Protein AF-A0A847F674-F1 (afdb_monomer_lite)

Structure (mmCIF, N/CA/C/O backbone):
data_AF-A0A847F674-F1
#
_entry.id   AF-A0A847F674-F1
#
loop_
_atom_site.group_PDB
_atom_site.id
_atom_site.type_symbol
_atom_site.label_atom_id
_atom_site.label_alt_id
_atom_site.label_comp_id
_atom_site.label_asym_id
_atom_site.label_entity_id
_atom_site.label_seq_id
_atom_site.pdbx_PDB_ins_code
_atom_site.Cartn_x
_atom_site.Cartn_y
_atom_site.Cartn_z
_atom_site.occupancy
_atom_site.B_iso_or_equiv
_atom_site.auth_seq_id
_atom_site.auth_comp_id
_atom_site.auth_asym_id
_atom_site.auth_atom_id
_atom_site.pdbx_PDB_model_num
ATOM 1 N N . MET A 1 1 ? 3.584 -18.490 -16.396 1.00 54.22 1 MET A N 1
ATOM 2 C CA . MET A 1 1 ? 3.152 -19.070 -15.096 1.00 54.22 1 MET A CA 1
ATOM 3 C C . MET A 1 1 ? 3.816 -18.259 -13.992 1.00 54.22 1 MET A C 1
ATOM 5 O O . MET A 1 1 ? 5.018 -18.053 -14.083 1.00 54.22 1 MET A O 1
ATOM 9 N N . ILE A 1 2 ? 3.068 -17.761 -13.001 1.00 63.66 2 ILE A N 1
ATOM 10 C CA . ILE A 1 2 ? 3.634 -16.955 -11.900 1.00 63.66 2 ILE A CA 1
ATOM 11 C C . ILE A 1 2 ? 4.676 -17.799 -11.149 1.00 63.66 2 ILE A C 1
ATOM 13 O O . ILE A 1 2 ? 4.324 -18.906 -10.734 1.00 63.66 2 ILE A O 1
ATOM 17 N N . PRO A 1 3 ? 5.916 -17.320 -10.935 1.00 71.12 3 PRO A N 1
ATOM 18 C CA . PRO A 1 3 ? 6.888 -18.073 -10.151 1.00 71.12 3 PRO A CA 1
ATOM 19 C C . PRO A 1 3 ? 6.364 -18.339 -8.731 1.00 71.12 3 PRO A C 1
ATOM 21 O O . PRO A 1 3 ? 5.708 -17.481 -8.134 1.00 71.12 3 PRO A O 1
ATOM 24 N N . THR A 1 4 ? 6.665 -19.515 -8.173 1.00 69.38 4 THR A N 1
ATOM 25 C CA . THR A 1 4 ? 6.110 -20.001 -6.893 1.00 69.38 4 THR A CA 1
ATOM 26 C C . THR A 1 4 ? 6.307 -19.023 -5.727 1.00 69.38 4 THR A C 1
ATOM 28 O O . THR A 1 4 ? 5.452 -18.886 -4.852 1.00 69.38 4 THR A O 1
ATOM 31 N N . SER A 1 5 ? 7.425 -18.296 -5.725 1.00 70.31 5 SER A N 1
ATOM 32 C CA . SER A 1 5 ? 7.737 -17.244 -4.750 1.00 70.31 5 SER A CA 1
ATOM 33 C C . SER A 1 5 ? 6.691 -16.118 -4.743 1.00 70.31 5 SER A C 1
ATOM 35 O O . SER A 1 5 ? 6.211 -15.717 -3.680 1.00 70.31 5 SER A O 1
ATOM 37 N N . TYR A 1 6 ? 6.281 -15.646 -5.923 1.00 78.75 6 TYR A N 1
ATOM 38 C CA . TYR A 1 6 ? 5.233 -14.638 -6.078 1.00 78.75 6 TYR A CA 1
ATOM 39 C C . TYR A 1 6 ? 3.848 -15.231 -5.829 1.00 78.75 6 TYR A C 1
ATOM 41 O O . TYR A 1 6 ? 3.033 -14.596 -5.164 1.00 78.75 6 TYR A O 1
ATOM 49 N N . SER A 1 7 ? 3.569 -16.458 -6.291 1.00 76.56 7 SER A N 1
ATOM 50 C CA . SER A 1 7 ? 2.250 -17.072 -6.084 1.00 76.56 7 SER A CA 1
ATOM 51 C C . SER A 1 7 ? 1.919 -17.205 -4.600 1.00 76.56 7 SER A C 1
ATOM 53 O O . SER A 1 7 ? 0.800 -16.891 -4.197 1.00 76.56 7 SER A O 1
ATOM 55 N N . ARG A 1 8 ? 2.906 -17.597 -3.784 1.00 76.56 8 ARG A N 1
ATOM 56 C CA . ARG A 1 8 ? 2.768 -17.678 -2.330 1.00 76.56 8 ARG A CA 1
ATOM 57 C C . ARG A 1 8 ? 2.414 -16.323 -1.727 1.00 76.56 8 ARG A C 1
ATOM 59 O O . ARG A 1 8 ? 1.425 -16.189 -1.015 1.00 76.56 8 ARG A O 1
ATOM 66 N N . LEU A 1 9 ? 3.192 -15.301 -2.080 1.00 80.38 9 LEU A N 1
ATOM 67 C CA . LEU A 1 9 ? 3.031 -13.946 -1.562 1.00 80.38 9 LEU A CA 1
ATOM 68 C C . LEU A 1 9 ? 1.687 -13.306 -1.944 1.00 80.38 9 LEU A C 1
ATOM 70 O O . LEU A 1 9 ? 1.209 -12.434 -1.213 1.00 80.38 9 LEU A O 1
ATOM 74 N N . LEU A 1 10 ? 1.103 -13.704 -3.075 1.00 81.31 10 LEU A N 1
ATOM 75 C CA . LEU A 1 10 ? -0.145 -13.156 -3.615 1.00 81.31 10 LEU A CA 1
ATOM 76 C C . LEU A 1 10 ? -1.396 -13.942 -3.191 1.00 81.31 10 LEU A C 1
ATOM 78 O O . LEU A 1 10 ? -2.490 -13.396 -3.242 1.00 81.31 10 LEU A O 1
ATOM 82 N N . ARG A 1 11 ? -1.268 -15.217 -2.798 1.00 76.88 11 ARG A N 1
ATOM 83 C CA . ARG A 1 11 ? -2.430 -16.090 -2.529 1.00 76.88 11 ARG A CA 1
ATOM 84 C C . ARG A 1 11 ? -2.564 -16.529 -1.080 1.00 76.88 11 ARG A C 1
ATOM 86 O O . ARG A 1 11 ? -3.680 -16.770 -0.629 1.00 76.88 11 ARG A O 1
ATOM 93 N N . GLU A 1 12 ? -1.461 -16.621 -0.347 1.00 85.50 12 GLU A N 1
ATOM 94 C CA . GLU A 1 12 ? -1.487 -17.061 1.044 1.00 85.50 12 GLU A CA 1
ATOM 95 C C . GLU A 1 12 ? -1.679 -15.869 1.994 1.00 85.50 12 GLU A C 1
ATOM 97 O O . GLU A 1 12 ? -1.229 -14.740 1.744 1.00 85.50 12 GLU A O 1
ATOM 102 N N . LEU A 1 13 ? -2.379 -16.129 3.101 1.00 89.94 13 LEU A N 1
ATOM 103 C CA . LEU A 1 13 ? -2.360 -15.249 4.261 1.00 89.94 13 LEU A CA 1
ATOM 104 C C . LEU A 1 13 ? -0.996 -15.410 4.937 1.00 89.94 13 LEU A C 1
ATOM 106 O O . LEU A 1 13 ? -0.656 -16.507 5.373 1.00 89.94 13 LEU A O 1
ATOM 110 N N . ASP A 1 14 ? -0.210 -14.335 5.003 1.00 88.44 14 ASP A N 1
ATOM 111 C CA . ASP A 1 14 ? 1.085 -14.364 5.688 1.00 88.44 14 ASP A CA 1
ATOM 112 C C . ASP A 1 14 ? 0.830 -14.555 7.198 1.00 88.44 14 ASP A C 1
ATOM 114 O O . ASP A 1 14 ? 0.158 -13.712 7.802 1.00 88.44 14 ASP A O 1
ATOM 118 N N . PRO A 1 15 ? 1.334 -15.633 7.831 1.00 90.56 15 PRO A N 1
ATOM 119 C CA . PRO A 1 15 ? 1.073 -15.899 9.245 1.00 90.56 15 PRO A CA 1
ATOM 120 C C . PRO A 1 15 ? 1.523 -14.766 10.171 1.00 90.56 15 PRO A C 1
ATOM 122 O O . PRO A 1 15 ? 0.948 -14.592 11.242 1.00 90.56 15 PRO A O 1
ATOM 125 N N . SER A 1 16 ? 2.508 -13.958 9.754 1.00 90.50 16 SER A N 1
ATOM 126 C CA . SER A 1 16 ? 2.955 -12.791 10.525 1.00 90.50 16 SER A CA 1
ATOM 127 C C . SER A 1 16 ? 1.898 -11.692 10.656 1.00 90.50 16 SER A C 1
ATOM 129 O O . SER A 1 16 ? 2.066 -10.789 11.471 1.00 90.50 16 SER A O 1
ATOM 131 N N . TRP A 1 17 ? 0.811 -11.751 9.880 1.00 94.44 17 TRP A N 1
ATOM 132 C CA . TRP A 1 17 ? -0.304 -10.811 9.993 1.00 94.44 17 TRP A CA 1
ATOM 133 C C . TRP A 1 17 ? -1.320 -11.238 11.048 1.00 94.44 17 TRP A C 1
ATOM 135 O O . TRP A 1 17 ? -2.162 -10.429 11.416 1.00 94.44 17 TRP A O 1
ATOM 145 N N . ILE A 1 18 ? -1.307 -12.487 11.518 1.00 97.19 18 ILE A N 1
ATOM 146 C CA . ILE A 1 18 ? -2.307 -12.975 12.470 1.00 97.19 18 ILE A CA 1
ATOM 147 C C . ILE A 1 18 ? -1.963 -12.435 13.861 1.00 97.19 18 ILE A C 1
ATOM 149 O O . ILE A 1 18 ? -0.990 -12.847 14.484 1.00 97.19 18 ILE A O 1
ATOM 153 N N . VAL A 1 19 ? -2.780 -11.500 14.348 1.00 98.12 19 VAL A N 1
ATOM 154 C CA . VAL A 1 19 ? -2.660 -10.910 15.692 1.00 98.12 19 VAL A CA 1
ATOM 155 C C . VAL A 1 19 ? -3.342 -11.807 16.719 1.00 98.12 19 VAL A C 1
ATOM 157 O O . VAL A 1 19 ? -2.873 -11.940 17.846 1.00 98.12 19 VAL A O 1
ATOM 160 N N . HIS A 1 20 ? -4.469 -12.405 16.332 1.00 98.12 20 HIS A N 1
ATOM 161 C CA . HIS A 1 20 ? -5.238 -13.314 17.173 1.00 98.12 20 HIS A CA 1
ATOM 162 C C . HIS A 1 20 ? -6.063 -14.263 16.319 1.00 98.12 20 HIS A C 1
ATOM 164 O O . HIS A 1 20 ? -6.696 -13.836 15.351 1.00 98.12 20 HIS A O 1
ATOM 170 N N . GLU A 1 21 ? -6.122 -15.523 16.725 1.00 98.00 21 GLU A N 1
ATOM 171 C CA . GLU A 1 21 ? -7.034 -16.501 16.154 1.00 98.00 21 GLU A CA 1
ATOM 172 C C . GLU A 1 21 ? -7.562 -17.437 17.243 1.00 98.00 21 GLU A C 1
ATOM 174 O O . GLU A 1 21 ? -6.800 -18.005 18.023 1.00 98.00 21 GLU A O 1
ATOM 179 N N . ASP A 1 22 ? -8.881 -17.610 17.271 1.00 97.12 22 ASP A N 1
ATOM 180 C CA . ASP A 1 22 ? -9.563 -18.621 18.075 1.00 97.12 22 ASP A CA 1
ATOM 181 C C . ASP A 1 22 ? -10.691 -19.282 17.258 1.00 97.12 22 ASP A C 1
ATOM 183 O O . ASP A 1 22 ? -10.745 -19.168 16.030 1.00 97.12 22 ASP A O 1
ATOM 187 N N . GLU A 1 23 ? -11.582 -20.027 17.913 1.00 96.38 23 GLU A N 1
ATOM 188 C CA . GLU A 1 23 ? -12.724 -20.674 17.254 1.00 96.38 23 GLU A CA 1
ATOM 189 C C . GLU A 1 23 ? -13.668 -19.660 16.577 1.00 96.38 23 GLU A C 1
ATOM 191 O O . GLU A 1 23 ? -14.173 -19.900 15.479 1.00 96.38 23 GLU A O 1
ATOM 196 N N . ALA A 1 24 ? -13.892 -18.509 17.211 1.00 96.69 24 ALA A N 1
ATOM 197 C CA . ALA A 1 24 ? -14.892 -17.519 16.837 1.00 96.69 24 ALA A CA 1
ATOM 198 C C . ALA A 1 24 ? -14.337 -16.380 15.969 1.00 96.69 24 ALA A C 1
ATOM 200 O O . ALA A 1 24 ? -15.073 -15.829 15.140 1.00 96.69 24 ALA A O 1
ATOM 201 N N . LEU A 1 25 ? -13.069 -16.015 16.155 1.00 97.31 25 LEU A N 1
ATOM 202 C CA . LEU A 1 25 ? -12.463 -14.795 15.637 1.00 97.31 25 LEU A CA 1
ATOM 203 C C . LEU A 1 25 ? -11.139 -15.047 14.918 1.00 97.31 25 LEU A C 1
ATOM 205 O O . LEU A 1 25 ? -10.345 -15.906 15.292 1.00 97.31 25 LEU A O 1
ATOM 209 N N . LEU A 1 26 ? -10.883 -14.188 13.936 1.00 98.19 26 LEU A N 1
ATOM 210 C CA . LEU A 1 26 ? -9.570 -13.935 13.365 1.00 98.19 26 LEU A CA 1
ATOM 211 C C . LEU A 1 26 ? -9.352 -12.415 13.343 1.00 98.19 26 LEU A C 1
ATOM 213 O O . LEU A 1 26 ? -10.174 -11.662 12.812 1.00 98.19 26 LEU A O 1
ATOM 217 N N . VAL A 1 27 ? -8.253 -11.953 13.931 1.00 98.12 27 VAL A N 1
ATOM 218 C CA . VAL A 1 27 ? -7.815 -10.554 13.880 1.00 98.12 27 VAL A CA 1
ATOM 219 C C . VAL A 1 27 ? -6.482 -10.508 13.162 1.00 98.12 27 VAL A C 1
ATOM 221 O O . VAL A 1 27 ? -5.528 -11.168 13.571 1.00 98.12 27 VAL A O 1
ATOM 224 N N . VAL A 1 28 ? -6.421 -9.718 12.095 1.00 97.81 28 VAL A N 1
ATOM 225 C CA . VAL A 1 28 ? -5.217 -9.582 11.273 1.00 97.81 28 VAL A CA 1
ATOM 226 C C . VAL A 1 28 ? -4.713 -8.149 11.266 1.00 97.81 28 VAL A C 1
ATOM 228 O O . VAL A 1 28 ? -5.502 -7.211 11.184 1.00 97.81 28 VAL A O 1
ATOM 231 N N . ASP A 1 29 ? -3.400 -7.980 11.305 1.00 97.56 29 ASP A N 1
ATOM 232 C CA . ASP A 1 29 ? -2.709 -6.738 10.997 1.00 97.56 29 ASP A CA 1
ATOM 233 C C . ASP A 1 29 ? -2.445 -6.671 9.489 1.00 97.56 29 ASP A C 1
ATOM 235 O O . ASP A 1 29 ? -1.470 -7.211 8.963 1.00 97.56 29 ASP A O 1
ATOM 239 N N . LYS A 1 30 ? -3.379 -6.055 8.761 1.00 95.31 30 LYS A N 1
ATOM 240 C CA . LYS A 1 30 ? -3.299 -5.947 7.306 1.00 95.31 30 LYS A CA 1
ATOM 241 C C . LYS A 1 30 ? -2.154 -4.996 6.937 1.00 95.31 30 LYS A C 1
ATOM 243 O O . LYS A 1 30 ? -2.202 -3.828 7.335 1.00 95.31 30 LYS A O 1
ATOM 248 N N . PRO A 1 31 ? -1.195 -5.391 6.087 1.00 92.81 31 PRO A N 1
ATOM 249 C CA . PRO A 1 31 ? -0.177 -4.462 5.616 1.00 92.81 31 PRO A CA 1
ATOM 250 C C . PRO A 1 31 ? -0.752 -3.469 4.595 1.00 92.81 31 PRO A C 1
ATOM 252 O O . PRO A 1 31 ? -1.879 -3.594 4.105 1.00 92.81 31 PRO A O 1
ATOM 255 N N . GLU A 1 32 ? 0.032 -2.459 4.243 1.00 91.56 32 GLU A N 1
ATOM 256 C CA . GLU A 1 32 ? -0.206 -1.629 3.063 1.00 91.56 32 GLU A CA 1
ATOM 257 C C . GLU A 1 32 ? -0.105 -2.428 1.763 1.00 91.56 32 GLU A C 1
ATOM 259 O O . GLU A 1 32 ? 0.574 -3.444 1.685 1.00 91.56 32 GLU A O 1
ATOM 264 N N . GLY A 1 33 ? -0.753 -1.939 0.710 1.00 88.25 33 GLY A N 1
ATOM 265 C CA . GLY A 1 33 ? -0.694 -2.542 -0.620 1.00 88.25 33 GLY A CA 1
ATOM 266 C C . GLY A 1 33 ? -1.707 -3.668 -0.833 1.00 88.25 33 GLY A C 1
ATOM 267 O O . GLY A 1 33 ? -2.087 -3.903 -1.976 1.00 88.25 33 GLY A O 1
ATOM 268 N N . VAL A 1 34 ? -2.235 -4.267 0.240 1.00 89.94 34 VAL A N 1
ATOM 269 C CA . VAL A 1 34 ? -3.290 -5.293 0.193 1.00 89.94 34 VAL A CA 1
ATOM 270 C C . VAL A 1 34 ? -4.668 -4.650 0.357 1.00 89.94 34 VAL A C 1
ATOM 272 O O . VAL A 1 34 ? -4.928 -3.942 1.337 1.00 89.94 34 VAL A O 1
ATOM 275 N N . ALA A 1 35 ? -5.578 -4.880 -0.591 1.00 89.00 35 ALA A N 1
ATOM 276 C CA . ALA A 1 35 ? -6.973 -4.458 -0.460 1.00 89.00 35 ALA A CA 1
ATOM 277 C C . ALA A 1 35 ? -7.722 -5.360 0.537 1.00 89.00 35 ALA A C 1
ATOM 279 O O . ALA A 1 35 ? -7.468 -6.555 0.598 1.00 89.00 35 ALA A O 1
ATOM 280 N N . ALA A 1 36 ? -8.664 -4.812 1.313 1.00 88.25 36 ALA A N 1
ATOM 281 C CA . ALA A 1 36 ? -9.524 -5.642 2.166 1.00 88.25 36 ALA A CA 1
ATOM 282 C C . ALA A 1 36 ? -10.504 -6.493 1.331 1.00 88.25 36 ALA A C 1
ATOM 284 O O . ALA A 1 36 ? -10.670 -7.678 1.592 1.00 88.25 36 ALA A O 1
ATOM 285 N N . HIS A 1 37 ? -11.099 -5.869 0.310 1.00 83.69 37 HIS A N 1
ATOM 286 C CA . HIS A 1 37 ? -11.918 -6.493 -0.728 1.00 83.69 37 HIS A CA 1
ATOM 287 C C . HIS A 1 37 ? -11.584 -5.828 -2.069 1.00 83.69 37 HIS A C 1
ATOM 289 O O . HIS A 1 37 ? -11.482 -4.593 -2.118 1.00 83.69 37 HIS A O 1
ATOM 295 N N . ALA A 1 38 ? -11.423 -6.613 -3.131 1.00 69.31 38 ALA A N 1
ATOM 296 C CA . ALA A 1 38 ? -11.211 -6.127 -4.486 1.00 69.31 38 ALA A CA 1
ATOM 297 C C . ALA A 1 38 ? -12.434 -5.342 -4.993 1.00 69.31 38 ALA A C 1
ATOM 299 O O . ALA A 1 38 ? -13.574 -5.596 -4.607 1.00 69.31 38 ALA A O 1
ATOM 300 N N . GLU A 1 39 ? -12.186 -4.330 -5.827 1.00 56.84 39 GLU A N 1
ATOM 301 C CA . GLU A 1 39 ? -13.224 -3.418 -6.333 1.00 56.84 39 GLU A CA 1
ATOM 302 C C . GLU A 1 39 ? -13.858 -3.880 -7.658 1.00 56.84 39 GLU A C 1
ATOM 304 O O . GLU A 1 39 ? -14.836 -3.272 -8.089 1.00 56.84 39 GLU A O 1
ATOM 309 N N . ALA A 1 40 ? -13.331 -4.928 -8.300 1.00 52.06 40 ALA A N 1
ATOM 310 C CA . ALA A 1 40 ? -13.773 -5.411 -9.610 1.00 52.06 40 ALA A CA 1
ATOM 311 C C . ALA A 1 40 ? -13.945 -6.939 -9.630 1.00 52.06 40 ALA A C 1
ATOM 313 O O . ALA A 1 40 ? -13.250 -7.652 -8.909 1.00 52.06 40 ALA A O 1
ATOM 314 N N . GLU A 1 41 ? -14.853 -7.423 -10.481 1.00 42.34 41 GLU A N 1
ATOM 315 C CA . GLU A 1 41 ? -14.974 -8.841 -10.834 1.00 42.34 41 GLU A CA 1
ATOM 316 C C . GLU A 1 41 ? -13.754 -9.244 -11.684 1.00 42.34 41 GLU A C 1
ATOM 318 O O . GLU A 1 41 ? -13.588 -8.762 -12.803 1.00 42.34 41 GLU A O 1
ATOM 323 N N . GLY A 1 42 ? -12.859 -10.069 -11.134 1.00 59.91 42 GLY A N 1
ATOM 324 C CA . GLY A 1 42 ? -11.630 -10.524 -11.797 1.00 59.91 42 GLY A CA 1
ATOM 325 C C . GLY A 1 42 ? -10.460 -10.718 -10.827 1.00 59.91 42 GLY A C 1
ATOM 326 O O . GLY A 1 42 ? -10.629 -10.524 -9.633 1.00 59.91 42 GLY A O 1
ATOM 327 N N . LEU A 1 43 ? -9.299 -11.113 -11.368 1.00 54.12 43 LEU A N 1
ATOM 328 C CA . LEU A 1 43 ? -7.989 -11.377 -10.732 1.00 54.12 43 LEU A CA 1
ATOM 329 C C . LEU A 1 43 ? -7.843 -10.848 -9.288 1.00 54.12 43 LEU A C 1
ATOM 331 O O . LEU A 1 43 ? -7.388 -9.723 -9.058 1.00 54.12 43 LEU A O 1
ATOM 335 N N . VAL A 1 44 ? -8.273 -11.657 -8.313 1.00 60.81 44 VAL A N 1
ATOM 336 C CA . VAL A 1 44 ? -8.415 -11.227 -6.919 1.00 60.81 44 VAL A CA 1
ATOM 337 C C . VAL A 1 44 ? -7.120 -11.503 -6.153 1.00 60.81 44 VAL A C 1
ATOM 339 O O . VAL A 1 44 ? -6.773 -12.651 -5.882 1.00 60.81 44 VAL A O 1
ATOM 342 N N . ASP A 1 45 ? -6.409 -10.441 -5.780 1.00 76.06 45 ASP A N 1
ATOM 343 C CA . ASP A 1 45 ? -5.451 -10.454 -4.671 1.00 76.06 45 ASP A CA 1
ATOM 344 C C . ASP A 1 45 ? -5.925 -9.461 -3.598 1.00 76.06 45 ASP A C 1
ATOM 346 O O . ASP A 1 45 ? -5.582 -8.274 -3.601 1.00 76.06 45 ASP A O 1
ATOM 350 N N . ASP A 1 46 ? -6.785 -9.948 -2.703 1.00 88.50 46 ASP A N 1
ATOM 351 C CA . ASP A 1 46 ? -7.282 -9.212 -1.547 1.00 88.50 46 ASP A CA 1
ATOM 352 C C . ASP A 1 46 ? -7.217 -10.053 -0.264 1.00 88.50 46 ASP A C 1
ATOM 354 O O . ASP A 1 46 ? -7.015 -11.272 -0.271 1.00 88.50 46 ASP A O 1
ATOM 358 N N . LEU A 1 47 ? -7.370 -9.378 0.875 1.00 92.12 47 LEU A N 1
ATOM 359 C CA . LEU A 1 47 ? -7.356 -10.015 2.185 1.00 92.12 47 LEU A CA 1
ATOM 360 C C . LEU A 1 47 ? -8.468 -11.063 2.315 1.00 92.12 47 LEU A C 1
ATOM 362 O O . LEU A 1 47 ? -8.235 -12.120 2.892 1.00 92.12 47 LEU A O 1
ATOM 366 N N . ALA A 1 48 ? -9.661 -10.788 1.784 1.00 91.56 48 ALA A N 1
ATOM 367 C CA . ALA A 1 48 ? -10.796 -11.702 1.872 1.00 91.56 48 ALA A CA 1
ATOM 368 C C . ALA A 1 48 ? -10.519 -13.056 1.206 1.00 91.56 48 ALA A C 1
ATOM 370 O O . ALA A 1 48 ? -10.804 -14.096 1.798 1.00 91.56 48 ALA A O 1
ATOM 371 N N . SER A 1 49 ? -9.904 -13.048 0.025 1.00 88.81 49 SER A N 1
ATOM 372 C CA . SER A 1 49 ? -9.556 -14.252 -0.734 1.00 88.81 49 SER A CA 1
ATOM 373 C C . SER A 1 49 ? -8.431 -15.034 -0.064 1.00 88.81 49 SER A C 1
ATOM 375 O O . SER A 1 49 ? -8.520 -16.256 0.050 1.00 88.81 49 SER A O 1
ATOM 377 N N . ARG A 1 50 ? -7.412 -14.339 0.461 1.00 91.00 50 ARG A N 1
ATOM 378 C CA . ARG A 1 50 ? -6.320 -14.962 1.232 1.00 91.00 50 ARG A CA 1
ATOM 379 C C . ARG A 1 50 ? -6.829 -15.630 2.502 1.00 91.00 50 ARG A C 1
ATOM 381 O O . ARG A 1 50 ? -6.443 -16.752 2.810 1.00 91.00 50 ARG A O 1
ATOM 388 N N . VAL A 1 51 ? -7.719 -14.953 3.228 1.00 93.62 51 VAL A N 1
ATOM 389 C CA . VAL A 1 51 ? -8.341 -15.498 4.439 1.00 93.62 51 VAL A CA 1
ATOM 390 C C . VAL A 1 51 ? -9.253 -16.677 4.099 1.00 93.62 51 VAL A C 1
ATOM 392 O O . VAL A 1 51 ? -9.216 -17.679 4.804 1.00 93.62 51 VAL A O 1
ATOM 395 N N . HIS A 1 52 ? -10.043 -16.593 3.024 1.00 91.94 52 HIS A N 1
ATOM 396 C CA . HIS A 1 52 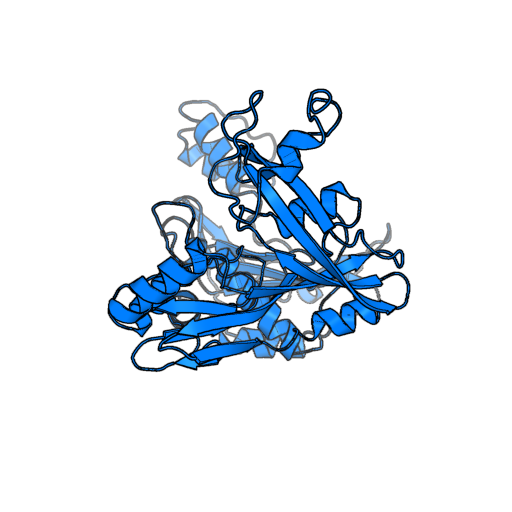? -10.856 -17.719 2.560 1.00 91.94 52 HIS A CA 1
ATOM 397 C C . HIS A 1 52 ? -9.988 -18.947 2.271 1.00 91.94 52 HIS A C 1
ATOM 399 O O . HIS A 1 52 ? -10.295 -20.042 2.737 1.00 91.94 52 HIS A O 1
ATOM 405 N N . HIS A 1 53 ? -8.880 -18.758 1.548 1.00 90.38 53 HIS A N 1
ATOM 406 C CA . HIS A 1 53 ? -7.942 -19.834 1.251 1.00 90.38 53 HIS A CA 1
ATOM 407 C C . HIS A 1 53 ? -7.312 -20.418 2.522 1.00 90.38 53 HIS A C 1
ATOM 409 O O . HIS A 1 53 ? -7.250 -21.635 2.667 1.00 90.38 53 HIS A O 1
ATOM 415 N N . TYR A 1 54 ? -6.902 -19.557 3.458 1.00 93.88 54 TYR A N 1
ATOM 416 C CA . TYR A 1 54 ? -6.310 -19.959 4.734 1.00 93.88 54 TYR A CA 1
ATOM 417 C C . TYR A 1 54 ? -7.275 -20.770 5.614 1.00 93.88 54 TYR A C 1
ATOM 419 O O . TYR A 1 54 ? -6.890 -21.797 6.165 1.00 93.88 54 TYR A O 1
ATOM 427 N N . LEU A 1 55 ? -8.531 -20.329 5.733 1.00 94.12 55 LEU A N 1
ATOM 428 C CA . LEU A 1 55 ? -9.534 -20.972 6.588 1.00 94.12 55 LEU A CA 1
ATOM 429 C C . LEU A 1 55 ? -10.245 -22.158 5.918 1.00 94.12 55 LEU A C 1
ATOM 431 O O . LEU A 1 55 ? -10.858 -22.970 6.609 1.00 94.12 55 LEU A O 1
ATOM 435 N N . GLY A 1 56 ? -10.225 -22.241 4.586 1.00 94.31 56 GLY A N 1
ATOM 436 C CA . GLY A 1 56 ? -10.985 -23.227 3.810 1.00 94.31 56 GLY A CA 1
ATOM 437 C C . GLY A 1 56 ? -12.488 -22.932 3.701 1.00 94.31 56 GLY A C 1
ATOM 438 O O . GLY A 1 56 ? -13.244 -23.757 3.192 1.00 94.31 56 GLY A O 1
ATOM 439 N N . PHE A 1 57 ? -12.946 -21.768 4.171 1.00 93.00 57 PHE A N 1
ATOM 440 C CA . PHE A 1 57 ? -14.330 -21.302 4.058 1.00 93.00 57 PHE A CA 1
ATOM 441 C C . PHE A 1 57 ? -14.382 -19.772 4.018 1.00 93.00 57 PHE A C 1
ATOM 443 O O . PHE A 1 57 ? -13.429 -19.097 4.391 1.00 93.00 57 PHE A O 1
ATOM 450 N N . THR A 1 58 ? -15.503 -19.198 3.577 1.00 92.62 58 THR A N 1
ATOM 451 C CA . THR A 1 58 ? -15.689 -17.737 3.518 1.00 92.62 58 THR A CA 1
ATOM 452 C C . THR A 1 58 ? -16.162 -17.193 4.869 1.00 92.62 58 THR A C 1
ATOM 454 O O . THR A 1 58 ? -17.314 -17.440 5.235 1.00 92.62 58 THR A O 1
ATOM 457 N N . PRO A 1 59 ? -15.335 -16.440 5.619 1.00 93.94 59 PRO A N 1
ATOM 458 C CA . PRO A 1 59 ? -15.767 -15.842 6.876 1.00 93.94 59 PRO A CA 1
ATOM 459 C C . PRO A 1 59 ? -16.497 -14.511 6.640 1.00 93.94 59 PRO A C 1
ATOM 461 O O . PRO A 1 59 ? -16.645 -14.043 5.510 1.00 93.94 59 PRO A O 1
ATOM 464 N N . SER A 1 60 ? -16.937 -13.861 7.720 1.00 94.31 60 SER A N 1
ATOM 465 C CA . SER A 1 60 ? -17.591 -12.548 7.642 1.00 94.31 60 SER A CA 1
ATOM 466 C C . SER A 1 60 ? -16.662 -11.402 8.038 1.00 94.31 60 SER A C 1
ATOM 468 O O . SER A 1 60 ? -16.089 -11.398 9.129 1.00 94.31 60 SER A O 1
ATOM 470 N N . PHE A 1 61 ? -16.578 -10.399 7.164 1.00 94.19 61 PHE A N 1
ATOM 471 C CA . PHE A 1 61 ? -15.911 -9.122 7.407 1.00 94.19 61 PHE A CA 1
ATOM 472 C C . PHE A 1 61 ? -16.940 -8.078 7.851 1.00 94.19 61 PHE A C 1
ATOM 474 O O . PHE A 1 61 ? -17.976 -7.908 7.209 1.00 94.19 61 PHE A O 1
ATOM 481 N N . HIS A 1 62 ? -16.651 -7.354 8.935 1.00 89.00 62 HIS A N 1
ATOM 482 C CA . HIS A 1 62 ? -17.568 -6.341 9.496 1.00 89.00 62 HIS A CA 1
ATOM 483 C C . HIS A 1 62 ? -17.138 -4.903 9.208 1.00 89.00 62 HIS A C 1
ATOM 485 O O . HIS A 1 62 ? -17.915 -3.958 9.336 1.00 89.00 62 HIS A O 1
ATOM 491 N N . HIS A 1 63 ? -15.884 -4.727 8.804 1.00 90.88 63 HIS A N 1
ATOM 492 C CA . HIS A 1 63 ? -15.320 -3.452 8.395 1.00 90.88 63 HIS A CA 1
ATOM 493 C C . HIS A 1 63 ? -14.193 -3.679 7.389 1.00 90.88 63 HIS A C 1
ATOM 495 O O . HIS A 1 63 ? -13.739 -4.805 7.192 1.00 90.88 63 HIS A O 1
ATOM 501 N N . ARG A 1 64 ? -13.766 -2.605 6.723 1.00 90.81 64 ARG A N 1
ATOM 502 C CA . ARG A 1 64 ? -12.697 -2.643 5.724 1.00 90.81 64 ARG A CA 1
ATOM 503 C C . ARG A 1 64 ? -11.740 -1.482 5.917 1.00 90.81 64 ARG A C 1
ATOM 505 O O . ARG A 1 64 ? -12.152 -0.385 6.293 1.00 90.81 64 ARG A O 1
ATOM 512 N N . LEU A 1 65 ? -10.486 -1.731 5.575 1.00 93.88 65 LEU A N 1
ATOM 513 C CA . LEU A 1 65 ? -9.453 -0.716 5.435 1.00 93.88 65 LEU A CA 1
ATOM 514 C C . LEU A 1 65 ? -9.200 -0.443 3.951 1.00 93.88 65 LEU A C 1
ATOM 516 O O . LEU A 1 65 ? -9.356 -1.334 3.109 1.00 93.88 65 LEU A O 1
ATOM 520 N N . ASP A 1 66 ? -8.797 0.785 3.633 1.00 91.62 66 ASP A N 1
ATOM 521 C CA . ASP A 1 66 ? -8.306 1.112 2.296 1.00 91.62 66 ASP A CA 1
ATOM 522 C C . ASP A 1 66 ? -7.034 0.302 2.000 1.00 91.62 66 ASP A C 1
ATOM 524 O O . ASP A 1 66 ? -6.295 -0.085 2.909 1.00 91.62 66 ASP A O 1
ATOM 528 N N . ARG A 1 67 ? -6.733 0.086 0.716 1.00 90.50 67 ARG A N 1
ATOM 529 C CA . ARG A 1 67 ? -5.537 -0.655 0.280 1.00 90.50 67 ARG A CA 1
ATOM 530 C C . ARG A 1 67 ? -4.232 -0.105 0.870 1.00 90.50 67 ARG A C 1
ATOM 532 O O . ARG A 1 67 ? -3.360 -0.871 1.258 1.00 90.50 67 ARG A O 1
ATOM 539 N N . GLU A 1 68 ? -4.111 1.215 0.983 1.00 91.75 68 GLU A N 1
ATOM 540 C CA . GLU A 1 68 ? -2.907 1.883 1.503 1.00 91.75 68 GLU A CA 1
ATOM 541 C C . GLU A 1 68 ? -2.901 2.044 3.039 1.00 91.75 68 GLU A C 1
ATOM 543 O O . GLU A 1 68 ? -1.874 2.387 3.625 1.00 91.75 68 GLU A O 1
ATOM 548 N N . THR A 1 69 ? -4.031 1.801 3.713 1.00 95.31 69 THR A N 1
ATOM 549 C CA . THR A 1 69 ? -4.126 1.830 5.182 1.00 95.31 69 THR A CA 1
ATOM 550 C C . THR A 1 69 ? -3.660 0.490 5.737 1.00 95.31 69 THR A C 1
ATOM 552 O O . THR A 1 69 ? -4.150 -0.539 5.280 1.00 95.31 69 THR A O 1
ATOM 555 N N . SER A 1 70 ? -2.753 0.478 6.716 1.00 96.81 70 SER A N 1
ATOM 556 C CA . SER A 1 70 ? -2.391 -0.762 7.432 1.00 96.81 70 SER A CA 1
ATOM 557 C C . SER A 1 70 ? -3.112 -0.864 8.774 1.00 96.81 70 SER A C 1
ATOM 559 O O . SER A 1 70 ? -3.737 0.108 9.198 1.00 96.81 70 SER A O 1
ATOM 561 N N . GLY A 1 71 ? -3.010 -2.005 9.449 1.00 97.75 71 GLY A N 1
ATOM 562 C CA . GLY A 1 71 ? -3.516 -2.206 10.804 1.00 97.75 71 GLY A CA 1
ATOM 563 C C . GLY A 1 71 ? -4.648 -3.222 10.893 1.00 97.75 71 GLY A C 1
ATOM 564 O O . GLY A 1 71 ? -4.935 -3.973 9.957 1.00 97.75 71 GLY A O 1
ATOM 565 N N . LEU A 1 72 ? -5.306 -3.218 12.048 1.00 98.25 72 LEU A N 1
ATOM 566 C CA . LEU A 1 72 ? -6.222 -4.268 12.479 1.00 98.25 72 LEU A 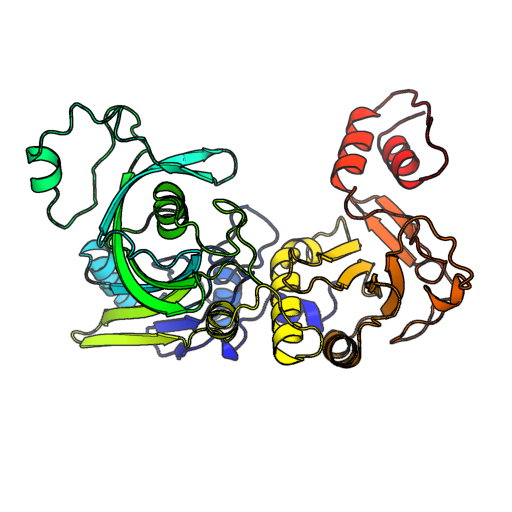CA 1
ATOM 567 C C . LEU A 1 72 ? -7.484 -4.387 11.609 1.00 98.25 72 LEU A C 1
ATOM 569 O O . LEU A 1 72 ? -8.215 -3.416 11.393 1.00 98.25 72 LEU A O 1
ATOM 573 N N . VAL A 1 73 ? -7.798 -5.617 11.201 1.00 97.62 73 VAL A N 1
ATOM 574 C CA . VAL A 1 73 ? -9.061 -6.031 10.576 1.00 97.62 73 VAL A CA 1
ATOM 575 C C . VAL A 1 73 ? -9.648 -7.195 11.370 1.00 97.62 73 VAL A C 1
ATOM 577 O O . VAL A 1 73 ? -8.946 -8.143 11.707 1.00 97.62 73 VAL A O 1
ATOM 580 N N . LEU A 1 74 ? -10.947 -7.113 11.669 1.00 97.69 74 LEU A N 1
ATOM 581 C CA . LEU A 1 74 ? -11.689 -8.125 12.425 1.00 97.69 74 LEU A CA 1
ATOM 582 C C . LEU A 1 74 ? -12.526 -8.973 11.481 1.00 97.69 74 LEU A C 1
ATOM 584 O O . LEU A 1 74 ? -13.315 -8.442 10.692 1.00 97.69 74 LEU A O 1
ATOM 588 N N . ILE A 1 75 ? -12.387 -10.282 11.638 1.00 97.50 75 ILE A N 1
ATOM 589 C CA . ILE A 1 75 ? -13.062 -11.308 10.860 1.00 97.50 75 ILE A CA 1
ATOM 590 C C . ILE A 1 75 ? -13.732 -12.273 11.844 1.00 97.50 75 ILE A C 1
ATOM 592 O O . ILE A 1 75 ? -13.108 -12.737 12.797 1.00 97.50 75 ILE A O 1
ATOM 596 N N . THR A 1 76 ? -15.013 -12.580 11.632 1.00 97.88 76 THR A N 1
ATOM 597 C CA . THR A 1 76 ? -15.730 -13.578 12.445 1.00 97.88 76 THR A CA 1
ATOM 598 C C . THR A 1 76 ? -15.846 -14.896 11.691 1.00 97.88 76 THR A C 1
ATOM 600 O O . THR A 1 76 ? -16.296 -14.909 10.540 1.00 97.88 76 THR A O 1
ATOM 603 N N . LYS A 1 77 ? -15.490 -15.989 12.371 1.00 97.50 77 LYS A N 1
ATOM 604 C CA . LYS A 1 77 ? -15.468 -17.367 11.862 1.00 97.50 77 LYS A CA 1
ATOM 605 C C . LYS A 1 77 ? -16.789 -18.106 12.097 1.00 97.50 77 LYS A C 1
ATOM 607 O O . LYS A 1 77 ? -17.145 -18.968 11.302 1.00 97.50 77 LYS A O 1
ATOM 612 N N . THR A 1 78 ? -17.543 -17.742 13.138 1.00 97.19 78 THR A N 1
ATOM 613 C CA . THR A 1 78 ? -18.811 -18.400 13.501 1.00 97.19 78 THR A CA 1
ATOM 614 C C . THR A 1 78 ? -20.021 -17.479 13.358 1.00 97.19 78 THR A C 1
ATOM 616 O O . THR A 1 78 ? -19.928 -16.254 13.463 1.00 97.19 78 THR A O 1
ATOM 619 N N . GLU A 1 79 ? -21.198 -18.078 13.164 1.00 96.50 79 GLU A N 1
ATOM 620 C CA . GLU A 1 79 ? -22.470 -17.354 13.056 1.00 96.50 79 G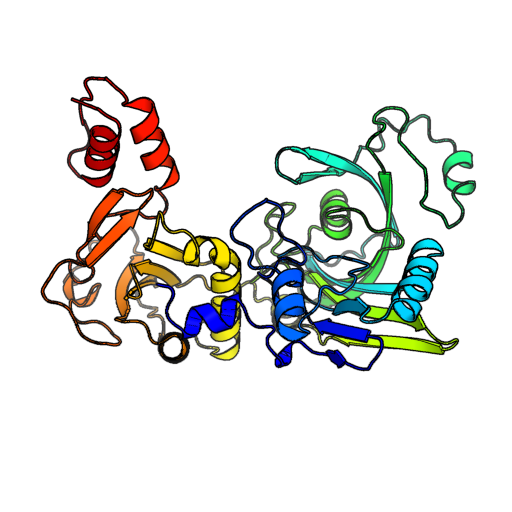LU A CA 1
ATOM 621 C C . GLU A 1 79 ? -22.842 -16.614 14.354 1.00 96.50 79 GLU A C 1
ATOM 623 O O . GLU A 1 79 ? -23.381 -15.507 14.303 1.00 96.50 79 GLU A O 1
ATOM 628 N N . GLY A 1 80 ? -22.528 -17.197 15.518 1.00 97.00 80 GLY A N 1
ATOM 629 C CA . GLY A 1 80 ? -22.748 -16.563 16.821 1.00 97.00 80 GLY A CA 1
ATOM 630 C C . GLY A 1 80 ? -21.957 -15.262 16.956 1.00 97.00 80 GLY A C 1
ATOM 631 O O . GLY A 1 80 ? -22.548 -14.203 17.184 1.00 97.00 80 GLY A O 1
ATOM 632 N N . ALA A 1 81 ? -20.646 -15.323 16.698 1.00 97.19 81 ALA A N 1
ATOM 633 C CA . ALA A 1 81 ? -19.781 -14.147 16.715 1.00 97.19 81 ALA A CA 1
ATOM 634 C C . ALA A 1 81 ? -20.202 -13.118 15.661 1.00 97.19 81 ALA A C 1
ATOM 636 O O . ALA A 1 81 ? -20.281 -11.927 15.956 1.00 97.19 81 ALA A O 1
ATOM 637 N N . ARG A 1 82 ? -20.559 -13.563 14.447 1.00 97.50 82 ARG A N 1
ATOM 638 C CA . ARG A 1 82 ? -21.051 -12.673 13.387 1.00 97.50 82 ARG A CA 1
ATOM 639 C C . ARG A 1 82 ? -22.249 -11.843 13.848 1.00 97.50 82 ARG A C 1
ATOM 641 O O . ARG A 1 82 ? -22.268 -10.637 13.612 1.00 97.50 82 ARG A O 1
ATOM 648 N N . ARG A 1 83 ? -23.243 -12.461 14.495 1.00 97.00 83 ARG A N 1
ATOM 649 C CA . ARG A 1 83 ? -24.453 -11.763 14.969 1.00 97.00 83 ARG A CA 1
ATOM 650 C C . ARG A 1 83 ? -24.151 -10.755 16.070 1.00 97.00 83 ARG A C 1
ATOM 652 O O . ARG A 1 83 ? -24.684 -9.649 16.026 1.00 97.00 83 ARG A O 1
ATOM 659 N N . GLU A 1 84 ? -23.337 -11.133 17.049 1.00 97.38 84 GLU A N 1
ATOM 660 C CA . GLU A 1 84 ? -22.998 -10.257 18.174 1.00 97.38 84 GLU A CA 1
ATOM 661 C C . GLU A 1 84 ? -22.165 -9.056 17.712 1.00 97.38 84 GLU A C 1
ATOM 663 O O . GLU A 1 84 ? -22.529 -7.913 17.985 1.00 97.38 84 GLU A O 1
ATOM 668 N N . ILE A 1 85 ? -21.133 -9.296 16.899 1.00 97.19 85 ILE A N 1
ATOM 669 C CA . ILE A 1 85 ? -20.295 -8.230 16.340 1.00 97.19 85 ILE A CA 1
ATOM 670 C C . ILE A 1 85 ? -21.099 -7.313 15.415 1.00 97.19 85 ILE A C 1
ATOM 672 O O . ILE A 1 85 ? -20.973 -6.093 15.515 1.00 97.19 85 ILE A O 1
ATOM 676 N N . ALA A 1 86 ? -21.976 -7.854 14.562 1.00 95.31 86 ALA A N 1
ATOM 677 C CA . ALA A 1 86 ? -22.845 -7.028 13.722 1.00 95.31 86 ALA A CA 1
ATOM 678 C C . ALA A 1 86 ? -23.722 -6.089 14.569 1.00 95.31 86 ALA A C 1
ATOM 680 O O . ALA A 1 86 ? -23.801 -4.895 14.275 1.00 95.31 86 ALA A O 1
ATOM 681 N N . ARG A 1 87 ? -24.312 -6.589 15.667 1.00 94.62 87 ARG A N 1
ATOM 682 C CA . ARG A 1 87 ? -25.065 -5.753 16.619 1.00 94.62 87 ARG A CA 1
ATOM 683 C C . ARG A 1 87 ? -24.185 -4.679 17.255 1.00 94.62 87 ARG A C 1
ATOM 685 O O . ARG A 1 87 ? -24.614 -3.531 17.301 1.00 94.62 87 ARG A O 1
ATOM 692 N N . ALA A 1 88 ? -22.962 -5.012 17.665 1.00 94.62 88 ALA A N 1
ATOM 693 C CA . ALA A 1 88 ? -22.029 -4.046 18.245 1.00 94.62 88 ALA A CA 1
ATOM 694 C C . ALA A 1 88 ? -21.665 -2.920 17.255 1.00 94.62 88 ALA A C 1
ATOM 696 O O . ALA A 1 88 ? -21.634 -1.744 17.625 1.00 94.62 88 ALA A O 1
ATOM 697 N N . PHE A 1 89 ? -21.438 -3.242 15.974 1.00 91.38 89 PHE A N 1
ATOM 698 C CA . PHE A 1 89 ? -21.227 -2.231 14.927 1.00 91.38 89 PHE A CA 1
ATOM 699 C C . PHE A 1 89 ? -22.467 -1.359 14.718 1.00 91.38 89 PHE A C 1
ATOM 701 O O . PHE A 1 89 ? -22.352 -0.145 14.540 1.00 91.38 89 PHE A O 1
ATOM 708 N N . GLU A 1 90 ? -23.653 -1.965 14.734 1.00 89.19 90 GLU A N 1
ATOM 709 C CA . GLU A 1 90 ? -24.917 -1.250 14.584 1.00 89.19 90 GLU A CA 1
ATOM 710 C C . GLU A 1 90 ? -25.249 -0.334 15.766 1.00 89.19 90 GLU A C 1
ATOM 712 O O . GLU A 1 90 ? -25.858 0.717 15.545 1.00 89.19 90 GLU A O 1
ATOM 717 N N . ALA A 1 91 ? -24.850 -0.728 16.977 1.00 89.88 91 ALA A N 1
ATOM 718 C CA . ALA A 1 91 ? -25.017 0.017 18.220 1.00 89.88 91 ALA A CA 1
ATOM 719 C C . ALA A 1 91 ? -23.918 1.072 18.455 1.00 89.88 91 ALA A C 1
ATOM 721 O O . ALA A 1 91 ? -24.053 1.894 19.354 1.00 89.88 91 ALA A O 1
ATOM 722 N N . GLY A 1 92 ? -22.846 1.082 17.651 1.00 88.62 92 GLY A N 1
ATOM 723 C CA . GLY A 1 92 ? -21.718 2.006 17.831 1.00 88.62 92 GLY A CA 1
ATOM 724 C C . GLY A 1 92 ? -20.783 1.631 18.987 1.00 88.62 92 GLY A C 1
ATOM 725 O O . GLY A 1 92 ? -20.012 2.463 19.453 1.00 88.62 92 GLY A O 1
ATOM 726 N N . GLU A 1 93 ? -20.829 0.380 19.444 1.00 93.38 93 GLU A N 1
ATOM 727 C CA . GLU A 1 93 ? -20.043 -0.124 20.579 1.00 93.38 93 GLU A CA 1
ATOM 728 C C . GLU A 1 93 ? -18.627 -0.560 20.174 1.00 93.38 93 GLU A C 1
ATOM 730 O O . GLU A 1 93 ? -17.764 -0.773 21.027 1.00 93.38 93 GLU A O 1
ATOM 735 N N . VAL A 1 94 ? -18.366 -0.668 18.867 1.00 95.25 94 VAL A N 1
ATOM 736 C CA . VAL A 1 94 ? -17.034 -0.963 18.328 1.00 95.25 94 VAL A CA 1
ATOM 737 C C . VAL A 1 94 ? -16.202 0.311 18.262 1.00 95.25 94 VAL A C 1
ATOM 739 O O . VAL A 1 94 ? -16.480 1.213 17.466 1.00 95.25 94 VAL A O 1
ATOM 742 N N . ARG A 1 95 ? -15.122 0.352 19.041 1.00 96.94 95 ARG A N 1
ATOM 743 C CA . ARG A 1 95 ? -14.161 1.456 19.039 1.00 96.94 95 ARG A CA 1
ATOM 744 C C . ARG A 1 95 ? -12.980 1.121 18.149 1.00 96.94 95 ARG A C 1
ATOM 746 O O . ARG A 1 95 ? -12.352 0.074 18.292 1.00 96.94 95 ARG A O 1
ATOM 753 N N . LYS A 1 96 ? -12.673 2.034 17.236 1.00 97.31 96 LYS A N 1
ATOM 754 C CA . LYS A 1 96 ? -11.524 1.942 16.335 1.00 97.31 96 LYS A CA 1
ATOM 755 C C . LYS A 1 96 ? -10.668 3.171 16.566 1.00 97.31 96 LYS A C 1
ATOM 757 O O . LYS A 1 96 ? -11.196 4.278 16.490 1.00 97.31 96 LYS A O 1
ATOM 762 N N . HIS A 1 97 ? -9.379 2.980 16.793 1.00 98.00 97 HIS A N 1
ATOM 763 C CA . HIS A 1 97 ? -8.426 4.077 16.844 1.00 98.00 97 HIS A CA 1
ATOM 764 C C . HIS A 1 97 ? -7.411 3.911 15.730 1.00 98.00 97 HIS A C 1
ATOM 766 O O . HIS A 1 97 ? -6.861 2.829 15.512 1.00 98.00 97 HIS A O 1
ATOM 772 N N . TYR A 1 98 ? -7.187 5.011 15.029 1.00 98.62 98 TYR A N 1
ATOM 773 C CA . TYR A 1 98 ? -6.189 5.120 13.990 1.00 98.62 98 TYR A CA 1
ATOM 774 C C . TYR A 1 98 ? -5.147 6.144 14.405 1.00 98.62 98 TYR A C 1
ATOM 776 O O . TYR A 1 98 ? -5.462 7.099 15.111 1.00 98.62 98 TYR A O 1
ATOM 784 N N . VAL A 1 99 ? -3.934 5.979 13.904 1.00 98.50 99 VAL A N 1
ATOM 785 C CA . VAL A 1 99 ? -2.890 6.996 13.970 1.00 98.50 99 VAL A CA 1
ATOM 786 C C . VAL A 1 99 ? -2.621 7.491 12.560 1.00 98.50 99 VAL A C 1
ATOM 788 O O . VAL A 1 99 ? -2.511 6.689 11.626 1.00 98.50 99 VAL A O 1
ATOM 791 N N . ALA A 1 100 ? -2.539 8.811 12.407 1.00 98.00 100 ALA A N 1
ATOM 792 C CA . ALA A 1 100 ? -2.171 9.453 11.157 1.00 98.00 100 ALA A CA 1
ATOM 793 C C . ALA A 1 100 ? -0.964 10.379 11.324 1.00 98.00 100 ALA A C 1
ATOM 795 O O . ALA A 1 100 ? -0.888 11.113 12.307 1.00 98.00 100 ALA A O 1
ATOM 796 N N . GLY A 1 101 ? -0.058 10.359 10.345 1.00 96.75 101 GLY A N 1
ATOM 797 C CA . GLY A 1 101 ? 0.995 11.362 10.194 1.00 96.75 101 GLY A CA 1
ATOM 798 C C . GLY A 1 101 ? 0.512 12.530 9.336 1.00 96.75 101 GLY A C 1
ATOM 799 O O . GLY A 1 101 ? -0.040 12.310 8.257 1.00 96.75 101 GLY A O 1
ATOM 800 N N . ILE A 1 102 ? 0.710 13.758 9.812 1.00 95.75 102 ILE A N 1
ATOM 801 C CA . ILE A 1 102 ? 0.348 15.005 9.122 1.00 95.75 102 ILE A CA 1
ATOM 802 C C . ILE A 1 102 ? 1.506 16.008 9.197 1.00 95.75 102 ILE A C 1
ATOM 804 O O . ILE A 1 102 ? 2.300 15.980 10.140 1.00 95.75 102 ILE A O 1
ATOM 808 N N . HIS A 1 103 ? 1.593 16.920 8.229 1.00 93.19 103 HIS A N 1
ATOM 809 C CA . HIS A 1 103 ? 2.467 18.090 8.342 1.00 93.19 103 HIS A CA 1
ATOM 810 C C . HIS A 1 10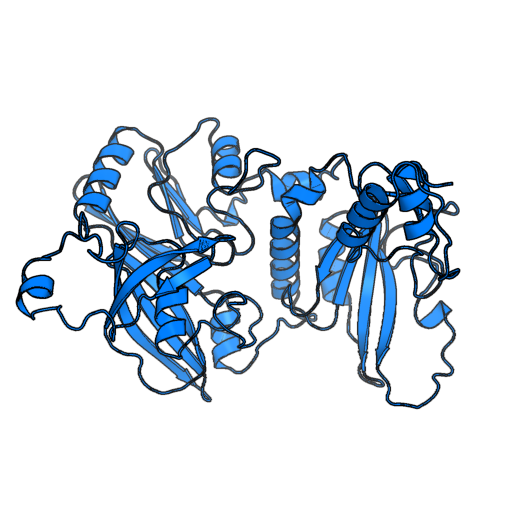3 ? 1.768 19.227 9.099 1.00 93.19 103 HIS A C 1
ATOM 812 O O . HIS A 1 103 ? 0.551 19.394 9.031 1.00 93.19 103 HIS A O 1
ATOM 818 N N . GLY A 1 104 ? 2.560 20.029 9.805 1.00 85.88 104 GLY A N 1
ATOM 819 C CA . GLY A 1 104 ? 2.113 21.111 10.677 1.00 85.88 104 GLY A CA 1
ATOM 820 C C . GLY A 1 104 ? 2.160 20.742 12.162 1.00 85.88 104 GLY A C 1
ATOM 821 O O . GLY A 1 104 ? 2.072 19.576 12.538 1.00 85.88 104 GLY A O 1
ATOM 822 N N . ALA A 1 105 ? 2.306 21.767 13.005 1.00 70.00 105 ALA A N 1
ATOM 823 C CA . ALA A 1 105 ? 2.360 21.660 14.470 1.00 70.00 105 ALA A CA 1
ATOM 824 C C . ALA A 1 105 ? 1.118 22.253 15.166 1.00 70.00 105 ALA A C 1
ATOM 826 O O . ALA A 1 105 ? 1.046 22.304 16.392 1.00 70.00 105 ALA A O 1
ATOM 827 N N . SER A 1 106 ? 0.149 22.765 14.396 1.00 68.06 106 SER A N 1
ATOM 828 C CA . SER A 1 106 ? -1.068 23.348 14.965 1.00 68.06 106 SER A CA 1
ATOM 829 C C . SER A 1 106 ? -2.008 22.229 15.415 1.00 68.06 106 SER A C 1
ATOM 831 O O . SER A 1 106 ? -2.196 21.274 14.653 1.00 68.06 106 SER A O 1
ATOM 833 N N . PRO A 1 107 ? -2.599 22.309 16.622 1.00 72.56 107 PRO A N 1
ATOM 834 C CA . PRO A 1 107 ? -3.481 21.260 17.098 1.00 72.56 107 PRO A CA 1
ATOM 835 C C . PRO A 1 107 ? -4.664 21.106 16.132 1.00 72.56 107 PRO A C 1
ATOM 837 O O . PRO A 1 107 ? -5.307 22.102 15.783 1.00 72.56 107 PRO A O 1
ATOM 840 N N . PRO A 1 108 ? -4.971 19.876 15.687 1.00 79.12 108 PRO A N 1
ATOM 841 C CA . PRO A 1 108 ? -6.125 19.648 14.836 1.00 79.12 108 PRO A CA 1
ATOM 842 C C . PRO A 1 108 ? -7.418 19.983 15.600 1.00 79.12 108 PRO A C 1
ATOM 844 O O . PRO A 1 108 ? -7.445 19.933 16.835 1.00 79.12 108 PRO A O 1
ATOM 847 N N . PRO A 1 109 ? -8.526 20.272 14.895 1.00 85.56 109 PRO A N 1
ATOM 848 C CA . PRO A 1 109 ? -9.840 20.339 15.525 1.00 85.56 109 PRO A CA 1
ATOM 849 C C . PRO A 1 109 ? -10.127 19.047 16.299 1.00 85.56 109 PRO A C 1
ATOM 851 O O . PRO A 1 109 ? -9.889 17.963 15.775 1.00 85.56 109 PRO A O 1
ATOM 854 N N . SER A 1 110 ? -10.684 19.139 17.510 1.00 91.31 110 SER A N 1
ATOM 855 C CA . SER A 1 110 ? -10.977 17.960 18.345 1.00 91.31 110 SER A CA 1
ATOM 856 C C . SER A 1 110 ? -12.036 17.026 17.746 1.00 91.31 110 SER A C 1
ATOM 858 O O . SER A 1 110 ? -12.124 15.852 18.108 1.00 91.31 110 SER A O 1
ATOM 860 N N . GLU A 1 111 ? -12.844 17.527 16.811 1.00 93.62 111 GLU A N 1
ATOM 861 C CA . GLU A 1 111 ? -13.861 16.758 16.107 1.00 93.62 111 GLU A CA 1
ATOM 862 C C . GLU A 1 111 ? -14.095 17.312 14.696 1.00 93.62 111 GLU A C 1
ATOM 864 O O . GLU A 1 111 ? -14.211 18.522 14.495 1.00 93.62 111 GLU A O 1
ATOM 869 N N . LEU A 1 112 ? -14.225 16.414 13.717 1.00 90.56 112 LEU A N 1
ATOM 870 C CA . LEU A 1 112 ? -14.591 16.731 12.339 1.00 90.56 112 LEU A CA 1
ATOM 871 C C . LEU A 1 112 ? -15.976 16.175 12.014 1.00 90.56 112 LEU A C 1
ATOM 873 O O . LEU A 1 112 ? -16.210 14.968 12.120 1.00 90.56 112 LEU A O 1
ATOM 877 N N . ARG A 1 113 ? -16.875 17.046 11.541 1.00 90.62 113 ARG A N 1
ATOM 878 C CA . ARG A 1 113 ? -18.222 16.687 11.069 1.00 90.62 113 ARG A CA 1
ATOM 879 C C . ARG A 1 113 ? -18.412 17.134 9.627 1.00 90.62 113 ARG A C 1
ATOM 881 O O . ARG A 1 113 ? -18.534 18.325 9.362 1.00 90.62 113 ARG A O 1
ATOM 888 N N . HIS A 1 114 ? -18.485 16.178 8.705 1.00 87.06 114 HIS A N 1
ATOM 889 C CA . HIS A 1 114 ? -18.638 16.456 7.275 1.00 87.06 114 HIS A CA 1
ATOM 890 C C . HIS A 1 114 ? -19.679 15.531 6.644 1.00 87.06 114 HIS A C 1
ATOM 892 O O . HIS A 1 114 ? -19.798 14.369 7.024 1.00 87.06 114 HIS A O 1
ATOM 898 N N . PHE A 1 115 ? -20.416 16.024 5.649 1.00 85.69 115 PHE A N 1
ATOM 899 C CA . PHE A 1 115 ? -21.200 15.161 4.768 1.00 85.69 115 PHE A CA 1
ATOM 900 C C . PHE A 1 115 ? -20.333 14.732 3.594 1.00 85.69 115 PHE A C 1
ATOM 902 O O . PHE A 1 115 ? -19.748 15.568 2.904 1.00 85.69 115 PHE A O 1
ATOM 909 N N . LEU A 1 116 ? -20.244 13.420 3.390 1.00 87.12 116 LEU A N 1
ATOM 910 C CA . LEU A 1 116 ? -19.405 12.808 2.371 1.00 87.12 116 LEU A CA 1
ATOM 911 C C . LEU A 1 116 ? -20.274 12.235 1.259 1.00 87.12 116 LEU A C 1
ATOM 913 O O . LEU A 1 116 ? -21.192 11.459 1.535 1.00 87.12 116 LEU A O 1
ATOM 917 N N . THR A 1 117 ? -19.967 12.592 0.012 1.00 86.00 117 THR A N 1
ATOM 918 C CA . THR A 1 117 ? -20.650 12.061 -1.175 1.00 86.00 117 THR A CA 1
ATOM 919 C C . THR A 1 117 ? -19.652 11.390 -2.134 1.00 86.00 117 THR A C 1
ATOM 921 O O . THR A 1 117 ? -18.556 11.931 -2.351 1.00 86.00 117 THR A O 1
ATOM 924 N N . PRO A 1 118 ? -19.973 10.205 -2.692 1.00 82.31 118 PRO A N 1
ATOM 925 C CA . PRO A 1 118 ? -19.142 9.554 -3.703 1.00 82.31 118 PRO A CA 1
ATOM 926 C C . PRO A 1 118 ? -19.019 10.380 -4.995 1.00 82.31 118 PRO A C 1
ATOM 928 O O . PRO A 1 118 ? -19.952 11.068 -5.409 1.00 82.31 118 PRO A O 1
ATOM 931 N N . ARG A 1 119 ? -17.882 10.260 -5.685 1.00 77.38 119 ARG A N 1
ATOM 932 C CA . ARG A 1 119 ? -17.645 10.759 -7.051 1.00 77.38 119 ARG A CA 1
ATOM 933 C C . ARG A 1 119 ? -17.258 9.612 -7.993 1.00 77.38 119 ARG A C 1
ATOM 935 O O . ARG A 1 119 ? -17.218 8.446 -7.611 1.00 77.38 119 ARG A O 1
ATOM 942 N N . THR A 1 120 ? -16.960 9.961 -9.242 1.00 66.38 120 THR A N 1
ATOM 943 C CA . THR A 1 120 ? -16.356 9.060 -10.227 1.00 66.38 120 THR A CA 1
ATOM 944 C C . THR A 1 120 ? -14.949 8.621 -9.795 1.00 66.38 120 THR A C 1
ATOM 946 O O . THR A 1 120 ? -14.246 9.350 -9.088 1.00 66.38 120 THR A O 1
ATOM 949 N N . ARG A 1 121 ? -14.530 7.423 -10.231 1.00 63.19 121 ARG A N 1
ATOM 950 C CA . ARG A 1 121 ? -13.205 6.822 -9.952 1.00 63.19 121 ARG A CA 1
ATOM 951 C C . ARG A 1 121 ? -12.878 6.646 -8.456 1.00 63.19 121 ARG A C 1
ATOM 953 O O . ARG A 1 121 ? -11.752 6.900 -8.040 1.00 63.19 121 ARG A O 1
ATOM 960 N N . GLY A 1 122 ? -13.867 6.288 -7.633 1.00 66.69 122 GLY A N 1
ATOM 961 C CA . GLY A 1 122 ? -13.656 5.954 -6.213 1.00 66.69 122 GLY A CA 1
ATOM 962 C C . GLY A 1 122 ? -13.283 7.131 -5.296 1.00 66.69 122 GLY A C 1
ATOM 963 O O . GLY A 1 122 ? -13.022 6.935 -4.110 1.00 66.69 122 GLY A O 1
ATOM 964 N N . LYS A 1 123 ? -13.265 8.371 -5.804 1.00 75.56 123 LYS A N 1
ATOM 965 C CA . LYS A 1 123 ? -13.028 9.572 -4.987 1.00 75.56 123 LYS A CA 1
ATOM 966 C C . LYS A 1 123 ? -14.266 9.927 -4.166 1.00 75.56 123 LYS A C 1
ATOM 968 O O . LYS A 1 123 ? -15.389 9.803 -4.642 1.00 75.56 123 LYS A O 1
ATOM 973 N N . VAL A 1 124 ? -14.060 10.448 -2.963 1.00 82.06 124 VAL A N 1
ATOM 974 C CA . VAL A 1 124 ? -15.106 11.009 -2.093 1.00 82.06 124 VAL A CA 1
ATOM 975 C C . VAL A 1 124 ? -14.831 12.502 -1.922 1.00 82.06 124 VAL A C 1
ATOM 977 O O . VAL A 1 124 ? -13.681 12.924 -1.985 1.00 82.06 124 VAL A O 1
ATOM 980 N N . ARG A 1 125 ? -15.868 13.327 -1.752 1.00 84.62 125 ARG A N 1
ATOM 981 C CA . ARG A 1 125 ? -15.711 14.760 -1.443 1.00 84.62 125 ARG A CA 1
ATOM 982 C C . ARG A 1 125 ? -16.549 15.168 -0.242 1.00 84.62 125 ARG A C 1
ATOM 984 O O . ARG A 1 125 ? -17.597 14.567 0.006 1.00 84.62 125 ARG A O 1
ATOM 991 N N . VAL A 1 126 ? -16.116 16.231 0.427 1.00 81.06 126 VAL A N 1
ATOM 992 C CA . VAL A 1 126 ? -16.939 16.969 1.385 1.00 81.06 126 VAL A CA 1
ATOM 993 C C . VAL A 1 126 ? -17.937 17.855 0.630 1.00 81.06 126 VAL A C 1
ATOM 995 O O . VAL A 1 126 ? -17.656 18.372 -0.461 1.00 81.06 126 VAL A O 1
ATOM 998 N N . ILE A 1 127 ? -19.144 17.985 1.179 1.00 76.12 127 ILE A N 1
ATOM 999 C CA . ILE A 1 127 ? -20.112 19.007 0.768 1.00 76.12 127 ILE A CA 1
ATOM 1000 C C . ILE A 1 127 ? -19.848 20.274 1.601 1.00 76.12 127 ILE A C 1
ATOM 1002 O O . ILE A 1 127 ? -19.930 20.198 2.830 1.00 76.12 127 ILE A O 1
ATOM 1006 N N . PRO A 1 128 ? -19.507 21.422 0.978 1.00 61.44 128 PRO A N 1
ATOM 1007 C CA . PRO A 1 128 ? -19.168 22.643 1.705 1.00 61.44 128 PRO A CA 1
ATOM 1008 C C . PRO A 1 128 ? -20.317 23.166 2.575 1.00 61.44 128 PRO A C 1
ATOM 1010 O O . PRO A 1 128 ? -21.463 23.236 2.140 1.00 61.44 128 PRO A O 1
ATOM 1013 N N . ALA A 1 129 ? -19.992 23.688 3.761 1.00 56.12 129 ALA A N 1
ATOM 1014 C CA . ALA A 1 129 ? -20.965 24.270 4.697 1.00 56.12 129 ALA A CA 1
ATOM 1015 C C . ALA A 1 129 ? -21.691 25.543 4.182 1.00 56.12 129 ALA A C 1
ATOM 1017 O O . ALA A 1 129 ? -22.583 26.083 4.831 1.00 56.12 129 ALA A O 1
ATOM 1018 N N . ARG A 1 130 ? -21.321 26.063 3.009 1.00 47.62 130 ARG A N 1
ATOM 1019 C CA . ARG A 1 130 ? -21.934 27.262 2.403 1.00 47.62 130 ARG A CA 1
ATOM 1020 C C . ARG A 1 130 ? -23.321 26.950 1.834 1.00 47.62 130 ARG A C 1
ATOM 1022 O O . ARG A 1 130 ? -24.226 27.770 1.962 1.00 47.62 130 ARG A O 1
ATOM 1029 N N . ASP A 1 131 ? -23.482 25.732 1.319 1.00 47.38 131 ASP A N 1
ATOM 1030 C CA . ASP A 1 131 ? -24.755 25.162 0.861 1.00 47.38 131 ASP A CA 1
ATOM 1031 C C . ASP A 1 131 ? -25.585 24.619 2.044 1.00 47.38 131 ASP A C 1
ATOM 1033 O O . ASP A 1 131 ? -26.761 24.290 1.915 1.00 47.38 131 ASP A O 1
ATOM 1037 N N . ALA A 1 132 ? -24.988 24.601 3.241 1.00 45.84 132 ALA A N 1
ATOM 1038 C CA . ALA A 1 132 ? -25.566 24.142 4.499 1.00 45.84 132 ALA A CA 1
ATOM 1039 C C . ALA A 1 132 ? -26.289 25.239 5.307 1.00 45.84 132 ALA A C 1
ATOM 1041 O O . ALA A 1 132 ? -26.610 25.051 6.481 1.00 45.84 132 ALA A O 1
ATOM 1042 N N . ARG A 1 133 ? -26.567 26.412 4.722 1.00 39.50 133 ARG A N 1
ATOM 1043 C CA . ARG A 1 133 ? -27.145 27.570 5.443 1.00 39.50 133 ARG A CA 1
ATOM 1044 C C . ARG A 1 133 ? -28.555 27.355 6.025 1.00 39.50 133 ARG A C 1
ATOM 1046 O O . ARG A 1 133 ? -29.031 28.221 6.751 1.00 39.50 133 ARG A O 1
ATOM 1053 N N . SER A 1 134 ? -29.203 26.208 5.801 1.00 41.25 134 SER A N 1
ATOM 1054 C CA . SER A 1 134 ? -30.447 25.814 6.491 1.00 41.25 134 SER A CA 1
ATOM 1055 C C . SER A 1 134 ? -30.235 24.866 7.684 1.00 41.25 134 SER A C 1
ATOM 1057 O O . SER A 1 134 ? -31.193 24.301 8.219 1.00 41.25 134 SER A O 1
ATOM 1059 N N . TRP A 1 135 ? -28.993 24.655 8.131 1.00 50.50 135 TRP A N 1
ATOM 1060 C CA . TRP A 1 135 ? -28.691 23.686 9.185 1.00 50.50 135 TRP A CA 1
ATOM 1061 C C . TRP A 1 135 ? -28.966 24.302 10.553 1.00 50.50 135 TRP A C 1
ATOM 1063 O O . TRP A 1 135 ? -28.075 24.754 11.271 1.00 50.50 135 TRP A O 1
ATOM 1073 N N . SER A 1 136 ? -30.245 24.356 10.926 1.00 39.53 136 SER A N 1
ATOM 1074 C CA . SER A 1 136 ? -30.632 24.776 12.269 1.00 39.53 136 SER A CA 1
ATOM 1075 C C . SER A 1 136 ? -29.905 23.907 13.305 1.00 39.53 136 SER A C 1
ATOM 1077 O O . SER A 1 136 ? -29.862 22.680 13.194 1.00 39.53 136 SER A O 1
ATOM 1079 N N . LYS A 1 137 ? -29.383 24.535 14.366 1.00 39.81 137 LYS A N 1
ATOM 1080 C CA . LYS A 1 137 ? -28.765 23.877 15.537 1.00 39.81 137 LYS A CA 1
ATOM 1081 C C . LYS A 1 137 ? -29.626 22.745 16.148 1.00 39.81 137 LYS A C 1
ATOM 1083 O O . LYS A 1 137 ? -29.121 21.969 16.952 1.00 39.81 137 LYS A O 1
ATOM 1088 N N . ARG A 1 138 ? -30.909 22.619 15.770 1.00 34.88 138 ARG A N 1
ATOM 1089 C CA . ARG A 1 138 ? -31.819 21.515 16.132 1.00 34.88 138 ARG A CA 1
ATOM 1090 C C . ARG A 1 138 ? -31.560 20.208 15.365 1.00 34.88 138 ARG A C 1
ATOM 1092 O O . ARG A 1 138 ? -31.767 19.148 15.944 1.00 34.88 138 ARG A O 1
ATOM 1099 N N . ALA A 1 139 ? -31.089 20.256 14.117 1.00 41.31 139 ALA A N 1
ATOM 1100 C CA . ALA A 1 139 ? -30.858 19.071 13.280 1.00 41.31 139 ALA A CA 1
ATOM 1101 C C . ALA A 1 139 ? -29.685 18.210 13.783 1.00 41.31 139 ALA A C 1
ATOM 1103 O O . ALA A 1 139 ? -29.805 16.993 13.899 1.00 41.31 139 ALA A O 1
ATOM 1104 N N . VAL A 1 140 ? -28.587 18.860 14.178 1.00 44.06 140 VAL A N 1
ATOM 1105 C CA . VAL A 1 140 ? -27.388 18.200 14.725 1.00 44.06 140 VAL A CA 1
ATOM 1106 C C . VAL A 1 140 ? -27.630 17.658 16.142 1.00 44.06 140 VAL A C 1
ATOM 1108 O O . VAL A 1 140 ? -27.029 16.662 16.526 1.00 44.06 140 VAL A O 1
ATOM 1111 N N . ARG A 1 141 ? -28.551 18.264 16.907 1.00 39.56 141 ARG A N 1
ATOM 1112 C CA . ARG A 1 141 ? -28.907 17.838 18.275 1.00 39.56 141 ARG A CA 1
ATOM 1113 C C . ARG A 1 141 ? -29.825 16.610 18.320 1.00 39.56 141 ARG A C 1
ATOM 1115 O O . ARG A 1 141 ? -29.817 15.901 19.317 1.00 39.56 141 ARG A O 1
ATOM 1122 N N . LYS A 1 142 ? -30.621 16.368 17.268 1.00 37.94 142 LYS A N 1
ATOM 1123 C CA . LYS A 1 142 ? -31.551 15.224 17.182 1.00 37.94 142 LYS A CA 1
ATOM 1124 C C . LYS A 1 142 ? -30.876 13.945 16.664 1.00 37.94 142 LYS A C 1
ATOM 1126 O O . LYS A 1 142 ? -31.388 12.858 16.898 1.00 37.94 142 LYS A O 1
ATOM 1131 N N . ALA A 1 143 ? -29.722 14.069 16.003 1.00 41.72 143 ALA A N 1
ATOM 1132 C CA . ALA A 1 143 ? -28.853 12.958 15.621 1.00 41.72 143 ALA A CA 1
ATOM 1133 C C . ALA A 1 143 ? -27.997 12.508 16.821 1.00 41.72 143 ALA A C 1
ATOM 1135 O O . ALA A 1 143 ? -26.772 12.603 16.800 1.00 41.72 143 ALA A O 1
ATOM 1136 N N . GLY A 1 144 ? -28.650 12.084 17.904 1.00 36.22 144 GLY A N 1
ATOM 1137 C CA . GLY A 1 144 ? -27.975 11.349 18.969 1.00 36.22 144 GLY A CA 1
ATOM 1138 C C . GLY A 1 144 ? -27.494 10.006 18.426 1.00 36.22 144 GLY A C 1
ATOM 1139 O O . GLY A 1 144 ? -28.300 9.294 17.833 1.00 36.22 144 GLY A O 1
ATOM 1140 N N . ASP A 1 145 ? -26.194 9.738 18.588 1.00 42.62 145 ASP A N 1
ATOM 1141 C CA . ASP A 1 145 ? -25.415 8.484 18.456 1.00 42.62 145 ASP A CA 1
ATOM 1142 C C . ASP A 1 145 ? -25.646 7.516 17.282 1.00 42.62 145 ASP A C 1
ATOM 1144 O O . ASP A 1 145 ? -24.852 6.614 17.038 1.00 42.62 145 ASP A O 1
ATOM 1148 N N . THR A 1 146 ? -26.674 7.705 16.469 1.00 42.62 146 THR A N 1
ATOM 1149 C CA . THR A 1 146 ? -27.034 6.803 15.386 1.00 42.62 146 THR A CA 1
ATOM 1150 C C . THR A 1 146 ? -26.920 7.563 14.077 1.00 42.62 146 THR A C 1
ATOM 1152 O O . THR A 1 146 ? -27.833 8.212 13.575 1.00 42.62 146 THR A O 1
ATOM 1155 N N . SER A 1 147 ? -25.748 7.444 13.459 1.00 44.88 147 SER A N 1
ATOM 1156 C CA . SER A 1 147 ? -25.469 7.902 12.089 1.00 44.88 147 SER A CA 1
ATOM 1157 C C . SER A 1 147 ? -26.281 7.166 10.999 1.00 44.88 147 SER A C 1
ATOM 1159 O O . SER A 1 147 ? -26.033 7.336 9.795 1.00 44.88 147 SER A O 1
ATOM 1161 N N . LYS A 1 148 ? -27.254 6.335 11.401 1.00 45.38 148 LYS A N 1
ATOM 1162 C CA . LYS A 1 148 ? -28.212 5.642 10.541 1.00 45.38 148 LYS A CA 1
ATOM 1163 C C . LYS A 1 148 ? -29.307 6.627 10.114 1.00 45.38 148 LYS A C 1
ATOM 1165 O O . LYS A 1 148 ? -30.350 6.729 10.741 1.00 45.38 148 LYS A O 1
ATOM 1170 N N . GLY A 1 149 ? -29.083 7.334 9.004 1.00 46.88 149 GLY A N 1
ATOM 1171 C CA . GLY A 1 149 ? -30.202 7.843 8.197 1.00 46.88 149 GLY A CA 1
ATOM 1172 C C . GLY A 1 149 ? -30.179 9.307 7.775 1.00 46.88 149 GLY A C 1
ATOM 1173 O O . GLY A 1 149 ? -31.074 9.708 7.036 1.00 46.88 149 GLY A O 1
ATOM 1174 N N . TRP A 1 150 ? -29.178 10.104 8.151 1.00 48.53 150 TRP A N 1
ATOM 1175 C CA . TRP A 1 150 ? -29.106 11.475 7.638 1.00 48.53 150 TRP A CA 1
ATOM 1176 C C . TRP A 1 150 ? -28.575 11.504 6.201 1.00 48.53 150 TRP A C 1
ATOM 1178 O O . TRP A 1 150 ? -27.380 11.322 5.961 1.00 48.53 150 TRP A O 1
ATOM 1188 N N . LYS A 1 151 ? -29.504 11.698 5.258 1.00 51.00 151 LYS A N 1
ATOM 1189 C CA . LYS A 1 151 ? -29.254 12.017 3.849 1.00 51.00 151 LYS A CA 1
ATOM 1190 C C . LYS A 1 151 ? -29.380 13.529 3.679 1.00 51.00 151 LYS A C 1
ATOM 1192 O O . LYS A 1 151 ? -30.337 14.111 4.186 1.00 51.00 151 LYS A O 1
ATOM 1197 N N . ASP A 1 152 ? -28.432 14.148 2.987 1.00 52.78 152 ASP A N 1
ATOM 1198 C CA . ASP A 1 152 ? -28.528 15.569 2.643 1.00 52.78 152 ASP A CA 1
ATOM 1199 C C . ASP A 1 152 ? -29.752 15.795 1.721 1.00 52.78 152 ASP A C 1
ATOM 1201 O O . ASP A 1 152 ? -29.950 15.019 0.777 1.00 52.78 152 ASP A O 1
ATOM 1205 N N . PRO A 1 153 ? -30.602 16.811 1.970 1.00 52.03 153 PRO A N 1
ATOM 1206 C CA . PRO A 1 153 ? -31.707 17.160 1.076 1.00 52.03 153 PRO A CA 1
ATOM 1207 C C . PRO A 1 153 ? -31.265 17.545 -0.348 1.00 52.03 153 PRO A C 1
ATOM 1209 O O . PRO A 1 153 ? -32.035 17.349 -1.286 1.00 52.03 153 PRO A O 1
ATOM 1212 N N . SER A 1 154 ? -30.045 18.074 -0.512 1.00 58.53 154 SER A N 1
ATOM 1213 C CA . SER A 1 154 ? -29.458 18.521 -1.785 1.00 58.53 154 SER A CA 1
ATOM 1214 C C . SER A 1 154 ? -28.697 17.421 -2.544 1.00 58.53 154 SER A C 1
ATOM 1216 O O . SER A 1 154 ? -28.664 17.437 -3.772 1.00 58.53 154 SER A O 1
ATOM 1218 N N . ASP A 1 155 ? -28.158 16.414 -1.844 1.00 68.44 155 ASP A N 1
ATOM 1219 C CA . ASP A 1 155 ? -27.625 15.180 -2.437 1.00 68.44 155 ASP A CA 1
ATOM 1220 C C . ASP A 1 155 ? -28.005 13.972 -1.573 1.00 68.44 155 ASP A C 1
ATOM 1222 O O . ASP A 1 155 ? -27.376 13.665 -0.558 1.00 68.44 155 ASP A O 1
ATOM 1226 N N . ARG A 1 156 ? -29.008 13.210 -2.026 1.00 69.31 156 ARG A N 1
ATOM 1227 C CA . ARG A 1 156 ? -29.536 12.038 -1.302 1.00 69.31 156 ARG A CA 1
ATOM 1228 C C . ARG A 1 156 ? -28.492 10.932 -1.077 1.00 69.31 156 ARG A C 1
ATOM 1230 O O . ARG A 1 156 ? -28.770 9.990 -0.328 1.00 69.31 156 ARG A O 1
ATOM 1237 N N . ARG A 1 157 ? -27.326 11.003 -1.735 1.00 76.44 157 ARG A N 1
ATOM 1238 C CA . ARG A 1 157 ? -26.204 10.064 -1.567 1.00 76.44 157 ARG A CA 1
ATOM 1239 C C . ARG A 1 157 ? -25.225 10.492 -0.479 1.00 76.44 157 ARG A C 1
ATOM 1241 O O . ARG A 1 157 ? -24.462 9.646 -0.010 1.00 76.44 157 ARG A O 1
ATOM 1248 N N . ALA A 1 158 ? -25.247 11.759 -0.072 1.00 79.94 158 ALA A N 1
ATOM 1249 C CA . ALA A 1 158 ? -24.355 12.270 0.948 1.00 79.94 158 ALA A CA 1
ATOM 1250 C C . ALA A 1 158 ? -24.715 11.709 2.324 1.00 79.94 158 ALA A C 1
ATOM 1252 O O . ALA A 1 158 ? -25.888 11.639 2.700 1.00 79.94 158 ALA A O 1
ATOM 1253 N N . LYS A 1 159 ? -23.694 11.304 3.078 1.00 83.25 159 LYS A N 1
ATOM 1254 C CA . LYS A 1 159 ? -23.853 10.715 4.411 1.00 83.25 159 LYS A CA 1
ATOM 1255 C C . LYS A 1 159 ? -22.988 11.457 5.415 1.00 83.25 159 LYS A C 1
ATOM 1257 O O . LYS A 1 159 ? -21.824 11.738 5.135 1.00 83.25 159 LYS A O 1
ATOM 1262 N N . LEU A 1 160 ? -23.541 11.714 6.599 1.00 85.69 160 LEU A N 1
ATOM 1263 C CA . LEU A 1 160 ? -22.789 12.299 7.706 1.00 85.69 160 LEU A CA 1
ATOM 1264 C C . LEU A 1 160 ? -21.639 11.370 8.133 1.00 85.69 160 LEU A C 1
ATOM 1266 O O . LEU A 1 160 ? -21.827 10.151 8.289 1.00 85.69 160 LEU A O 1
ATOM 1270 N N . ALA A 1 161 ? -20.473 11.981 8.322 1.00 89.12 161 ALA A N 1
ATOM 1271 C CA . ALA A 1 161 ? -19.254 11.404 8.855 1.00 89.12 161 ALA A CA 1
ATOM 1272 C C . ALA A 1 161 ? -18.753 12.238 10.042 1.00 89.12 161 ALA A C 1
ATOM 1274 O O . ALA A 1 161 ? -18.689 13.468 9.971 1.00 89.12 161 ALA A O 1
ATOM 1275 N N . ILE A 1 162 ? -18.409 11.549 11.125 1.00 91.75 162 ILE A N 1
ATOM 1276 C CA . ILE A 1 162 ? -17.934 12.119 12.386 1.00 91.75 162 ILE A CA 1
ATOM 1277 C C . ILE A 1 162 ? -16.670 11.375 12.812 1.00 91.75 162 ILE A C 1
ATOM 1279 O O . ILE A 1 162 ? -16.672 10.140 12.864 1.00 91.75 162 ILE A O 1
ATOM 1283 N N . THR A 1 163 ? -15.628 12.140 13.130 1.00 95.56 163 THR A N 1
ATOM 1284 C CA . THR A 1 163 ? -14.323 11.646 13.583 1.00 95.56 163 THR A CA 1
ATOM 1285 C C . THR A 1 163 ? -13.830 12.528 14.722 1.00 95.56 163 THR A C 1
ATOM 1287 O O . THR A 1 163 ? -13.768 13.745 14.551 1.00 95.56 163 THR A O 1
ATOM 1290 N N . ARG A 1 164 ? -13.472 11.934 15.862 1.00 96.31 164 ARG A N 1
ATOM 1291 C CA . ARG A 1 164 ? -12.747 12.641 16.927 1.00 96.31 164 ARG A CA 1
ATOM 1292 C C . ARG A 1 164 ? -11.256 12.582 16.656 1.00 96.31 164 ARG A C 1
ATOM 1294 O O . ARG A 1 164 ? -10.770 11.573 16.147 1.00 96.31 164 ARG A O 1
ATOM 1301 N N . ILE A 1 165 ? -10.556 13.656 16.993 1.00 96.00 165 ILE A N 1
ATOM 1302 C CA . ILE A 1 165 ? -9.120 13.787 16.763 1.00 96.00 165 ILE A CA 1
ATOM 1303 C C . ILE A 1 165 ? -8.450 14.233 18.052 1.00 96.00 165 ILE A C 1
ATOM 1305 O O . ILE A 1 165 ? -8.984 15.050 18.804 1.00 96.00 165 ILE A O 1
ATOM 1309 N N . SER A 1 166 ? -7.273 13.690 18.329 1.00 94.94 166 SER A N 1
ATOM 1310 C CA . SER A 1 166 ? -6.436 14.136 19.440 1.00 94.94 166 SER A CA 1
ATOM 1311 C C . SER A 1 166 ? -4.969 14.133 19.015 1.00 94.94 166 SER A C 1
ATOM 1313 O O . SER A 1 166 ? -4.552 13.197 18.331 1.00 94.94 166 SER A O 1
ATOM 1315 N N . PRO A 1 167 ? -4.177 15.158 19.372 1.00 95.19 167 PRO A N 1
ATOM 1316 C CA . PRO A 1 167 ? -2.740 15.137 19.119 1.00 95.19 167 PRO A CA 1
ATOM 1317 C C . PRO A 1 167 ? -2.080 14.002 19.915 1.00 95.19 167 PRO A C 1
ATOM 1319 O O . PRO A 1 167 ? -2.506 13.706 21.031 1.00 95.19 167 PRO A O 1
ATOM 1322 N N . LEU A 1 168 ? -1.057 13.371 19.336 1.00 94.44 168 LEU A N 1
ATOM 1323 C CA . LEU A 1 168 ? -0.243 12.351 20.005 1.00 94.44 168 LEU A CA 1
ATOM 1324 C C . LEU A 1 168 ? 1.191 12.832 20.213 1.00 94.44 168 LEU A C 1
ATOM 1326 O O . LEU A 1 168 ? 1.694 12.788 21.329 1.00 94.44 168 LEU A O 1
ATOM 1330 N N . ASP A 1 169 ? 1.826 13.308 19.145 1.00 94.56 169 ASP A N 1
ATOM 1331 C CA . ASP A 1 169 ? 3.201 13.805 19.165 1.00 94.56 169 ASP A CA 1
ATOM 1332 C C . ASP A 1 169 ? 3.382 14.842 18.048 1.00 94.56 169 ASP A C 1
ATOM 1334 O O . ASP A 1 169 ? 2.663 14.809 17.046 1.00 94.56 169 ASP A O 1
ATOM 1338 N N . SER A 1 170 ? 4.319 15.770 18.213 1.00 93.81 170 SER A N 1
ATOM 1339 C CA . SER A 1 170 ? 4.652 16.788 17.220 1.00 93.81 170 SER A CA 1
ATOM 1340 C C . SER A 1 170 ? 6.118 17.180 17.334 1.00 93.81 170 SER A C 1
ATOM 1342 O O . SER A 1 170 ? 6.560 17.681 18.369 1.00 93.81 170 SER A O 1
ATOM 1344 N N . ARG A 1 171 ? 6.865 17.023 16.240 1.00 92.81 171 ARG A N 1
ATOM 1345 C CA . ARG A 1 171 ? 8.297 17.330 16.153 1.00 92.81 171 ARG A CA 1
ATOM 1346 C C . ARG A 1 171 ? 8.604 17.961 14.800 1.00 92.81 171 ARG A C 1
ATOM 1348 O O . ARG A 1 171 ? 8.104 17.513 13.774 1.00 92.81 171 ARG A O 1
ATOM 1355 N N . SER A 1 172 ? 9.407 19.026 14.788 1.00 85.88 172 SER A N 1
ATOM 1356 C CA . SER A 1 172 ? 9.945 19.625 13.552 1.00 85.88 172 SER A CA 1
ATOM 1357 C C . SER A 1 172 ? 8.897 19.922 12.463 1.00 85.88 172 SER A C 1
ATOM 1359 O O . SER A 1 172 ? 9.128 19.678 11.280 1.00 85.88 172 SER A O 1
ATOM 1361 N N . GLY A 1 173 ? 7.718 20.424 12.853 1.00 90.38 173 GLY A N 1
ATOM 1362 C CA . GLY A 1 173 ? 6.635 20.739 11.912 1.00 90.38 173 GLY A CA 1
ATOM 1363 C C . GLY A 1 173 ? 5.916 19.519 11.324 1.00 90.38 173 GLY A C 1
ATOM 1364 O O . GLY A 1 173 ? 5.251 19.652 10.299 1.00 90.38 173 GLY A O 1
ATOM 1365 N N . ARG A 1 174 ? 6.031 18.347 11.952 1.00 94.56 174 ARG A N 1
ATOM 1366 C CA . ARG A 1 174 ? 5.300 17.113 11.639 1.00 94.56 174 ARG A CA 1
ATOM 1367 C C . ARG A 1 174 ? 4.612 16.605 12.901 1.00 94.56 174 ARG A C 1
ATOM 1369 O O . ARG A 1 174 ? 5.175 16.722 13.986 1.00 94.56 174 ARG A O 1
ATOM 1376 N N . SER A 1 175 ? 3.422 16.030 12.763 1.00 95.25 175 SER A N 1
ATOM 1377 C CA . SER A 1 175 ? 2.631 15.546 13.897 1.00 95.25 175 SER A CA 1
ATOM 1378 C C . SER A 1 175 ? 2.061 14.155 13.656 1.00 95.25 175 SER A C 1
ATOM 1380 O O . SER A 1 175 ? 1.694 13.807 12.533 1.00 95.25 175 SER A O 1
ATOM 1382 N N . LEU A 1 176 ? 1.920 13.390 14.738 1.00 96.81 176 LEU A N 1
ATOM 1383 C CA . LEU A 1 176 ? 1.047 12.227 14.806 1.00 96.81 176 LEU A CA 1
ATOM 1384 C C . LEU A 1 176 ? -0.246 12.605 15.524 1.00 96.81 176 LEU A C 1
ATOM 1386 O O . LEU A 1 176 ? -0.232 13.249 16.576 1.00 96.81 176 LEU A O 1
ATOM 1390 N N . VAL A 1 177 ? -1.372 12.173 14.967 1.00 97.00 177 VAL A N 1
ATOM 1391 C CA . VAL A 1 177 ? -2.702 12.396 15.541 1.00 97.00 177 VAL A CA 1
ATOM 1392 C C . VAL A 1 177 ? -3.453 11.078 15.669 1.00 97.00 177 VAL A C 1
ATOM 1394 O O . VAL A 1 177 ? -3.400 10.228 14.780 1.00 97.00 177 VAL A O 1
ATOM 1397 N N . SER A 1 178 ? -4.171 10.918 16.776 1.00 97.38 178 SER A N 1
ATOM 1398 C CA . SER A 1 178 ? -5.138 9.844 16.970 1.00 97.38 178 SER A CA 1
ATOM 1399 C C . SER A 1 178 ? -6.462 10.230 16.325 1.00 97.38 178 SER A C 1
ATOM 1401 O O . SER A 1 178 ? -6.906 11.373 16.451 1.00 97.38 178 SER A O 1
ATOM 1403 N N . LEU A 1 179 ? -7.102 9.278 15.654 1.00 98.12 179 LEU A N 1
ATOM 1404 C CA . LEU A 1 179 ? -8.389 9.433 14.992 1.00 98.12 179 LEU A CA 1
ATOM 1405 C C . LEU A 1 179 ? -9.340 8.327 15.457 1.00 98.12 179 LEU A C 1
ATOM 1407 O O . LEU A 1 179 ? -9.076 7.142 15.251 1.00 98.12 179 LEU A O 1
ATOM 1411 N N . GLU A 1 180 ? -10.480 8.714 16.023 1.00 97.62 180 GLU A N 1
ATOM 1412 C CA . GLU A 1 180 ? -11.563 7.805 16.410 1.00 97.62 180 GLU A CA 1
ATOM 1413 C C . GLU A 1 180 ? -12.791 8.069 15.517 1.00 97.62 180 GLU A C 1
ATOM 1415 O O . GLU A 1 180 ? -13.565 9.005 15.760 1.00 97.62 180 GLU A O 1
ATOM 1420 N N . PRO A 1 181 ? -12.983 7.293 14.434 1.00 95.19 181 PRO A N 1
ATOM 1421 C CA . PRO A 1 181 ? -14.158 7.425 13.587 1.00 95.19 181 PRO A CA 1
ATOM 1422 C C . PRO A 1 181 ? -15.403 6.838 14.267 1.00 95.19 181 PRO A C 1
ATOM 1424 O O . PRO A 1 181 ? -15.559 5.620 14.360 1.00 95.19 181 PRO A O 1
ATOM 1427 N N . LEU A 1 182 ? -16.353 7.708 14.622 1.00 91.81 182 LEU A N 1
ATOM 1428 C CA . LEU A 1 182 ? -17.678 7.330 15.155 1.00 91.81 182 LEU A CA 1
ATOM 1429 C C . LEU A 1 182 ? -18.640 6.836 14.058 1.00 91.81 182 LEU A C 1
ATOM 1431 O O . LEU A 1 182 ? -19.773 6.434 14.299 1.00 91.81 182 LEU A O 1
ATOM 1435 N N . THR A 1 183 ? -18.198 6.912 12.807 1.00 88.19 183 THR A N 1
ATOM 1436 C CA . THR A 1 183 ? -18.927 6.492 11.606 1.00 88.19 183 THR A CA 1
ATOM 1437 C C . THR A 1 183 ? -17.958 5.786 10.660 1.00 88.19 183 THR A C 1
ATOM 1439 O O . THR A 1 183 ? -16.750 5.925 10.804 1.00 88.19 183 THR A O 1
ATOM 1442 N N . GLY A 1 184 ? -18.452 4.986 9.713 1.00 86.44 184 GLY A N 1
ATOM 1443 C CA . GLY A 1 184 ? -17.604 4.244 8.770 1.00 86.44 184 GLY A CA 1
ATOM 1444 C C . GLY A 1 184 ? -17.951 4.550 7.320 1.00 86.44 184 GLY A C 1
ATOM 1445 O O . GLY A 1 184 ? -18.712 3.804 6.704 1.00 86.44 184 GLY A O 1
ATOM 1446 N N . ARG A 1 185 ? -17.454 5.665 6.774 1.00 88.94 185 ARG A N 1
ATOM 1447 C CA . ARG A 1 185 ? -17.625 6.017 5.351 1.00 88.94 185 ARG A CA 1
ATOM 1448 C C . ARG A 1 185 ? -16.330 5.785 4.566 1.00 88.94 185 ARG A C 1
ATOM 1450 O O . ARG A 1 185 ? -15.236 5.882 5.117 1.00 88.94 185 ARG A O 1
ATOM 1457 N N . THR A 1 186 ? -16.453 5.510 3.269 1.00 88.25 186 THR A N 1
ATOM 1458 C CA . THR A 1 186 ? -15.304 5.357 2.362 1.00 88.25 186 THR A CA 1
ATOM 1459 C C . THR A 1 186 ? -14.389 6.576 2.438 1.00 88.25 186 THR A C 1
ATOM 1461 O O . THR A 1 186 ? -14.870 7.706 2.348 1.00 88.25 186 THR A O 1
ATOM 1464 N N . HIS A 1 187 ? -13.083 6.348 2.601 1.00 91.94 187 HIS A N 1
ATOM 1465 C CA . HIS A 1 187 ? -12.055 7.393 2.676 1.00 91.94 187 HIS A CA 1
ATOM 1466 C C . HIS A 1 187 ? -12.301 8.469 3.756 1.00 91.94 187 HIS A C 1
ATOM 1468 O O . HIS A 1 187 ? -11.720 9.548 3.674 1.00 91.94 187 HIS A O 1
ATOM 1474 N N . GLN A 1 188 ? -13.145 8.203 4.762 1.00 93.69 188 GLN A N 1
ATOM 1475 C CA . GLN A 1 188 ? -13.612 9.205 5.724 1.00 93.69 188 GLN A CA 1
ATOM 1476 C C . GLN A 1 188 ? -12.479 10.003 6.371 1.00 93.69 188 GLN A C 1
ATOM 1478 O O . GLN A 1 188 ? -12.452 11.223 6.259 1.00 93.69 188 GLN A O 1
ATOM 1483 N N . LEU A 1 189 ? -11.537 9.318 7.019 1.00 96.38 189 LEU A N 1
ATOM 1484 C CA . LEU A 1 189 ? -10.442 9.963 7.746 1.00 96.38 189 LEU A CA 1
ATOM 1485 C C . LEU A 1 189 ? -9.596 10.837 6.813 1.00 96.38 189 LEU A C 1
ATOM 1487 O O . LEU A 1 189 ? -9.325 11.995 7.109 1.00 96.38 189 LEU A O 1
ATOM 1491 N N . ARG A 1 190 ? -9.268 10.284 5.645 1.00 95.69 190 ARG A N 1
ATOM 1492 C CA . ARG A 1 190 ? -8.431 10.897 4.613 1.00 95.69 190 ARG A CA 1
ATOM 1493 C C . ARG A 1 190 ? -9.035 12.187 4.064 1.00 95.69 190 ARG A C 1
ATOM 1495 O O . ARG A 1 190 ? -8.385 13.227 4.062 1.00 95.69 190 ARG A O 1
ATOM 1502 N N . VAL A 1 191 ? -10.299 12.129 3.635 1.00 94.12 191 VAL A N 1
ATOM 1503 C CA . VAL A 1 191 ? -10.979 13.285 3.036 1.00 94.12 191 VAL A CA 1
ATOM 1504 C C . VAL A 1 191 ? -11.295 14.359 4.077 1.00 94.12 191 VAL A C 1
ATOM 1506 O O . VAL A 1 191 ? -11.192 15.541 3.771 1.00 94.12 191 VAL A O 1
ATOM 1509 N N . GLN A 1 192 ? -11.654 13.974 5.310 1.00 93.88 192 GLN A N 1
ATOM 1510 C CA . GLN A 1 192 ? -11.957 14.947 6.361 1.00 93.88 192 GLN A CA 1
ATOM 1511 C C . GLN A 1 192 ? -10.708 15.715 6.805 1.00 93.88 192 GLN A C 1
ATOM 1513 O O . GLN A 1 192 ? -10.796 16.926 6.984 1.00 93.88 192 GLN A O 1
ATOM 1518 N N . LEU A 1 193 ? -9.570 15.032 6.956 1.00 94.81 193 LEU A N 1
ATOM 1519 C CA . LEU A 1 193 ? -8.291 15.661 7.287 1.00 94.81 193 LEU A CA 1
ATOM 1520 C C . LEU A 1 193 ? -7.795 16.588 6.167 1.00 94.81 193 LEU A C 1
ATOM 1522 O O . LEU A 1 193 ? -7.405 17.724 6.432 1.00 94.81 193 LEU A O 1
ATOM 1526 N N . ALA A 1 194 ? -7.900 16.154 4.909 1.00 93.62 194 ALA A N 1
ATOM 1527 C CA . ALA A 1 194 ? -7.557 16.996 3.766 1.00 93.62 194 ALA A CA 1
ATOM 1528 C C . ALA A 1 194 ? -8.440 18.254 3.659 1.00 93.62 194 ALA A C 1
ATOM 1530 O O . ALA A 1 194 ? -7.929 19.330 3.360 1.00 93.62 194 ALA A O 1
ATOM 1531 N N . GLU A 1 195 ? -9.744 18.147 3.944 1.00 92.00 195 GLU A N 1
ATOM 1532 C CA . GLU A 1 195 ? -10.677 19.287 3.908 1.00 92.00 195 GLU A CA 1
ATOM 1533 C C . GLU A 1 195 ? -10.293 20.394 4.900 1.00 92.00 195 GLU A C 1
ATOM 1535 O O . GLU A 1 195 ? -10.453 21.574 4.597 1.00 92.00 195 GLU A O 1
ATOM 1540 N N . VAL A 1 196 ? -9.757 20.032 6.070 1.00 91.81 196 VAL A N 1
ATOM 1541 C CA . VAL A 1 196 ? -9.300 21.010 7.074 1.00 91.81 196 VAL A CA 1
ATOM 1542 C C . VAL A 1 196 ? -7.854 21.467 6.866 1.00 91.81 196 VAL A C 1
ATOM 1544 O O . VAL A 1 196 ? -7.288 22.115 7.740 1.00 91.81 196 VAL A O 1
ATOM 1547 N N . GLY A 1 197 ? -7.255 21.149 5.714 1.00 92.06 197 GLY A N 1
ATOM 1548 C CA . GLY A 1 197 ? -5.894 21.559 5.367 1.00 92.06 197 GLY A CA 1
ATOM 1549 C C . GLY A 1 197 ? -4.793 20.757 6.062 1.00 92.06 197 GLY A C 1
ATOM 1550 O O . GLY A 1 197 ? -3.646 21.190 6.047 1.00 92.06 197 GLY A O 1
ATOM 1551 N N . LEU A 1 198 ? -5.121 19.600 6.645 1.00 94.12 198 LEU A N 1
ATOM 1552 C CA . LEU A 1 198 ? -4.181 18.706 7.330 1.00 94.12 198 LEU A CA 1
ATOM 1553 C C . LEU A 1 198 ? -4.177 17.316 6.668 1.00 94.12 198 LEU A C 1
ATOM 1555 O O . LEU A 1 198 ? -4.485 16.333 7.342 1.00 94.12 198 LEU A O 1
ATOM 1559 N N . PRO A 1 199 ? -3.928 17.197 5.347 1.00 95.50 199 PRO A N 1
ATOM 1560 C CA . PRO A 1 199 ? -3.970 15.907 4.668 1.00 95.50 199 PRO A CA 1
ATOM 1561 C C . PRO A 1 199 ? -2.979 14.916 5.292 1.00 95.50 199 PRO A C 1
ATOM 1563 O O . PRO A 1 199 ? -1.931 15.285 5.815 1.00 95.50 199 PRO A O 1
ATOM 1566 N N . ILE A 1 200 ? -3.317 13.631 5.210 1.00 97.06 200 ILE A N 1
ATOM 1567 C CA . ILE A 1 200 ? -2.432 12.563 5.677 1.00 97.06 200 ILE A CA 1
ATOM 1568 C C . ILE A 1 200 ? -1.186 12.524 4.785 1.00 97.06 200 ILE A C 1
ATOM 1570 O O . ILE A 1 200 ? -1.304 12.453 3.558 1.00 97.06 200 ILE A O 1
ATOM 1574 N N . ALA A 1 201 ? -0.002 12.520 5.396 1.00 95.81 201 ALA A N 1
ATOM 1575 C CA . ALA A 1 201 ? 1.264 12.432 4.681 1.00 95.81 201 ALA A CA 1
ATOM 1576 C C . ALA A 1 201 ? 1.345 11.124 3.869 1.00 95.81 201 ALA A C 1
ATOM 1578 O O . ALA A 1 201 ? 0.949 10.046 4.331 1.00 95.81 201 ALA A O 1
ATOM 1579 N N . GLY A 1 202 ? 1.795 11.226 2.616 1.00 93.56 202 GLY A N 1
ATOM 1580 C CA . GLY A 1 202 ? 1.812 10.120 1.656 1.00 93.56 202 GLY A CA 1
ATOM 1581 C C . GLY A 1 202 ? 0.448 9.747 1.055 1.00 93.56 202 GLY A C 1
ATOM 1582 O O . GLY A 1 202 ? 0.381 8.819 0.242 1.00 93.56 202 GLY A O 1
ATOM 1583 N N . ASP A 1 203 ? -0.648 10.438 1.399 1.00 94.44 203 ASP A N 1
ATOM 1584 C CA . ASP A 1 203 ? -1.942 10.235 0.737 1.00 94.44 203 ASP A CA 1
ATOM 1585 C C . ASP A 1 203 ? -1.965 10.891 -0.647 1.00 94.44 203 ASP A C 1
ATOM 1587 O O . ASP A 1 203 ? -2.274 12.066 -0.817 1.00 94.44 203 ASP A O 1
ATOM 1591 N N . ARG A 1 204 ? -1.715 10.083 -1.675 1.00 88.69 204 ARG A N 1
ATOM 1592 C CA . ARG A 1 204 ? -1.645 10.530 -3.077 1.00 88.69 204 ARG A CA 1
ATOM 1593 C C . ARG A 1 204 ? -2.984 10.949 -3.680 1.00 88.69 204 ARG A C 1
ATOM 1595 O O . ARG A 1 204 ? -3.012 11.442 -4.808 1.00 88.69 204 ARG A O 1
ATOM 1602 N N . LEU A 1 205 ? -4.098 10.666 -3.004 1.00 90.00 205 LEU A N 1
ATOM 1603 C CA . LEU A 1 205 ? -5.428 10.965 -3.528 1.00 90.00 205 LEU A CA 1
ATOM 1604 C C . LEU A 1 205 ? -5.925 12.336 -3.075 1.00 90.00 205 LEU A C 1
ATOM 1606 O O . LEU A 1 205 ? -6.553 13.039 -3.872 1.00 90.00 205 LEU A O 1
ATOM 1610 N N . TYR A 1 206 ? -5.668 12.673 -1.811 1.00 91.38 206 TYR A N 1
ATOM 1611 C CA . TYR A 1 206 ? -6.186 13.875 -1.155 1.00 91.38 206 TYR A CA 1
ATOM 1612 C C . TYR A 1 206 ? -5.096 14.838 -0.670 1.00 91.38 206 TYR A C 1
ATOM 1614 O O . TYR A 1 206 ? -5.416 15.969 -0.319 1.00 91.38 206 TYR A O 1
ATOM 1622 N N . GLY A 1 207 ? -3.830 14.421 -0.678 1.00 89.62 207 GLY A N 1
ATOM 1623 C CA . GLY A 1 207 ? -2.676 15.220 -0.286 1.00 89.62 207 GLY A CA 1
ATOM 1624 C C . GLY A 1 207 ? -1.600 15.270 -1.369 1.00 89.62 207 GLY A C 1
ATOM 1625 O O . GLY A 1 207 ? -1.701 14.645 -2.429 1.00 89.62 207 GLY A O 1
ATOM 1626 N N . LYS A 1 208 ? -0.567 16.066 -1.096 1.00 87.94 208 LYS A N 1
ATOM 1627 C CA . LYS A 1 208 ? 0.657 16.164 -1.909 1.00 87.94 208 LYS A CA 1
ATOM 1628 C C . LYS A 1 208 ? 1.923 15.916 -1.093 1.00 87.94 208 LYS A C 1
ATOM 1630 O O . LYS A 1 208 ? 2.998 15.813 -1.674 1.00 87.94 208 LYS A O 1
ATOM 1635 N N . ASP A 1 209 ? 1.772 15.832 0.221 1.00 88.12 209 ASP A N 1
ATOM 1636 C CA . ASP A 1 209 ? 2.871 15.716 1.156 1.00 88.12 209 ASP A CA 1
ATOM 1637 C C . ASP A 1 209 ? 3.574 14.370 0.995 1.00 88.12 209 ASP A C 1
ATOM 1639 O O . ASP A 1 209 ? 2.932 13.316 0.886 1.00 88.12 209 ASP A O 1
ATOM 1643 N N . ALA A 1 210 ? 4.902 14.422 0.951 1.00 87.00 210 ALA A N 1
ATOM 1644 C CA . ALA A 1 210 ? 5.736 13.250 0.770 1.00 87.00 210 ALA A CA 1
ATOM 1645 C C . ALA A 1 210 ? 5.781 12.415 2.055 1.00 87.00 210 ALA A C 1
ATOM 1647 O O . ALA A 1 210 ? 5.852 12.941 3.159 1.00 87.00 210 ALA A O 1
ATOM 1648 N N . ALA A 1 211 ? 5.737 11.099 1.888 1.00 90.81 211 ALA A N 1
ATOM 1649 C CA . ALA A 1 211 ? 6.056 10.117 2.913 1.00 90.81 211 ALA A CA 1
ATOM 1650 C C . ALA A 1 211 ? 6.327 8.773 2.216 1.00 90.81 211 ALA A C 1
ATOM 1652 O O . ALA A 1 211 ? 5.863 8.574 1.082 1.00 90.81 211 ALA A O 1
ATOM 1653 N N . PRO A 1 212 ? 6.979 7.806 2.888 1.00 87.62 212 PRO A N 1
ATOM 1654 C CA . PRO A 1 212 ? 7.318 6.525 2.262 1.00 87.62 212 PRO A CA 1
ATOM 1655 C C . PRO A 1 212 ? 6.079 5.726 1.815 1.00 87.62 212 PRO A C 1
ATOM 1657 O O . PRO A 1 212 ? 6.121 4.888 0.915 1.00 87.62 212 PRO A O 1
ATOM 1660 N N . ARG A 1 213 ? 4.944 5.992 2.467 1.00 92.38 213 ARG A N 1
ATOM 1661 C CA . ARG A 1 213 ? 3.607 5.451 2.203 1.00 92.38 213 ARG A CA 1
ATOM 1662 C C . ARG A 1 213 ? 2.568 6.395 2.799 1.00 92.38 213 ARG A C 1
ATOM 1664 O O . ARG A 1 213 ? 2.921 7.297 3.549 1.00 92.38 213 ARG A O 1
ATOM 1671 N N . MET A 1 214 ? 1.285 6.123 2.571 1.00 95.38 214 MET A N 1
ATOM 1672 C CA . MET A 1 214 ? 0.236 6.784 3.346 1.00 95.38 214 MET A CA 1
ATOM 1673 C C . MET A 1 214 ? 0.386 6.428 4.832 1.00 95.38 214 MET A C 1
ATOM 1675 O O . MET A 1 214 ? 0.280 5.252 5.211 1.00 95.38 214 MET A O 1
ATOM 1679 N N . LEU A 1 215 ? 0.633 7.443 5.660 1.00 97.00 215 LEU A N 1
ATOM 1680 C CA . LEU A 1 215 ? 0.795 7.316 7.106 1.00 97.00 215 LEU A CA 1
ATOM 1681 C C . LEU A 1 215 ? -0.570 7.308 7.790 1.00 97.00 215 LEU A C 1
ATOM 1683 O O . LEU A 1 215 ? -0.917 8.231 8.513 1.00 97.00 215 LEU A O 1
ATOM 1687 N N . LEU A 1 216 ? -1.356 6.262 7.532 1.00 98.25 216 LEU A N 1
ATOM 1688 C CA . LEU A 1 216 ? -2.602 5.966 8.237 1.00 98.25 216 LEU A CA 1
ATOM 1689 C C . LEU A 1 216 ? -2.600 4.499 8.667 1.00 98.25 216 LEU A C 1
ATOM 1691 O O . LEU A 1 216 ? -2.499 3.603 7.821 1.00 98.25 216 LEU A O 1
ATOM 1695 N N . HIS A 1 217 ? -2.738 4.267 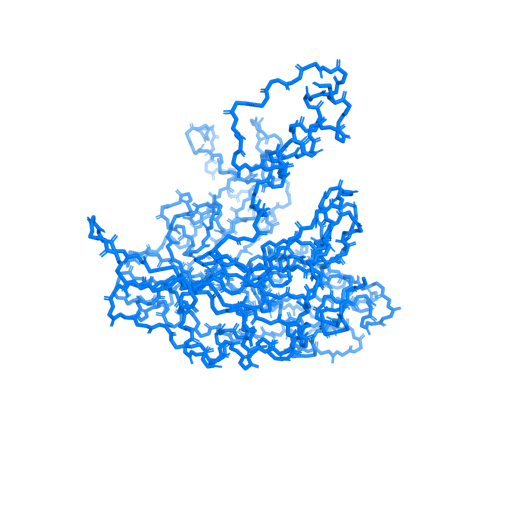9.969 1.00 98.50 217 HIS A N 1
ATOM 1696 C CA . HIS A 1 217 ? -2.644 2.943 10.572 1.00 98.50 217 HIS A CA 1
ATOM 1697 C C . HIS A 1 217 ? -3.776 2.701 11.577 1.00 98.50 217 HIS A C 1
ATOM 1699 O O . HIS A 1 217 ? -4.020 3.545 12.434 1.00 98.50 217 HIS A O 1
ATOM 1705 N N . ALA A 1 218 ? -4.477 1.573 11.467 1.00 98.38 218 ALA A N 1
ATOM 1706 C CA . ALA A 1 218 ? -5.511 1.128 12.400 1.00 98.38 218 ALA A CA 1
ATOM 1707 C C . ALA A 1 218 ? -4.863 0.437 13.612 1.00 98.38 218 ALA A C 1
ATOM 1709 O O . ALA A 1 218 ? -4.756 -0.787 13.657 1.00 98.38 218 ALA A O 1
ATOM 1710 N N . GLU A 1 219 ? -4.408 1.246 14.565 1.00 98.50 219 GLU A N 1
ATOM 1711 C CA . GLU A 1 219 ? -3.598 0.825 15.714 1.00 98.50 219 GLU A CA 1
ATOM 1712 C C . GLU A 1 219 ? -4.384 -0.022 16.723 1.00 98.50 219 GLU A C 1
ATOM 1714 O O . GLU A 1 219 ? -3.859 -0.998 17.250 1.00 98.50 219 GLU A O 1
ATOM 1719 N N . LYS A 1 220 ? -5.640 0.331 17.021 1.00 98.44 220 LYS A N 1
ATOM 1720 C CA . LYS A 1 220 ? -6.399 -0.312 18.102 1.00 98.44 220 LYS A CA 1
ATOM 1721 C C . LYS A 1 220 ? -7.842 -0.587 17.709 1.00 98.44 220 LYS A C 1
ATOM 1723 O O . LYS A 1 220 ? -8.520 0.259 17.120 1.00 98.44 220 LYS A O 1
ATOM 1728 N N . LEU A 1 221 ? -8.329 -1.755 18.118 1.00 98.12 221 LEU A N 1
ATOM 1729 C CA . LEU A 1 221 ? -9.705 -2.195 17.928 1.00 98.12 221 LEU A CA 1
ATOM 1730 C C . LEU A 1 221 ? -10.251 -2.775 19.236 1.00 98.12 221 LEU A C 1
ATOM 1732 O O . LEU A 1 221 ? -9.621 -3.647 19.828 1.00 98.12 221 LEU A O 1
ATOM 1736 N N . ALA A 1 222 ? -11.424 -2.312 19.669 1.00 98.12 222 ALA A N 1
ATOM 1737 C CA . ALA A 1 222 ? -12.112 -2.845 20.841 1.00 98.12 222 ALA A CA 1
ATOM 1738 C C . ALA A 1 222 ? -13.611 -3.040 20.585 1.00 98.12 222 ALA A C 1
ATOM 1740 O O . ALA A 1 222 ? -14.246 -2.205 19.936 1.00 98.12 222 ALA A O 1
ATOM 1741 N N . PHE A 1 223 ? -14.171 -4.141 21.083 1.00 97.31 223 PHE A N 1
ATOM 1742 C CA . PHE A 1 223 ? -15.573 -4.516 20.874 1.00 97.31 223 PHE A CA 1
ATOM 1743 C C . PHE A 1 223 ? -16.067 -5.502 21.945 1.00 97.31 223 PHE A C 1
ATOM 1745 O O . PHE A 1 223 ? -15.263 -6.261 22.488 1.00 97.31 223 PHE A O 1
ATOM 1752 N N . PRO A 1 224 ? -17.375 -5.527 22.254 1.00 97.12 224 PRO A N 1
ATOM 1753 C CA . PRO A 1 224 ? -17.956 -6.560 23.102 1.00 97.12 224 PRO A CA 1
ATOM 1754 C C . PRO A 1 224 ? -18.102 -7.892 22.344 1.00 97.12 224 PRO A C 1
ATOM 1756 O O . PRO A 1 224 ? -18.518 -7.909 21.185 1.00 97.12 224 PRO A O 1
ATOM 1759 N N . LEU A 1 225 ? -17.772 -9.003 23.004 1.00 96.12 225 LEU A N 1
ATOM 1760 C CA . LEU A 1 225 ? -18.077 -10.364 22.560 1.00 96.12 225 LEU A CA 1
ATOM 1761 C C . LEU A 1 225 ? -18.207 -11.292 23.777 1.00 96.12 225 LEU A C 1
ATOM 1763 O O . LEU A 1 225 ? -17.347 -11.279 24.661 1.00 96.12 225 LEU A O 1
ATOM 1767 N N . GLY A 1 226 ? -19.267 -12.101 23.842 1.00 93.38 226 GLY A N 1
ATOM 1768 C CA . GLY A 1 226 ? -19.490 -13.036 24.949 1.00 93.38 226 GLY A CA 1
ATOM 1769 C C . GLY A 1 226 ? -19.606 -12.341 26.312 1.00 93.38 226 GLY A C 1
ATOM 1770 O O . GLY A 1 226 ? -19.177 -12.886 27.329 1.00 93.38 226 GLY A O 1
ATOM 1771 N N . GLY A 1 227 ? -20.120 -11.105 26.338 1.00 92.88 227 GLY A N 1
ATOM 1772 C CA . GLY A 1 227 ? -20.257 -10.301 27.559 1.00 92.88 227 GLY A CA 1
ATOM 1773 C C . GLY A 1 227 ? -18.955 -9.696 28.105 1.00 92.88 227 GLY A C 1
ATOM 1774 O O . GLY A 1 227 ? -18.966 -9.130 29.198 1.00 92.88 227 GLY A O 1
ATOM 1775 N N . ARG A 1 228 ? -17.835 -9.788 27.375 1.00 95.12 228 ARG A N 1
ATOM 1776 C CA . ARG A 1 228 ? -16.552 -9.152 27.726 1.00 95.12 228 ARG A CA 1
ATOM 1777 C C . ARG A 1 228 ? -16.107 -8.198 26.625 1.00 95.12 228 ARG A C 1
ATOM 1779 O O . ARG A 1 228 ? -16.451 -8.383 25.463 1.00 95.12 228 ARG A O 1
ATOM 1786 N N . VAL A 1 229 ? -15.332 -7.177 26.986 1.00 97.12 229 VAL A N 1
ATOM 1787 C CA . VAL A 1 229 ? -14.682 -6.306 25.999 1.00 97.12 229 VAL A CA 1
ATOM 1788 C C . VAL A 1 229 ? -13.388 -6.969 25.547 1.00 97.12 229 VAL A C 1
ATOM 1790 O O . VAL A 1 229 ? -12.487 -7.179 26.356 1.00 97.12 229 VAL A O 1
ATOM 1793 N N . GLN A 1 230 ? -13.305 -7.263 24.255 1.00 97.88 230 GLN A N 1
ATOM 1794 C CA . GLN A 1 230 ? -12.086 -7.689 23.582 1.00 97.88 230 GLN A CA 1
ATOM 1795 C C . GLN A 1 230 ? -11.334 -6.441 23.105 1.00 97.88 230 GLN A C 1
ATOM 1797 O O . GLN A 1 230 ? -11.952 -5.519 22.567 1.00 97.88 230 GLN A O 1
ATOM 1802 N N . GLU A 1 231 ? -10.014 -6.402 23.285 1.00 98.31 231 GLU A N 1
ATOM 1803 C CA . GLU A 1 231 ? -9.144 -5.315 22.819 1.00 98.31 231 GLU A CA 1
ATOM 1804 C C . GLU A 1 231 ? -7.912 -5.896 22.122 1.00 98.31 231 GLU A C 1
ATOM 1806 O O . GLU A 1 231 ? -7.228 -6.756 22.671 1.00 98.31 231 GLU A O 1
ATOM 1811 N N . PHE A 1 232 ? -7.610 -5.379 20.932 1.00 98.44 232 PHE A N 1
ATOM 1812 C CA . PHE A 1 232 ? -6.430 -5.733 20.150 1.00 98.44 232 PHE A CA 1
ATOM 1813 C C . PHE A 1 232 ? -5.658 -4.480 19.754 1.00 98.44 232 PHE A C 1
ATOM 1815 O O . PHE A 1 232 ? -6.242 -3.405 19.565 1.00 98.44 232 PHE A O 1
ATOM 1822 N N . ARG A 1 233 ? -4.338 -4.633 19.621 1.00 98.31 233 ARG A N 1
ATOM 1823 C CA . ARG A 1 233 ? -3.408 -3.572 19.231 1.00 98.31 233 ARG A CA 1
ATOM 1824 C C . ARG A 1 233 ? -2.454 -4.067 18.153 1.00 98.31 233 ARG A C 1
ATOM 1826 O O . ARG A 1 233 ? -2.019 -5.213 18.199 1.00 98.31 233 ARG A O 1
ATOM 1833 N N . SER A 1 234 ? -2.125 -3.182 17.226 1.00 97.62 234 SER A N 1
ATOM 1834 C CA . SER A 1 234 ? -1.024 -3.314 16.280 1.00 97.62 234 SER A CA 1
ATOM 1835 C C . SER A 1 234 ? -0.016 -2.197 16.556 1.00 97.62 234 SER A C 1
ATOM 1837 O O . SER A 1 234 ? -0.392 -1.065 16.871 1.00 97.62 234 SER A O 1
ATOM 1839 N N . ALA A 1 235 ? 1.269 -2.541 16.517 1.00 96.06 235 ALA A N 1
ATOM 1840 C CA . ALA A 1 235 ? 2.341 -1.587 16.748 1.00 96.06 235 ALA A CA 1
ATOM 1841 C C . ALA A 1 235 ? 2.472 -0.631 15.558 1.00 96.06 235 ALA A C 1
ATOM 1843 O O . ALA A 1 235 ? 2.392 -1.045 14.400 1.00 96.06 235 ALA A O 1
ATOM 1844 N N . LEU A 1 236 ? 2.749 0.646 15.837 1.00 95.12 236 LEU A N 1
ATOM 1845 C CA . LEU A 1 236 ? 2.991 1.610 14.771 1.00 95.12 236 LEU A CA 1
ATOM 1846 C C . LEU A 1 236 ? 4.193 1.182 13.917 1.00 95.12 236 LEU A C 1
ATOM 1848 O O . LEU A 1 236 ? 5.268 0.917 14.462 1.00 95.12 236 LEU A O 1
ATOM 1852 N N . PRO A 1 237 ? 4.057 1.159 12.579 1.00 93.19 237 PRO A N 1
ATOM 1853 C CA . PRO A 1 237 ? 5.192 0.911 11.702 1.00 93.19 237 PRO A CA 1
ATOM 1854 C C . PRO A 1 237 ? 6.300 1.952 11.915 1.00 93.19 237 PRO A C 1
ATOM 1856 O O . PRO A 1 237 ? 6.013 3.144 12.029 1.00 93.19 237 PRO A O 1
ATOM 1859 N N . LEU A 1 238 ? 7.569 1.527 11.864 1.00 90.50 238 LEU A N 1
ATOM 1860 C CA . LEU A 1 238 ? 8.749 2.379 12.111 1.00 90.50 238 LEU A CA 1
ATOM 1861 C C . LEU A 1 238 ? 8.768 3.682 11.289 1.00 90.50 238 LEU A C 1
ATOM 1863 O O . LEU A 1 238 ? 9.272 4.704 11.748 1.00 90.50 238 LEU A O 1
ATOM 1867 N N . CYS A 1 239 ? 8.172 3.678 10.093 1.00 91.25 239 CYS A N 1
ATOM 1868 C CA . CYS A 1 239 ? 8.094 4.872 9.254 1.00 91.25 239 CYS A CA 1
ATOM 1869 C C . CYS A 1 239 ? 7.310 6.035 9.875 1.00 91.25 239 CYS A C 1
ATOM 1871 O O . CYS A 1 239 ? 7.498 7.161 9.438 1.00 91.25 239 CYS A O 1
ATOM 1873 N N . PHE A 1 240 ? 6.446 5.795 10.867 1.00 94.56 240 PHE A N 1
ATOM 1874 C CA . PHE A 1 240 ? 5.773 6.872 11.600 1.00 94.56 240 PHE A CA 1
ATOM 1875 C C . PHE A 1 240 ? 6.761 7.639 12.491 1.00 94.56 240 PHE A C 1
ATOM 1877 O O . PHE A 1 240 ? 6.747 8.868 12.493 1.00 94.56 240 PHE A O 1
ATOM 1884 N N . GLU A 1 241 ? 7.655 6.930 13.187 1.00 93.44 241 GLU A N 1
ATOM 1885 C CA . GLU A 1 241 ? 8.699 7.553 14.012 1.00 93.44 241 GLU A CA 1
ATOM 1886 C C . GLU A 1 241 ? 9.752 8.250 13.141 1.00 93.44 241 GLU A C 1
ATOM 1888 O O . GLU A 1 241 ? 10.127 9.389 13.410 1.00 93.44 241 GLU A O 1
ATOM 1893 N N . ARG A 1 242 ? 10.177 7.618 12.038 1.00 91.50 242 ARG A N 1
ATOM 1894 C CA . ARG A 1 242 ? 11.105 8.246 11.079 1.00 91.50 242 ARG A CA 1
ATOM 1895 C C . ARG A 1 242 ? 10.509 9.489 10.424 1.00 91.50 242 ARG A C 1
ATOM 1897 O O . ARG A 1 242 ? 11.203 10.493 10.293 1.00 91.50 242 ARG A O 1
ATOM 1904 N N . PHE A 1 243 ? 9.217 9.458 10.095 1.00 93.88 243 PHE A N 1
ATOM 1905 C CA . PHE A 1 243 ? 8.504 10.639 9.622 1.00 93.88 243 PHE A CA 1
ATOM 1906 C C . PHE A 1 243 ? 8.572 11.771 10.648 1.00 93.88 243 PHE A C 1
ATOM 1908 O O . PHE A 1 243 ? 8.990 12.866 10.292 1.00 93.88 243 PHE A O 1
ATOM 1915 N N . LEU A 1 244 ? 8.265 11.519 11.927 1.00 93.62 244 LEU A N 1
ATOM 1916 C CA . LEU A 1 244 ? 8.444 12.525 12.986 1.00 93.62 244 LEU A CA 1
ATOM 1917 C C . LEU A 1 244 ? 9.891 13.040 13.085 1.00 93.62 244 LEU A C 1
ATOM 1919 O O . LEU A 1 244 ? 10.101 14.227 13.330 1.00 93.62 244 LEU A O 1
ATOM 1923 N N . GLY A 1 245 ? 10.876 12.160 12.879 1.00 93.12 245 GLY A N 1
ATOM 1924 C CA . GLY A 1 245 ? 12.304 12.493 12.830 1.00 93.12 245 GLY A CA 1
ATOM 1925 C C . GLY A 1 245 ? 12.733 13.289 11.591 1.00 93.12 245 GLY A C 1
ATOM 1926 O O . GLY A 1 245 ? 13.797 13.903 11.594 1.00 93.12 245 GLY A O 1
ATOM 1927 N N . GLY A 1 246 ? 11.887 13.339 10.565 1.00 91.75 246 GLY A N 1
ATOM 1928 C CA . GLY A 1 246 ? 12.050 14.177 9.388 1.00 91.75 246 GLY A CA 1
ATOM 1929 C C . GLY A 1 246 ? 12.324 13.453 8.074 1.00 91.75 246 GLY A C 1
ATOM 1930 O O . GLY A 1 246 ? 12.669 14.110 7.091 1.00 91.75 246 GLY A O 1
ATOM 1931 N N . GLU A 1 247 ? 12.160 12.133 8.051 1.00 89.88 247 GLU A N 1
ATOM 1932 C CA . GLU A 1 247 ? 12.428 11.287 6.891 1.00 89.88 247 GLU A CA 1
ATOM 1933 C C . GLU A 1 247 ? 11.144 10.967 6.116 1.00 89.88 247 GLU A C 1
ATOM 1935 O O . GLU A 1 247 ? 10.216 10.346 6.637 1.00 89.88 247 GLU A O 1
ATOM 1940 N N . ASP A 1 248 ? 11.111 11.344 4.837 1.00 88.25 248 ASP A N 1
ATOM 1941 C CA . ASP A 1 248 ? 9.926 11.182 3.985 1.00 88.25 248 ASP A CA 1
ATOM 1942 C C . ASP A 1 248 ? 10.042 9.994 3.003 1.00 88.25 248 ASP A C 1
ATOM 1944 O O . ASP A 1 248 ? 9.145 9.779 2.184 1.00 88.25 248 ASP A O 1
ATOM 1948 N N . ARG A 1 249 ? 11.134 9.219 3.058 1.00 85.00 249 ARG A N 1
ATOM 1949 C CA . ARG A 1 249 ? 11.457 8.103 2.144 1.00 85.00 249 ARG A CA 1
ATOM 1950 C C . ARG A 1 249 ? 12.028 6.912 2.928 1.00 85.00 249 ARG A C 1
ATOM 1952 O O . ARG A 1 249 ? 12.565 7.099 4.016 1.00 85.00 249 ARG A O 1
ATOM 1959 N N . TYR A 1 250 ? 11.879 5.700 2.394 1.00 86.00 250 TYR A N 1
ATOM 1960 C CA . TYR A 1 250 ? 12.624 4.537 2.880 1.00 86.00 250 TYR A CA 1
ATOM 1961 C C . TYR A 1 250 ? 14.074 4.628 2.431 1.00 86.00 250 TYR A C 1
ATOM 1963 O O . TYR A 1 250 ? 14.353 5.101 1.329 1.00 86.00 250 TYR A O 1
ATOM 1971 N N . ARG A 1 251 ? 14.973 4.119 3.267 1.00 87.81 251 ARG A N 1
ATOM 1972 C CA . ARG A 1 251 ? 16.397 4.015 2.963 1.00 87.81 251 ARG A CA 1
ATOM 1973 C C . ARG A 1 251 ? 16.670 2.670 2.308 1.00 87.81 251 ARG A C 1
ATOM 1975 O O . ARG A 1 251 ? 16.299 1.629 2.851 1.00 87.81 251 ARG A O 1
ATOM 1982 N N . ILE A 1 252 ? 17.303 2.680 1.140 1.00 90.38 252 ILE A N 1
ATOM 1983 C CA . ILE A 1 252 ? 17.603 1.450 0.396 1.00 90.38 252 ILE A CA 1
ATOM 1984 C C . ILE A 1 252 ? 18.630 0.567 1.116 1.00 90.38 252 ILE A C 1
ATOM 1986 O O . ILE A 1 252 ? 18.641 -0.647 0.931 1.00 90.38 252 ILE A O 1
ATOM 1990 N N . GLU A 1 253 ? 19.443 1.148 1.992 1.00 90.38 253 GLU A N 1
ATOM 1991 C CA . GLU A 1 253 ? 20.423 0.432 2.806 1.00 90.38 253 GLU A CA 1
ATOM 1992 C C . GLU A 1 253 ? 19.754 -0.357 3.946 1.00 90.38 253 GLU A C 1
ATOM 1994 O O . GLU A 1 253 ? 20.330 -1.310 4.477 1.00 90.38 253 GLU A O 1
ATOM 1999 N N . ASP A 1 254 ? 18.519 0.000 4.322 1.00 90.81 254 ASP A N 1
ATOM 2000 C CA . ASP A 1 254 ? 17.756 -0.691 5.357 1.00 90.81 254 ASP A CA 1
ATOM 2001 C C . ASP A 1 254 ? 16.983 -1.876 4.766 1.00 90.81 254 ASP A C 1
ATOM 2003 O O . ASP A 1 254 ? 15.889 -1.756 4.204 1.00 90.81 254 ASP A O 1
ATOM 2007 N N . ARG A 1 255 ? 17.539 -3.074 4.959 1.00 91.56 255 ARG A N 1
ATOM 2008 C CA . ARG A 1 255 ? 16.963 -4.333 4.471 1.00 91.56 255 ARG A CA 1
ATOM 2009 C C . ARG A 1 255 ? 15.506 -4.551 4.904 1.00 91.56 255 ARG A C 1
ATOM 2011 O O . ARG A 1 255 ? 14.736 -5.152 4.152 1.00 91.56 255 ARG A O 1
ATOM 2018 N N . ALA A 1 256 ? 15.106 -4.110 6.099 1.00 89.81 256 ALA A N 1
ATOM 2019 C CA . ALA A 1 256 ? 13.734 -4.294 6.575 1.00 89.81 256 ALA A CA 1
ATOM 2020 C C . ALA A 1 256 ? 12.752 -3.372 5.837 1.00 89.81 256 ALA A C 1
ATOM 2022 O O . ALA A 1 256 ? 11.651 -3.803 5.474 1.00 89.81 256 ALA A O 1
ATOM 2023 N N . GLU A 1 257 ? 13.158 -2.131 5.563 1.00 89.56 257 GLU A N 1
ATOM 2024 C CA . GLU A 1 257 ? 12.359 -1.198 4.767 1.00 89.56 257 GLU A CA 1
ATOM 2025 C C . GLU A 1 257 ? 12.262 -1.631 3.308 1.00 89.56 257 GLU A C 1
ATOM 2027 O O . GLU A 1 257 ? 11.156 -1.646 2.763 1.00 89.56 257 GLU A O 1
ATOM 2032 N N . VAL A 1 258 ? 13.371 -2.080 2.711 1.00 93.19 258 VAL A N 1
ATOM 2033 C CA . VAL A 1 258 ? 13.379 -2.634 1.350 1.00 93.19 258 VAL A CA 1
ATOM 2034 C C . VAL A 1 258 ? 12.438 -3.827 1.237 1.00 93.19 258 VAL A C 1
ATOM 2036 O O . VAL A 1 258 ? 11.572 -3.843 0.358 1.00 93.19 258 VAL A O 1
ATOM 2039 N N . ARG A 1 259 ? 12.535 -4.797 2.158 1.00 92.62 259 ARG A N 1
ATOM 2040 C CA . ARG A 1 259 ? 11.634 -5.961 2.202 1.00 92.62 259 ARG A CA 1
ATOM 2041 C C . ARG A 1 259 ? 10.173 -5.525 2.206 1.00 92.62 259 ARG A C 1
ATOM 2043 O O . ARG A 1 259 ? 9.358 -6.062 1.451 1.00 92.62 259 ARG A O 1
ATOM 2050 N N . ARG A 1 260 ? 9.835 -4.557 3.062 1.00 89.94 260 ARG A N 1
ATOM 2051 C CA . ARG A 1 260 ? 8.466 -4.054 3.193 1.00 89.94 260 ARG A CA 1
ATOM 2052 C C . ARG A 1 260 ? 7.998 -3.344 1.927 1.00 89.94 260 ARG A C 1
ATOM 2054 O O . ARG A 1 260 ? 6.911 -3.646 1.438 1.00 89.94 260 ARG A O 1
ATOM 2061 N N . ALA A 1 261 ? 8.816 -2.441 1.392 1.00 91.88 261 ALA A N 1
ATOM 2062 C CA . ALA A 1 261 ? 8.518 -1.683 0.185 1.00 91.88 261 ALA A CA 1
ATOM 2063 C C . ALA A 1 261 ? 8.298 -2.615 -1.018 1.00 91.88 261 ALA A C 1
ATOM 2065 O O . ALA A 1 261 ? 7.307 -2.470 -1.734 1.00 91.88 261 ALA A O 1
ATOM 2066 N N . LEU A 1 262 ? 9.161 -3.625 -1.189 1.00 93.62 262 LEU A N 1
ATOM 2067 C CA . LEU A 1 262 ? 9.033 -4.644 -2.233 1.00 93.62 262 LEU A CA 1
ATOM 2068 C C . LEU A 1 262 ? 7.760 -5.477 -2.079 1.00 93.62 262 LEU A C 1
ATOM 2070 O O . LEU A 1 262 ? 7.002 -5.591 -3.041 1.00 93.62 262 LEU A O 1
ATOM 2074 N N . LYS A 1 263 ? 7.483 -6.021 -0.883 1.00 91.62 263 LYS A N 1
ATOM 2075 C CA . LYS A 1 263 ? 6.249 -6.785 -0.631 1.00 91.62 263 LYS A CA 1
ATOM 2076 C C . LYS A 1 263 ? 5.004 -5.947 -0.948 1.00 91.62 263 LYS A C 1
ATOM 2078 O O . LYS A 1 263 ? 4.135 -6.396 -1.693 1.00 91.62 263 LYS A O 1
ATOM 2083 N N . ALA A 1 264 ? 4.955 -4.705 -0.460 1.00 89.94 264 ALA A N 1
ATOM 2084 C CA . ALA A 1 264 ? 3.863 -3.773 -0.736 1.00 89.94 264 ALA A CA 1
ATOM 2085 C C . ALA A 1 264 ? 3.704 -3.484 -2.235 1.00 89.94 264 ALA A C 1
ATOM 2087 O O . ALA A 1 264 ? 2.584 -3.465 -2.751 1.00 89.94 264 ALA A O 1
ATOM 2088 N N . ALA A 1 265 ? 4.815 -3.278 -2.946 1.00 92.31 265 ALA A N 1
ATOM 2089 C CA . ALA A 1 265 ? 4.806 -3.058 -4.383 1.00 92.31 265 ALA A CA 1
ATOM 2090 C C . ALA A 1 265 ? 4.278 -4.287 -5.139 1.00 92.31 265 ALA A C 1
ATOM 2092 O O . ALA A 1 265 ? 3.417 -4.115 -6.001 1.00 92.31 265 ALA A O 1
ATOM 2093 N N . ILE A 1 266 ? 4.714 -5.499 -4.770 1.00 91.56 266 ILE A N 1
ATOM 2094 C CA . ILE A 1 266 ? 4.237 -6.768 -5.339 1.00 91.56 266 ILE A CA 1
ATOM 2095 C C . ILE A 1 266 ? 2.726 -6.921 -5.130 1.00 91.56 266 ILE A C 1
ATOM 2097 O O . ILE A 1 266 ? 2.013 -7.135 -6.108 1.00 91.56 266 ILE A O 1
ATOM 2101 N N . TRP A 1 267 ? 2.215 -6.723 -3.908 1.00 88.62 267 TRP A N 1
ATOM 2102 C CA . TRP A 1 267 ? 0.772 -6.810 -3.626 1.00 88.62 267 TRP A CA 1
ATOM 2103 C C . TRP A 1 267 ? -0.048 -5.815 -4.450 1.00 88.62 267 TRP A C 1
ATOM 2105 O O . TRP A 1 267 ? -1.068 -6.178 -5.030 1.00 88.62 267 TRP A O 1
ATOM 2115 N N . ARG A 1 268 ? 0.433 -4.573 -4.618 1.00 86.94 268 ARG A N 1
ATOM 2116 C CA . ARG A 1 268 ? -0.238 -3.590 -5.492 1.00 86.94 268 ARG A CA 1
ATOM 2117 C C . ARG A 1 268 ? -0.316 -4.038 -6.956 1.00 86.94 268 ARG A C 1
ATOM 2119 O O . ARG A 1 268 ? -1.218 -3.583 -7.658 1.00 86.94 268 ARG A O 1
ATOM 2126 N N . ARG A 1 269 ? 0.625 -4.870 -7.423 1.00 89.06 269 ARG A N 1
ATOM 2127 C CA . ARG A 1 269 ? 0.661 -5.436 -8.784 1.00 89.06 269 ARG A CA 1
ATOM 2128 C C . ARG A 1 269 ? 0.115 -6.865 -8.850 1.00 89.06 269 ARG A C 1
ATOM 2130 O O . ARG A 1 269 ? 0.212 -7.468 -9.910 1.00 89.06 269 ARG A O 1
ATOM 2137 N N . GLY A 1 270 ? -0.488 -7.404 -7.787 1.00 85.50 270 GLY A N 1
ATOM 2138 C CA . GLY A 1 270 ? -0.948 -8.796 -7.751 1.00 85.50 270 GLY A CA 1
ATOM 2139 C C . GLY A 1 270 ? -1.824 -9.195 -8.940 1.00 85.50 270 GLY A C 1
ATOM 2140 O O . GLY A 1 270 ? -1.601 -10.244 -9.538 1.00 85.50 270 GLY A O 1
ATOM 2141 N N . ALA A 1 271 ? -2.732 -8.311 -9.364 1.00 83.12 271 ALA A N 1
ATOM 2142 C CA . ALA A 1 271 ? -3.559 -8.524 -10.553 1.00 83.12 271 ALA A CA 1
ATOM 2143 C C . ALA A 1 271 ? -2.737 -8.670 -11.849 1.00 83.12 271 ALA A C 1
ATOM 2145 O O . ALA A 1 271 ? -3.087 -9.486 -12.687 1.00 83.12 271 ALA A O 1
ATOM 2146 N N . LEU A 1 272 ? -1.624 -7.944 -12.005 1.00 87.31 272 LEU A N 1
ATOM 2147 C CA . LEU A 1 272 ? -0.763 -8.047 -13.192 1.00 87.31 272 LEU A CA 1
ATOM 2148 C C . LEU A 1 272 ? -0.020 -9.377 -13.262 1.00 87.31 272 LEU A C 1
ATOM 2150 O O . LEU A 1 272 ? 0.209 -9.879 -14.350 1.00 87.31 272 LEU A O 1
ATOM 2154 N N . PHE A 1 273 ? 0.333 -9.968 -12.118 1.00 87.06 273 PHE A N 1
ATOM 2155 C CA . PHE A 1 273 ? 0.912 -11.311 -12.108 1.00 87.06 273 PHE A CA 1
ATOM 2156 C C . PHE A 1 273 ? -0.091 -12.367 -12.583 1.00 87.06 273 PHE A C 1
ATOM 2158 O O . PHE A 1 273 ? 0.313 -13.384 -13.134 1.00 87.06 273 PHE A O 1
ATOM 2165 N N . GLN A 1 274 ? -1.388 -12.152 -12.364 1.00 82.81 274 GLN A N 1
ATOM 2166 C CA . GLN A 1 274 ? -2.430 -13.096 -12.765 1.00 82.81 274 GLN A CA 1
ATOM 2167 C C . GLN A 1 274 ? -3.002 -12.810 -14.168 1.00 82.81 274 GLN A C 1
ATOM 2169 O O . GLN A 1 274 ? -3.872 -13.549 -14.619 1.00 82.81 274 GLN A O 1
ATOM 2174 N N . ASP A 1 275 ? -2.554 -11.747 -14.840 1.00 85.31 275 ASP A N 1
ATOM 2175 C CA . ASP A 1 275 ? -3.056 -11.326 -16.147 1.00 85.31 275 ASP A CA 1
ATOM 2176 C C . ASP A 1 275 ? -2.384 -12.136 -17.261 1.00 85.31 275 ASP A C 1
ATOM 2178 O O . ASP A 1 275 ? -1.200 -11.986 -17.537 1.00 85.31 275 ASP A O 1
ATOM 2182 N N . GLU A 1 276 ? -3.148 -12.997 -17.930 1.00 88.50 276 GLU A N 1
ATOM 2183 C CA . GLU A 1 276 ? -2.637 -13.847 -19.012 1.00 88.50 276 GLU A CA 1
ATOM 2184 C C . GLU A 1 276 ? -2.261 -13.064 -20.276 1.00 88.50 276 GLU A C 1
ATOM 2186 O O . GLU A 1 276 ? -1.608 -13.605 -21.164 1.00 88.50 276 GLU A O 1
ATOM 2191 N N . THR A 1 277 ? -2.654 -11.791 -20.374 1.00 90.19 277 THR A N 1
ATOM 2192 C CA . THR A 1 277 ? -2.331 -10.931 -21.517 1.00 90.19 277 THR A CA 1
ATOM 2193 C C . THR A 1 277 ? -1.015 -10.180 -21.339 1.00 90.19 277 THR A C 1
ATOM 2195 O O . THR A 1 277 ? -0.574 -9.502 -22.274 1.00 90.19 277 THR A O 1
ATOM 2198 N N . THR A 1 278 ? -0.373 -10.260 -20.167 1.00 92.19 278 THR A N 1
ATOM 2199 C CA . THR A 1 278 ? 0.914 -9.606 -19.947 1.00 92.19 278 THR A CA 1
ATOM 2200 C C . THR A 1 278 ? 1.805 -10.297 -18.926 1.00 92.19 278 THR A C 1
ATOM 2202 O O . THR A 1 278 ? 1.383 -10.656 -17.836 1.00 92.19 278 THR A O 1
ATOM 2205 N N . ASP A 1 279 ? 3.090 -10.381 -19.241 1.00 93.81 279 ASP A N 1
ATOM 2206 C CA . ASP A 1 279 ? 4.129 -10.883 -18.336 1.00 93.81 279 ASP A CA 1
ATOM 2207 C C . ASP A 1 279 ? 5.244 -9.848 -18.108 1.00 93.81 279 ASP A C 1
ATOM 2209 O O . ASP A 1 279 ? 6.266 -10.159 -17.496 1.00 93.81 279 ASP A O 1
ATOM 2213 N N . ALA A 1 280 ? 5.035 -8.600 -18.546 1.00 94.31 280 ALA A N 1
ATOM 2214 C CA . ALA A 1 280 ? 5.989 -7.514 -18.381 1.00 94.31 280 ALA A CA 1
ATOM 2215 C C . ALA A 1 280 ? 5.345 -6.224 -17.867 1.00 94.31 280 ALA A C 1
ATOM 2217 O O . ALA A 1 280 ? 4.437 -5.669 -18.489 1.00 94.31 280 ALA A O 1
ATOM 2218 N N . PHE A 1 281 ? 5.809 -5.713 -16.727 1.00 94.69 281 PHE A N 1
ATOM 2219 C CA . PHE A 1 281 ? 5.281 -4.495 -16.100 1.00 94.69 281 PHE A CA 1
ATOM 2220 C C . PHE A 1 281 ? 6.262 -3.854 -15.122 1.00 94.69 281 PHE A C 1
ATOM 2222 O O . PHE A 1 281 ? 7.170 -4.494 -14.601 1.00 94.69 281 PHE A O 1
ATOM 2229 N N . ARG A 1 282 ? 6.017 -2.585 -14.782 1.00 95.88 282 ARG A N 1
ATOM 2230 C CA . ARG A 1 282 ? 6.724 -1.928 -13.681 1.00 95.88 282 ARG A CA 1
ATOM 2231 C C . ARG A 1 282 ? 6.297 -2.489 -12.325 1.00 95.88 282 ARG A C 1
ATOM 2233 O O . ARG A 1 282 ? 5.221 -2.161 -11.806 1.00 95.88 282 ARG A O 1
ATOM 2240 N N . LEU A 1 283 ? 7.178 -3.281 -11.726 1.00 95.38 283 LEU A N 1
ATOM 2241 C CA . LEU A 1 283 ? 6.996 -3.883 -10.412 1.00 95.38 283 LEU A CA 1
ATOM 2242 C C . LEU A 1 283 ? 7.177 -2.865 -9.279 1.00 95.38 283 LEU A C 1
ATOM 2244 O O . LEU A 1 283 ? 6.372 -2.838 -8.353 1.00 95.38 283 LEU A O 1
ATOM 2248 N N . PHE A 1 284 ? 8.188 -2.001 -9.368 1.00 96.31 284 PHE A N 1
ATOM 2249 C CA . PHE A 1 284 ? 8.504 -0.996 -8.349 1.00 96.31 284 PHE A CA 1
ATOM 2250 C C . PHE A 1 284 ? 8.793 0.353 -9.008 1.00 96.31 284 PHE A C 1
ATOM 2252 O O . PHE A 1 284 ? 9.516 0.419 -10.002 1.00 96.31 284 PHE A O 1
ATOM 2259 N N . HIS A 1 285 ? 8.229 1.442 -8.485 1.00 94.31 285 HIS A N 1
ATOM 2260 C CA . HIS A 1 285 ? 8.322 2.763 -9.099 1.00 94.31 285 HIS A CA 1
ATOM 2261 C C . HIS A 1 285 ? 8.707 3.868 -8.112 1.00 94.31 285 HIS A C 1
ATOM 2263 O O . HIS A 1 285 ? 7.865 4.679 -7.722 1.00 94.31 285 HIS A O 1
ATOM 2269 N N . ARG A 1 286 ? 10.000 3.959 -7.795 1.00 93.25 286 ARG A N 1
ATOM 2270 C CA . ARG A 1 286 ? 10.616 5.097 -7.101 1.00 93.25 286 ARG A CA 1
ATOM 2271 C C . ARG A 1 286 ? 9.830 5.534 -5.848 1.00 93.25 286 ARG A C 1
ATOM 2273 O O . ARG A 1 286 ? 9.273 4.708 -5.122 1.00 93.25 286 ARG A O 1
ATOM 2280 N N . ASP A 1 287 ? 9.658 6.844 -5.668 1.00 87.88 287 ASP A N 1
ATOM 2281 C CA . ASP A 1 287 ? 8.840 7.492 -4.632 1.00 87.88 287 ASP A CA 1
ATOM 2282 C C . ASP A 1 287 ? 7.410 6.933 -4.533 1.00 87.88 287 ASP A C 1
ATOM 2284 O O . ASP A 1 287 ? 6.769 7.007 -3.481 1.00 87.88 287 ASP A O 1
ATOM 2288 N N . ARG A 1 288 ? 6.870 6.345 -5.615 1.00 86.38 288 ARG A N 1
ATOM 2289 C CA . ARG A 1 288 ? 5.549 5.710 -5.556 1.00 86.38 288 ARG A CA 1
ATOM 2290 C C . ARG A 1 288 ? 5.542 4.375 -4.819 1.00 86.38 288 ARG A C 1
ATOM 2292 O O . ARG A 1 288 ? 4.476 3.952 -4.373 1.00 86.38 288 ARG A O 1
ATOM 2299 N N . ASP A 1 289 ? 6.673 3.730 -4.628 1.00 91.06 289 ASP A N 1
ATOM 2300 C CA . ASP A 1 289 ? 6.766 2.543 -3.779 1.00 91.06 289 ASP A CA 1
ATOM 2301 C C . ASP A 1 289 ? 7.688 2.747 -2.567 1.00 91.06 289 ASP A C 1
ATOM 2303 O O . ASP A 1 289 ? 7.798 1.857 -1.729 1.00 91.06 289 ASP A O 1
ATOM 2307 N N . GLY A 1 290 ? 8.218 3.963 -2.405 1.00 88.56 290 GLY A N 1
ATOM 2308 C CA . GLY A 1 290 ? 8.776 4.475 -1.154 1.00 88.56 290 GLY A CA 1
ATOM 2309 C C . GLY A 1 290 ? 10.297 4.609 -1.130 1.00 88.56 290 GLY A C 1
ATOM 2310 O O . GLY A 1 290 ? 10.804 5.157 -0.161 1.00 88.56 290 GLY A O 1
ATOM 2311 N N . ILE A 1 291 ? 11.005 4.162 -2.174 1.00 92.06 291 ILE A N 1
ATOM 2312 C CA . ILE A 1 291 ? 12.470 4.273 -2.318 1.00 92.06 291 ILE A CA 1
ATOM 2313 C C . ILE A 1 291 ? 12.754 5.046 -3.602 1.00 92.06 291 ILE A C 1
ATOM 2315 O O . ILE A 1 291 ? 12.330 4.619 -4.670 1.00 92.06 291 ILE A O 1
ATOM 2319 N N . SER A 1 292 ? 13.437 6.177 -3.524 1.00 90.38 292 SER A N 1
ATOM 2320 C CA . SER A 1 292 ? 13.603 7.146 -4.623 1.00 90.38 292 SER A CA 1
ATOM 2321 C C . SER A 1 292 ? 14.535 6.684 -5.723 1.00 90.38 292 SER A C 1
ATOM 2323 O O . SER A 1 292 ? 14.401 7.059 -6.891 1.00 90.38 292 SER A O 1
ATOM 2325 N N . GLU A 1 293 ? 15.526 5.928 -5.300 1.00 93.81 293 GLU A N 1
ATOM 2326 C CA . GLU A 1 293 ? 16.756 5.628 -6.001 1.00 93.81 293 GLU A CA 1
ATOM 2327 C C . GLU A 1 293 ? 16.515 4.527 -7.031 1.00 93.81 293 GLU A C 1
ATOM 2329 O O . GLU A 1 293 ? 17.330 4.335 -7.921 1.00 93.81 293 GLU A O 1
ATOM 2334 N N . ILE A 1 294 ? 15.383 3.811 -6.960 1.00 95.81 294 ILE A N 1
ATOM 2335 C CA . ILE A 1 294 ? 15.167 2.613 -7.772 1.00 95.81 294 ILE A CA 1
ATOM 2336 C C . ILE A 1 294 ? 13.809 2.558 -8.467 1.00 95.81 294 ILE A C 1
ATOM 2338 O O . ILE A 1 294 ? 12.760 2.915 -7.927 1.00 95.81 294 ILE A O 1
ATOM 2342 N N . ALA A 1 295 ? 13.816 2.009 -9.675 1.00 96.81 295 ALA A N 1
ATOM 2343 C CA . ALA A 1 295 ? 12.646 1.385 -10.275 1.00 96.81 295 ALA A CA 1
ATOM 2344 C C . ALA A 1 295 ? 12.996 -0.050 -10.672 1.00 96.81 295 ALA A C 1
ATOM 2346 O O . ALA A 1 295 ? 14.137 -0.343 -11.015 1.00 96.81 295 ALA A O 1
ATOM 2347 N N . ILE A 1 296 ? 12.012 -0.941 -10.620 1.00 97.69 296 ILE A N 1
ATOM 2348 C CA . ILE A 1 296 ? 12.188 -2.345 -10.986 1.00 97.69 296 ILE A CA 1
ATOM 2349 C C . ILE A 1 296 ? 11.105 -2.696 -11.983 1.00 97.69 296 ILE A C 1
ATOM 2351 O O . ILE A 1 296 ? 9.914 -2.598 -11.673 1.00 97.69 296 ILE A O 1
ATOM 2355 N N . ASP A 1 297 ? 11.533 -3.114 -13.161 1.00 97.12 297 ASP A N 1
ATOM 2356 C CA . ASP A 1 297 ? 10.661 -3.620 -14.205 1.00 97.12 297 ASP A CA 1
ATOM 2357 C C . ASP A 1 297 ? 10.767 -5.152 -14.234 1.00 97.12 297 ASP A C 1
ATOM 2359 O O . ASP A 1 297 ? 11.847 -5.716 -14.077 1.00 97.12 297 ASP A O 1
ATOM 2363 N N . TYR A 1 298 ? 9.629 -5.825 -14.361 1.00 95.50 298 TYR A N 1
ATOM 2364 C CA . TYR A 1 298 ? 9.500 -7.278 -14.444 1.00 95.50 298 TYR A CA 1
ATOM 2365 C C . TYR A 1 298 ? 9.282 -7.666 -15.909 1.00 95.50 298 TYR A C 1
ATOM 2367 O O . TYR A 1 298 ? 8.487 -7.005 -16.576 1.00 95.50 298 TYR A O 1
ATOM 2375 N N . TYR A 1 299 ? 9.967 -8.709 -16.384 1.00 94.56 299 TYR A N 1
ATOM 2376 C CA . TYR A 1 299 ? 9.906 -9.245 -17.751 1.00 94.56 299 TYR A CA 1
ATOM 2377 C C . TYR A 1 299 ? 9.950 -10.779 -17.699 1.00 94.56 299 TYR A C 1
ATOM 2379 O O . TYR A 1 299 ? 11.029 -11.354 -17.577 1.00 94.56 299 TYR A O 1
ATOM 2387 N N . ASP A 1 300 ? 8.792 -11.444 -17.720 1.00 91.69 300 ASP A N 1
ATOM 2388 C CA . ASP A 1 300 ? 8.650 -12.912 -17.652 1.00 91.69 300 ASP A CA 1
ATOM 2389 C C . ASP A 1 300 ? 9.613 -13.586 -16.644 1.00 91.69 300 ASP A C 1
ATOM 2391 O O . ASP A 1 300 ? 10.381 -14.505 -16.943 1.00 91.69 300 ASP A O 1
ATOM 2395 N N . GLY A 1 301 ? 9.626 -13.080 -15.411 1.00 91.00 301 GLY A N 1
ATOM 2396 C CA . GLY A 1 301 ? 10.453 -13.611 -14.324 1.00 91.00 301 GLY A CA 1
ATOM 2397 C C . GLY A 1 301 ? 11.877 -13.058 -14.245 1.00 91.00 301 GLY A C 1
ATOM 2398 O O . GLY A 1 301 ? 12.525 -13.266 -13.219 1.00 91.00 301 GLY A O 1
ATOM 2399 N N . ALA A 1 302 ? 12.362 -12.337 -15.256 1.00 93.88 302 ALA A N 1
ATOM 2400 C CA . ALA A 1 302 ? 13.556 -11.503 -15.148 1.00 93.88 302 ALA A CA 1
ATOM 2401 C C . ALA A 1 302 ? 13.205 -10.115 -14.587 1.00 93.88 302 ALA A C 1
ATOM 2403 O O . ALA A 1 302 ? 12.078 -9.633 -14.725 1.00 93.88 302 ALA A O 1
ATOM 2404 N N . LEU A 1 303 ? 14.178 -9.467 -13.948 1.00 96.12 303 LEU A N 1
ATOM 2405 C CA . LEU A 1 303 ? 14.054 -8.112 -13.419 1.00 96.12 303 LEU A CA 1
ATOM 2406 C C . LEU A 1 303 ? 15.066 -7.189 -14.092 1.00 96.12 303 LEU A C 1
ATOM 2408 O O . LEU A 1 303 ? 16.218 -7.563 -14.293 1.00 96.12 303 LEU A O 1
ATOM 2412 N N . VAL A 1 304 ? 14.651 -5.957 -14.365 1.00 97.12 304 VAL A N 1
ATOM 2413 C CA . VAL A 1 304 ? 15.544 -4.860 -14.742 1.00 97.12 304 VAL A CA 1
ATOM 2414 C C . VAL A 1 304 ? 15.498 -3.819 -13.635 1.00 97.12 304 VAL A C 1
ATOM 2416 O O . VAL A 1 304 ? 14.475 -3.169 -13.408 1.00 97.12 304 VAL A O 1
ATOM 2419 N N . LEU A 1 305 ? 16.614 -3.685 -12.928 1.00 97.44 305 LEU A N 1
ATOM 2420 C CA . LEU A 1 305 ? 16.826 -2.714 -11.871 1.00 97.44 305 LEU A CA 1
ATOM 2421 C C . LEU A 1 305 ? 17.361 -1.414 -12.476 1.00 97.44 305 LEU A C 1
ATOM 2423 O O . LEU A 1 305 ? 18.516 -1.323 -12.888 1.00 97.44 305 LEU A O 1
ATOM 2427 N N . HIS A 1 306 ? 16.514 -0.392 -12.501 1.00 96.44 306 HIS A N 1
ATOM 2428 C CA . HIS A 1 306 ? 16.923 0.970 -12.806 1.00 96.44 306 HIS A CA 1
ATOM 2429 C C . HIS A 1 306 ? 17.369 1.663 -11.526 1.00 96.44 306 HIS A C 1
ATOM 2431 O O . HIS A 1 306 ? 16.553 1.821 -10.619 1.00 96.44 306 HIS A O 1
ATOM 2437 N N . VAL A 1 307 ? 18.619 2.113 -11.480 1.00 95.62 307 VAL A N 1
ATOM 2438 C CA . VAL A 1 307 ? 19.173 2.858 -10.341 1.00 95.62 307 VAL A CA 1
ATOM 2439 C C . VAL A 1 307 ? 19.381 4.300 -10.770 1.00 95.62 307 VAL A C 1
ATOM 2441 O O . VAL A 1 307 ? 19.991 4.543 -11.804 1.00 95.62 307 VAL A O 1
ATOM 2444 N N . TYR A 1 308 ? 18.825 5.243 -10.026 1.00 92.94 308 TYR A N 1
ATOM 2445 C CA . TYR A 1 308 ? 18.908 6.674 -10.271 1.00 92.94 308 TYR A CA 1
ATOM 2446 C C . TYR A 1 308 ? 19.886 7.266 -9.272 1.00 92.94 308 TYR A C 1
ATOM 2448 O O . TYR A 1 308 ? 19.646 7.189 -8.070 1.00 92.94 308 TYR A O 1
ATOM 2456 N N . GLU A 1 309 ? 20.961 7.845 -9.785 1.00 89.44 309 GLU A N 1
ATOM 2457 C CA . GLU A 1 309 ? 22.090 8.304 -8.978 1.00 89.44 309 GLU A CA 1
ATOM 2458 C C . GLU A 1 309 ? 22.451 9.723 -9.388 1.00 89.44 309 GLU A C 1
ATOM 2460 O O . GLU A 1 309 ? 22.378 10.064 -10.574 1.00 89.44 309 GLU A O 1
ATOM 2465 N N . ASP A 1 310 ? 22.860 10.534 -8.424 1.00 83.62 310 ASP A N 1
ATOM 2466 C CA . ASP A 1 310 ? 23.533 11.793 -8.710 1.00 83.62 310 ASP A CA 1
ATOM 2467 C C . ASP A 1 310 ? 25.043 11.535 -8.851 1.00 83.62 310 ASP A C 1
ATOM 2469 O O . ASP A 1 310 ? 25.602 10.575 -8.311 1.00 83.62 310 ASP A O 1
ATOM 2473 N N . GLU A 1 311 ? 25.729 12.357 -9.646 1.00 77.12 311 GLU A N 1
ATOM 2474 C CA . GLU A 1 311 ? 27.172 12.203 -9.848 1.00 77.12 311 GLU A CA 1
ATOM 2475 C C . GLU A 1 311 ? 27.946 12.294 -8.526 1.00 77.12 311 GLU A C 1
ATOM 2477 O O . GLU A 1 311 ? 27.912 13.316 -7.848 1.00 77.12 311 GLU A O 1
ATOM 2482 N N . GLY A 1 312 ? 28.700 11.237 -8.208 1.00 74.25 312 GLY A N 1
ATOM 2483 C CA . GLY A 1 312 ? 29.522 11.158 -6.997 1.00 74.25 312 GLY A CA 1
ATOM 2484 C C . GLY A 1 312 ? 28.813 10.550 -5.784 1.00 74.25 312 GLY A C 1
ATOM 2485 O O . GLY A 1 312 ? 29.467 10.342 -4.766 1.00 74.25 312 GLY A O 1
ATOM 2486 N N . GLU A 1 313 ? 27.529 10.208 -5.904 1.00 82.06 313 GLU A N 1
ATOM 2487 C CA . GLU A 1 313 ? 26.727 9.597 -4.839 1.00 82.06 313 GLU A CA 1
ATOM 2488 C C . GLU A 1 313 ? 26.180 8.234 -5.305 1.00 82.06 313 GLU A C 1
ATOM 2490 O O . GLU A 1 313 ? 25.013 8.123 -5.694 1.00 82.06 313 GLU A O 1
ATOM 2495 N N . PRO A 1 314 ? 27.026 7.183 -5.346 1.00 85.06 314 PRO A N 1
ATOM 2496 C CA . PRO A 1 314 ? 26.591 5.859 -5.768 1.00 85.06 314 PRO A CA 1
ATOM 2497 C C . PRO A 1 314 ? 25.616 5.254 -4.754 1.00 85.06 314 PRO A C 1
ATOM 2499 O O . PRO A 1 314 ? 25.781 5.385 -3.541 1.00 85.06 314 PRO A O 1
ATOM 2502 N N . VAL A 1 315 ? 24.620 4.540 -5.266 1.00 89.44 315 VAL A N 1
ATOM 2503 C CA . VAL A 1 315 ? 23.614 3.852 -4.463 1.00 89.44 315 VAL A CA 1
ATOM 2504 C C . VAL A 1 315 ? 24.078 2.427 -4.175 1.00 89.44 315 VAL A C 1
ATOM 2506 O O . VAL A 1 315 ? 24.345 1.634 -5.085 1.00 89.44 315 VAL A O 1
ATOM 2509 N N . GLU A 1 316 ? 24.129 2.079 -2.891 1.00 91.88 316 GLU A N 1
ATOM 2510 C CA . GLU A 1 316 ? 24.500 0.745 -2.426 1.00 91.88 316 GLU A CA 1
ATOM 2511 C C . GLU A 1 316 ? 23.339 -0.245 -2.592 1.00 91.88 316 GLU A C 1
ATOM 2513 O O . GLU A 1 316 ? 22.278 -0.128 -1.978 1.00 91.88 316 GLU A O 1
ATOM 2518 N N . LEU A 1 317 ? 23.542 -1.268 -3.426 1.00 94.38 317 LEU A N 1
ATOM 2519 C CA . LEU A 1 317 ? 22.477 -2.198 -3.822 1.00 94.38 317 LEU A CA 1
ATOM 2520 C C . LEU A 1 317 ? 22.411 -3.469 -2.969 1.00 94.38 317 LEU A C 1
ATOM 2522 O O . LEU A 1 317 ? 21.507 -4.280 -3.168 1.00 94.38 317 LEU A O 1
ATOM 2526 N N . GLY A 1 318 ? 23.341 -3.672 -2.031 1.00 93.94 318 GLY A N 1
ATOM 2527 C CA . GLY A 1 318 ? 23.494 -4.941 -1.309 1.00 93.94 318 GLY A CA 1
ATOM 2528 C C . GLY A 1 318 ? 22.209 -5.418 -0.622 1.00 93.94 318 GLY A C 1
ATOM 2529 O O . GLY A 1 318 ? 21.761 -6.542 -0.854 1.00 93.94 318 GLY A O 1
ATOM 2530 N N . ALA A 1 319 ? 21.563 -4.548 0.161 1.00 94.19 319 ALA A N 1
ATOM 2531 C CA . ALA A 1 319 ? 20.309 -4.878 0.843 1.00 94.19 319 ALA A CA 1
ATOM 2532 C C . ALA A 1 319 ? 19.173 -5.206 -0.143 1.00 94.19 319 ALA A C 1
ATOM 2534 O O . ALA A 1 319 ? 18.390 -6.125 0.102 1.00 94.19 319 ALA A O 1
ATOM 2535 N N . LEU A 1 320 ? 19.111 -4.503 -1.278 1.00 95.75 320 LEU A N 1
ATOM 2536 C CA . LEU A 1 320 ? 18.125 -4.754 -2.324 1.00 95.75 320 LEU A CA 1
ATOM 2537 C C . LEU A 1 320 ? 18.351 -6.087 -3.035 1.00 95.75 320 LEU A C 1
ATOM 2539 O O . LEU A 1 320 ? 17.407 -6.861 -3.173 1.00 95.75 320 LEU A O 1
ATOM 2543 N N . ILE A 1 321 ? 19.579 -6.368 -3.468 1.00 95.88 321 ILE A N 1
ATOM 2544 C CA . ILE A 1 321 ? 19.925 -7.607 -4.176 1.00 95.88 321 ILE A CA 1
ATOM 2545 C C . ILE A 1 321 ? 19.602 -8.825 -3.302 1.00 95.88 321 ILE A C 1
ATOM 2547 O O . ILE A 1 321 ? 18.994 -9.784 -3.780 1.00 95.88 321 ILE A O 1
ATOM 2551 N N . GLU A 1 322 ? 19.924 -8.764 -2.008 1.00 94.56 322 GLU A N 1
ATOM 2552 C CA . GLU A 1 322 ? 19.614 -9.839 -1.061 1.00 94.56 322 GLU A CA 1
ATOM 2553 C C . GLU A 1 322 ? 18.106 -10.051 -0.864 1.00 94.56 322 GLU A C 1
ATOM 2555 O O . GLU A 1 322 ? 17.654 -11.190 -0.732 1.00 94.56 322 GLU A O 1
ATOM 2560 N N . GLU A 1 323 ? 17.298 -8.987 -0.892 1.00 94.75 323 GLU A N 1
ATOM 2561 C CA . GLU A 1 323 ? 15.838 -9.123 -0.866 1.00 94.75 323 GLU A CA 1
ATOM 2562 C C . GLU A 1 323 ? 15.263 -9.635 -2.189 1.00 94.75 323 GLU A C 1
ATOM 2564 O O . GLU A 1 323 ? 14.340 -10.452 -2.178 1.00 94.75 323 GLU A O 1
ATOM 2569 N N . LEU A 1 324 ? 15.818 -9.223 -3.332 1.00 95.44 324 LEU A N 1
ATOM 2570 C CA . LEU A 1 324 ? 15.395 -9.719 -4.642 1.00 95.44 324 LEU A CA 1
ATOM 2571 C C . LEU A 1 324 ? 15.671 -11.217 -4.809 1.00 95.44 324 LEU A C 1
ATOM 2573 O O . LEU A 1 324 ? 14.846 -11.926 -5.389 1.00 95.44 324 LEU A O 1
ATOM 2577 N N . ARG A 1 325 ? 16.773 -11.722 -4.238 1.00 94.69 325 ARG A N 1
ATOM 2578 C CA . ARG A 1 325 ? 17.149 -13.145 -4.281 1.00 94.69 325 ARG A CA 1
ATOM 2579 C C . ARG A 1 325 ? 16.057 -14.064 -3.711 1.00 94.69 325 ARG A C 1
ATOM 2581 O O . ARG A 1 325 ? 15.863 -15.164 -4.226 1.00 94.69 325 ARG A O 1
ATOM 2588 N N . VAL A 1 326 ? 15.295 -13.605 -2.710 1.00 92.31 326 VAL A N 1
ATOM 2589 C CA . VAL A 1 326 ? 14.179 -14.359 -2.095 1.00 92.31 326 VAL A CA 1
ATOM 2590 C C . VAL A 1 326 ? 13.082 -14.696 -3.108 1.00 92.31 326 VAL A C 1
ATOM 2592 O O . VAL A 1 326 ? 12.431 -15.734 -2.998 1.00 92.31 326 VAL A O 1
ATOM 2595 N N . TYR A 1 327 ? 12.891 -13.846 -4.119 1.00 91.19 327 TYR A N 1
ATOM 2596 C CA . TYR A 1 327 ? 11.870 -14.043 -5.145 1.00 91.19 327 TYR A CA 1
ATOM 2597 C C . TYR A 1 327 ? 12.322 -14.951 -6.290 1.00 91.19 327 TYR A C 1
ATOM 2599 O O . TYR A 1 327 ? 11.508 -15.243 -7.164 1.00 91.19 327 TYR A O 1
ATOM 2607 N N . GLN A 1 328 ? 13.572 -15.428 -6.262 1.00 92.81 328 GLN A N 1
ATOM 2608 C CA . GLN A 1 328 ? 14.139 -16.342 -7.257 1.00 92.81 328 GLN A CA 1
ATOM 2609 C C . GLN A 1 328 ? 13.904 -15.869 -8.709 1.00 92.81 328 GLN A C 1
ATOM 2611 O O . GLN A 1 328 ? 13.344 -16.620 -9.512 1.00 92.81 328 GLN A O 1
ATOM 2616 N N . PRO A 1 329 ? 14.271 -14.618 -9.059 1.00 92.94 329 PRO A N 1
ATOM 2617 C CA . PRO A 1 329 ? 14.148 -14.147 -10.434 1.00 92.94 329 PRO A CA 1
ATOM 2618 C C . PRO A 1 329 ? 15.050 -14.969 -11.362 1.00 92.94 329 PRO A C 1
ATOM 2620 O O . PRO A 1 329 ? 16.114 -15.429 -10.945 1.00 92.94 329 PRO A O 1
ATOM 2623 N N . LYS A 1 330 ? 14.656 -15.111 -12.634 1.00 92.44 330 LYS A N 1
ATOM 2624 C CA . LYS A 1 330 ? 15.487 -15.768 -13.661 1.00 92.44 330 LYS A CA 1
ATOM 2625 C C . LYS A 1 330 ? 16.831 -15.046 -13.821 1.00 92.44 330 LYS A C 1
ATOM 2627 O O . LYS A 1 330 ? 17.873 -15.687 -13.899 1.00 92.44 330 LYS A O 1
ATOM 2632 N N . ALA A 1 331 ? 16.782 -13.714 -13.832 1.00 94.56 331 ALA A N 1
ATOM 2633 C CA . ALA A 1 331 ? 17.940 -12.833 -13.865 1.00 94.56 331 ALA A CA 1
ATOM 2634 C C . ALA A 1 331 ? 17.599 -11.449 -13.285 1.00 94.56 331 ALA A C 1
ATOM 2636 O O . ALA A 1 331 ? 16.427 -11.062 -13.259 1.00 94.56 331 ALA A O 1
ATOM 2637 N N . VAL A 1 332 ? 18.610 -10.693 -12.848 1.00 96.62 332 VAL A N 1
ATOM 2638 C CA . VAL A 1 332 ? 18.477 -9.277 -12.454 1.00 96.62 332 VAL A CA 1
ATOM 2639 C C . VAL A 1 332 ? 19.490 -8.429 -13.216 1.00 96.62 332 VAL A C 1
ATOM 2641 O O . VAL A 1 332 ? 20.669 -8.435 -12.884 1.00 96.62 332 VAL A O 1
ATOM 2644 N N . PHE A 1 333 ? 19.035 -7.678 -14.212 1.00 96.56 333 PHE A N 1
ATOM 2645 C CA . PHE A 1 333 ? 19.862 -6.757 -14.994 1.00 96.56 333 PHE A CA 1
ATOM 2646 C C . PHE A 1 333 ? 19.936 -5.384 -14.326 1.00 96.56 333 PHE A C 1
ATOM 2648 O O . PHE A 1 333 ? 18.968 -4.943 -13.705 1.00 96.56 333 PHE A O 1
ATOM 2655 N N . LEU A 1 334 ? 21.065 -4.693 -14.474 1.00 96.56 334 LEU A N 1
ATOM 2656 C CA . LEU A 1 334 ? 21.295 -3.363 -13.914 1.00 96.56 334 LEU A CA 1
ATOM 2657 C C . LEU A 1 334 ? 21.298 -2.313 -15.024 1.00 96.56 334 LEU A C 1
ATOM 2659 O O . LEU A 1 334 ? 21.956 -2.496 -16.039 1.00 96.56 334 LEU A O 1
ATOM 2663 N N . LYS A 1 335 ? 20.597 -1.195 -14.813 1.00 95.31 335 LYS A N 1
ATOM 2664 C CA . LYS A 1 335 ? 20.661 -0.009 -15.678 1.00 95.31 335 LYS A CA 1
ATOM 2665 C C . LYS A 1 335 ? 20.790 1.251 -14.812 1.00 95.31 335 LYS A C 1
ATOM 2667 O O . LYS A 1 335 ? 19.788 1.762 -14.302 1.00 95.31 335 LYS A O 1
ATOM 2672 N N . ARG A 1 336 ? 22.016 1.747 -14.633 1.00 93.38 336 ARG A N 1
ATOM 2673 C CA . ARG A 1 336 ? 22.340 2.978 -13.895 1.00 93.38 336 ARG A CA 1
ATOM 2674 C C . ARG A 1 336 ? 21.995 4.210 -14.727 1.00 93.38 336 ARG A C 1
ATOM 2676 O O . ARG A 1 336 ? 22.353 4.336 -15.895 1.00 93.38 336 ARG A O 1
ATOM 2683 N N . ARG A 1 337 ? 21.265 5.131 -14.114 1.00 90.75 337 ARG A N 1
ATOM 2684 C CA . ARG A 1 337 ? 20.776 6.383 -14.687 1.00 90.75 337 ARG A CA 1
ATOM 2685 C C . ARG A 1 337 ? 21.372 7.518 -13.875 1.00 90.75 337 ARG A C 1
ATOM 2687 O O . ARG A 1 337 ? 20.788 7.951 -12.885 1.00 90.75 337 ARG A O 1
ATOM 2694 N N . ILE A 1 338 ? 22.540 7.973 -14.306 1.00 86.12 338 ILE A N 1
ATOM 2695 C CA . ILE A 1 338 ? 23.261 9.045 -13.629 1.00 86.12 338 ILE A CA 1
ATOM 2696 C C . ILE A 1 338 ? 22.695 10.385 -14.094 1.00 86.12 338 ILE A C 1
ATOM 2698 O O . ILE A 1 338 ? 22.755 10.728 -15.277 1.00 86.12 338 ILE A O 1
ATOM 2702 N N . SER A 1 339 ? 22.124 11.133 -13.158 1.00 77.00 339 SER A N 1
ATOM 2703 C CA . SER A 1 339 ? 21.704 12.509 -13.363 1.00 77.00 339 SER A CA 1
ATOM 2704 C C . SER A 1 339 ? 22.927 13.417 -13.263 1.00 77.00 339 SER A C 1
ATOM 2706 O O . SER A 1 339 ? 23.639 13.438 -12.260 1.00 77.00 339 SER A O 1
ATOM 2708 N N . ARG A 1 340 ? 23.184 14.182 -14.322 1.00 65.75 340 ARG A N 1
ATOM 2709 C CA . ARG A 1 340 ? 24.127 15.302 -14.315 1.00 65.75 340 ARG A CA 1
ATOM 2710 C C . ARG A 1 340 ? 23.436 16.498 -14.946 1.00 65.75 340 ARG A C 1
ATOM 2712 O O . ARG A 1 340 ? 22.515 16.343 -15.745 1.00 65.75 340 ARG A O 1
ATOM 2719 N N . GLY A 1 341 ? 23.891 17.703 -14.609 1.00 59.34 341 GLY A N 1
ATOM 2720 C CA . GLY A 1 341 ? 23.563 18.893 -15.399 1.00 59.34 341 GLY A CA 1
ATOM 2721 C C . GLY A 1 341 ? 24.035 18.757 -16.861 1.00 59.34 341 GLY A C 1
ATOM 2722 O O . GLY A 1 341 ? 24.339 17.676 -17.345 1.00 59.34 341 GLY A O 1
ATOM 2723 N N . HIS A 1 342 ? 24.169 19.863 -17.590 1.00 54.16 342 HIS A N 1
ATOM 2724 C CA . HIS A 1 342 ? 24.492 19.870 -19.032 1.00 54.16 342 HIS A CA 1
ATOM 2725 C C . HIS A 1 342 ? 25.919 19.393 -19.422 1.00 54.16 342 HIS A C 1
ATOM 2727 O O . HIS A 1 342 ? 26.448 19.829 -20.443 1.00 54.16 342 HIS A O 1
ATOM 2733 N N . ARG A 1 343 ? 26.593 18.552 -18.626 1.00 55.94 343 ARG A N 1
ATOM 2734 C CA . ARG A 1 343 ? 27.954 18.069 -18.911 1.00 55.94 343 ARG A CA 1
ATOM 2735 C C . ARG A 1 343 ? 27.924 16.671 -19.542 1.00 55.94 343 ARG A C 1
ATOM 2737 O O . ARG A 1 343 ? 27.233 15.804 -19.013 1.00 55.94 343 ARG A O 1
ATOM 2744 N N . PRO A 1 344 ? 28.688 16.428 -20.623 1.00 55.78 344 PRO A N 1
ATOM 2745 C CA . PRO A 1 344 ? 28.821 15.093 -21.194 1.00 55.78 344 PRO A CA 1
ATOM 2746 C C . PRO A 1 344 ? 29.438 14.123 -20.183 1.00 55.78 344 PRO A C 1
ATOM 2748 O O . PRO A 1 344 ? 30.363 14.483 -19.453 1.00 55.78 344 PRO A O 1
ATOM 2751 N N . ILE A 1 345 ? 28.936 12.891 -20.170 1.00 59.94 345 ILE A N 1
ATOM 2752 C CA . ILE A 1 345 ? 29.505 11.773 -19.421 1.00 59.94 345 ILE A CA 1
ATOM 2753 C C . ILE A 1 345 ? 30.361 10.956 -20.393 1.00 59.94 345 ILE A C 1
ATOM 2755 O O . ILE A 1 345 ? 29.849 10.502 -21.411 1.00 59.94 345 ILE A O 1
ATOM 2759 N N . ALA A 1 346 ? 31.643 10.773 -20.080 1.00 64.00 346 ALA A N 1
ATOM 2760 C CA . ALA A 1 346 ? 32.529 9.819 -20.751 1.00 64.00 346 ALA A CA 1
ATOM 2761 C C . ALA A 1 346 ? 32.574 8.516 -19.933 1.00 64.00 346 ALA A C 1
ATOM 2763 O O . ALA A 1 346 ? 33.598 8.183 -19.348 1.00 64.00 346 ALA A O 1
ATOM 2764 N N . ILE A 1 347 ? 31.420 7.863 -19.792 1.00 69.06 347 ILE A N 1
ATOM 2765 C CA . ILE A 1 347 ? 31.281 6.550 -19.153 1.00 69.06 347 ILE A CA 1
ATOM 2766 C C . ILE A 1 347 ? 30.755 5.622 -20.235 1.00 69.06 347 ILE A C 1
ATOM 2768 O O . ILE A 1 347 ? 29.773 5.955 -20.907 1.00 69.06 347 ILE A O 1
ATOM 2772 N N . GLU A 1 348 ? 31.420 4.487 -20.398 1.00 78.88 348 GLU A N 1
ATOM 2773 C CA . GLU A 1 348 ? 31.023 3.472 -21.364 1.00 78.88 348 GLU A CA 1
ATOM 2774 C C . GLU A 1 348 ? 29.644 2.906 -21.008 1.00 78.88 348 GLU A C 1
ATOM 2776 O O . GLU A 1 348 ? 29.264 2.788 -19.837 1.00 78.88 348 GLU A O 1
ATOM 2781 N N . THR A 1 349 ? 28.856 2.568 -22.028 1.00 81.75 349 THR A N 1
ATOM 2782 C CA . THR A 1 349 ? 27.468 2.121 -21.820 1.00 81.75 349 THR A CA 1
ATOM 2783 C C . THR A 1 349 ? 27.424 0.843 -20.982 1.00 81.75 349 THR A C 1
ATOM 2785 O O . THR A 1 349 ? 26.523 0.679 -20.163 1.00 81.75 349 THR A O 1
ATOM 2788 N N . GLU A 1 350 ? 28.432 -0.010 -21.127 1.00 86.50 350 GLU A N 1
ATOM 2789 C CA . GLU A 1 350 ? 28.626 -1.274 -20.426 1.00 86.50 350 GLU A CA 1
ATOM 2790 C C . GLU A 1 350 ? 28.890 -1.088 -18.925 1.00 86.50 350 GLU A C 1
ATOM 2792 O O . GLU A 1 350 ? 28.559 -1.969 -18.136 1.00 86.50 350 GLU A O 1
ATOM 2797 N N . GLU A 1 351 ? 29.436 0.053 -18.495 1.00 87.12 351 GLU A N 1
ATOM 2798 C CA . GLU A 1 351 ? 29.575 0.352 -17.063 1.00 87.12 351 GLU A CA 1
ATOM 2799 C C . GLU A 1 351 ? 28.225 0.740 -16.443 1.00 87.12 351 GLU A C 1
ATOM 2801 O O . GLU A 1 351 ? 27.921 0.392 -15.298 1.00 87.12 351 GLU A O 1
ATOM 2806 N N . LEU A 1 352 ? 27.384 1.450 -17.203 1.00 90.06 352 LEU A N 1
ATOM 2807 C CA . LEU A 1 352 ? 26.053 1.864 -16.752 1.00 90.06 352 LEU A CA 1
ATOM 2808 C C . LEU A 1 352 ? 25.022 0.738 -16.867 1.00 90.06 352 LEU A C 1
ATOM 2810 O O . LEU A 1 352 ? 24.107 0.648 -16.047 1.00 90.06 352 LEU A O 1
ATOM 2814 N N . ALA A 1 353 ? 25.154 -0.105 -17.881 1.00 93.06 353 ALA A N 1
ATOM 2815 C CA . ALA A 1 353 ? 24.297 -1.246 -18.145 1.00 93.06 353 ALA A CA 1
ATOM 2816 C C . ALA A 1 353 ? 25.152 -2.464 -18.514 1.00 93.06 353 ALA A C 1
ATOM 2818 O O . ALA A 1 353 ? 25.290 -2.781 -19.698 1.00 93.06 353 ALA A O 1
ATOM 2819 N N . PRO A 1 354 ? 25.734 -3.145 -17.510 1.00 93.69 354 PRO A N 1
ATOM 2820 C CA . PRO A 1 354 ? 26.492 -4.361 -17.750 1.00 93.69 354 PRO A CA 1
ATOM 2821 C C . PRO A 1 354 ? 25.626 -5.406 -18.465 1.00 93.69 354 PRO A C 1
ATOM 2823 O O . PRO A 1 354 ? 24.475 -5.615 -18.062 1.00 93.69 354 PRO A O 1
ATOM 2826 N N . PRO A 1 355 ? 26.158 -6.085 -19.497 1.00 91.69 355 PRO A N 1
ATOM 2827 C CA . PRO A 1 355 ? 25.399 -7.091 -20.235 1.00 91.69 355 PRO A CA 1
ATOM 2828 C C . PRO A 1 355 ? 25.107 -8.333 -19.385 1.00 91.69 355 PRO A C 1
ATOM 2830 O O . PRO A 1 355 ? 24.089 -8.999 -19.589 1.00 91.69 355 PRO A O 1
ATOM 2833 N N . ASP A 1 356 ? 25.981 -8.639 -18.425 1.00 94.19 356 ASP A N 1
ATOM 2834 C CA . ASP A 1 356 ? 25.792 -9.737 -17.485 1.00 94.19 356 ASP A CA 1
ATOM 2835 C C . ASP A 1 356 ? 24.931 -9.297 -16.290 1.00 94.19 356 ASP A C 1
ATOM 2837 O O . ASP A 1 356 ? 25.144 -8.221 -15.719 1.00 94.19 356 ASP A O 1
ATOM 2841 N N . PRO A 1 357 ? 23.949 -10.115 -15.876 1.00 95.56 357 PRO A N 1
ATOM 2842 C CA . PRO A 1 357 ? 23.061 -9.757 -14.785 1.00 95.56 357 PRO A CA 1
ATOM 2843 C C . PRO A 1 357 ? 23.764 -9.847 -13.421 1.00 95.56 357 PRO A C 1
ATOM 2845 O O . PRO A 1 357 ? 24.634 -10.682 -13.187 1.00 95.56 357 PRO A O 1
ATOM 2848 N N . LEU A 1 358 ? 23.304 -9.034 -12.467 1.00 95.75 358 LEU A N 1
ATOM 2849 C CA . LEU A 1 358 ? 23.735 -9.056 -11.063 1.00 95.75 358 LEU A CA 1
ATOM 2850 C C . LEU A 1 358 ? 23.379 -10.366 -10.345 1.00 95.75 358 LEU A C 1
ATOM 2852 O O . LEU A 1 358 ? 24.032 -10.746 -9.375 1.00 95.75 358 LEU A O 1
ATOM 2856 N N . LEU A 1 359 ? 22.306 -11.027 -10.782 1.00 95.19 359 LEU A N 1
ATOM 2857 C CA . LEU A 1 359 ? 21.854 -12.328 -10.292 1.00 95.19 359 LEU A CA 1
ATOM 2858 C C . LEU A 1 359 ? 21.380 -13.175 -11.470 1.00 95.19 359 LEU A C 1
ATOM 2860 O O . LEU A 1 359 ? 20.753 -12.645 -12.385 1.00 95.19 359 LEU A O 1
ATOM 2864 N N . GLY A 1 360 ? 21.579 -14.489 -11.386 1.00 91.88 360 GLY A N 1
ATOM 2865 C CA . GLY A 1 360 ? 21.180 -15.431 -12.433 1.00 91.88 360 GLY A CA 1
ATOM 2866 C C . GLY A 1 360 ? 22.197 -15.501 -13.569 1.00 91.88 360 GLY A C 1
ATOM 2867 O O . GLY A 1 360 ? 23.360 -15.148 -13.394 1.00 91.88 360 GLY A O 1
ATOM 2868 N N . THR A 1 361 ? 21.757 -15.991 -14.722 1.00 86.38 361 THR A N 1
ATOM 2869 C CA . THR A 1 361 ? 22.591 -16.140 -15.920 1.00 86.38 361 THR A CA 1
ATOM 2870 C C . THR A 1 361 ? 21.982 -15.369 -17.078 1.00 86.38 361 THR A C 1
ATOM 2872 O O . THR A 1 361 ? 20.759 -15.293 -17.206 1.00 86.38 361 THR A O 1
ATOM 2875 N N . ARG A 1 362 ? 22.839 -14.813 -17.933 1.00 83.62 362 ARG A N 1
ATOM 2876 C CA . ARG A 1 362 ? 22.428 -14.203 -19.195 1.00 83.62 362 ARG A CA 1
ATOM 2877 C C . ARG A 1 362 ? 21.941 -15.287 -20.163 1.00 83.62 362 ARG A C 1
ATOM 2879 O O . ARG A 1 362 ? 22.579 -16.329 -20.278 1.00 83.62 362 ARG A O 1
ATOM 2886 N N . ASP A 1 363 ? 20.831 -15.024 -20.848 1.00 77.88 363 ASP A N 1
ATOM 2887 C CA . ASP A 1 363 ? 20.428 -15.773 -22.042 1.00 77.88 363 ASP A CA 1
ATOM 2888 C C . ASP A 1 363 ? 21.004 -15.067 -23.279 1.00 77.88 363 ASP A C 1
ATOM 2890 O O . ASP A 1 363 ? 21.061 -13.837 -23.328 1.00 77.88 363 ASP A O 1
ATOM 2894 N N . GLU A 1 364 ? 21.452 -15.841 -24.261 1.00 75.31 364 GLU A N 1
ATOM 2895 C CA . GLU A 1 364 ? 21.963 -15.321 -25.532 1.00 75.31 364 GLU A CA 1
ATOM 2896 C C . GLU A 1 364 ? 20.826 -14.847 -26.453 1.00 75.31 364 GLU A C 1
ATOM 2898 O O . GLU A 1 364 ? 21.056 -14.048 -27.361 1.00 75.31 364 GLU A O 1
ATOM 2903 N N . SER A 1 365 ? 19.592 -15.316 -26.226 1.00 78.69 365 SER A N 1
ATOM 2904 C CA . SER A 1 365 ? 18.417 -14.930 -27.016 1.00 78.69 365 SER A CA 1
ATOM 2905 C C . SER A 1 365 ? 17.622 -13.779 -26.376 1.00 78.69 365 SER A C 1
ATOM 2907 O O . SER A 1 365 ? 17.470 -13.743 -25.153 1.00 78.69 365 SER A O 1
ATOM 2909 N N . PRO A 1 366 ? 17.018 -12.871 -27.177 1.00 82.81 366 PRO A N 1
ATOM 2910 C CA . PRO A 1 366 ? 16.108 -11.854 -26.656 1.00 82.81 366 PRO A CA 1
ATOM 2911 C C . PRO A 1 366 ? 14.950 -12.473 -25.868 1.00 82.81 366 PRO A C 1
ATOM 2913 O O . PRO A 1 366 ? 14.309 -13.430 -26.316 1.00 82.81 366 PRO A O 1
ATOM 2916 N N . THR A 1 367 ? 14.629 -11.881 -24.718 1.00 86.62 367 THR A N 1
ATOM 2917 C CA . THR A 1 367 ? 13.472 -12.289 -23.917 1.00 86.62 367 THR A CA 1
ATOM 2918 C C . THR A 1 367 ? 12.200 -11.950 -24.687 1.00 86.62 367 THR A C 1
ATOM 2920 O O . THR A 1 367 ? 12.016 -10.822 -25.138 1.00 86.62 367 THR A O 1
ATOM 2923 N N . ARG A 1 368 ? 11.299 -12.919 -24.856 1.00 90.38 368 ARG A N 1
ATOM 2924 C CA . ARG A 1 368 ? 9.998 -12.685 -25.493 1.00 90.38 368 ARG A CA 1
ATOM 2925 C C . ARG A 1 368 ? 8.963 -12.453 -24.410 1.00 90.38 368 ARG A C 1
ATOM 2927 O O . ARG A 1 368 ? 8.638 -13.381 -23.681 1.00 90.38 368 ARG A O 1
ATOM 2934 N N . ILE A 1 369 ? 8.461 -11.231 -24.335 1.00 93.19 369 ILE A N 1
ATOM 2935 C CA . ILE A 1 369 ? 7.402 -10.856 -23.400 1.00 93.19 369 ILE A CA 1
ATOM 2936 C C . ILE A 1 369 ? 6.061 -10.731 -24.107 1.00 93.19 369 ILE A C 1
ATOM 2938 O O . ILE A 1 369 ? 6.003 -10.528 -25.320 1.00 93.19 369 ILE A O 1
ATOM 2942 N N . LEU A 1 370 ? 4.992 -10.778 -23.329 1.00 93.50 370 LEU A N 1
ATOM 2943 C CA . LEU A 1 370 ? 3.633 -10.486 -23.729 1.00 93.50 370 LEU A CA 1
ATOM 2944 C C . LEU A 1 370 ? 3.179 -9.152 -23.121 1.00 93.50 370 LEU A C 1
ATOM 2946 O O . LEU A 1 370 ? 3.304 -8.893 -21.918 1.00 93.50 370 LEU A O 1
ATOM 2950 N N . GLU A 1 371 ? 2.579 -8.300 -23.945 1.00 92.06 371 GLU A N 1
ATOM 2951 C CA . GLU A 1 371 ? 1.861 -7.121 -23.474 1.00 92.06 371 GLU A CA 1
ATOM 2952 C C . GLU A 1 371 ? 0.567 -6.916 -24.261 1.00 92.06 371 GLU A C 1
ATOM 2954 O O . GLU A 1 371 ? 0.582 -6.734 -25.477 1.00 92.06 371 GLU A O 1
ATOM 2959 N N . GLY A 1 372 ? -0.571 -6.925 -23.560 1.00 88.50 372 GLY A N 1
ATOM 2960 C CA . GLY A 1 372 ? -1.883 -6.786 -24.194 1.00 88.50 372 GLY A CA 1
ATOM 2961 C C . GLY A 1 372 ? -2.176 -7.906 -25.198 1.00 88.50 372 GLY A C 1
ATOM 2962 O O . GLY A 1 372 ? -2.857 -7.672 -26.199 1.00 88.50 372 GLY A O 1
ATOM 2963 N N . GLY A 1 373 ? -1.614 -9.096 -24.958 1.00 91.19 373 GLY A N 1
ATOM 2964 C CA . GLY A 1 373 ? -1.690 -10.257 -25.845 1.00 91.19 373 GLY A CA 1
ATOM 2965 C C . GLY A 1 373 ? -0.744 -10.209 -27.050 1.00 91.19 373 GLY A C 1
ATOM 2966 O O . GLY A 1 373 ? -0.807 -11.106 -27.884 1.00 91.19 373 GLY A O 1
ATOM 2967 N N . ILE A 1 374 ? 0.120 -9.195 -27.158 1.00 92.25 374 ILE A N 1
ATOM 2968 C CA . ILE A 1 374 ? 1.057 -9.034 -28.275 1.00 92.25 374 ILE A CA 1
ATOM 2969 C C . ILE A 1 374 ? 2.469 -9.424 -27.819 1.00 92.25 374 ILE A C 1
ATOM 2971 O O . ILE A 1 374 ? 2.924 -8.912 -26.791 1.00 92.25 374 ILE A O 1
ATOM 2975 N N . PRO A 1 375 ? 3.174 -10.309 -28.547 1.00 92.31 375 PRO A N 1
ATOM 2976 C CA . PRO A 1 375 ? 4.537 -10.685 -28.208 1.00 92.31 375 PRO A CA 1
ATOM 2977 C C . PRO A 1 375 ? 5.551 -9.623 -28.661 1.00 92.31 375 PRO A C 1
ATOM 2979 O O . PRO A 1 375 ? 5.560 -9.224 -29.826 1.00 92.31 375 PRO A O 1
ATOM 2982 N N . TYR A 1 376 ? 6.468 -9.232 -27.775 1.00 91.88 376 TYR A N 1
ATOM 2983 C CA . TYR A 1 376 ? 7.585 -8.335 -28.082 1.00 91.88 376 TYR A CA 1
ATOM 2984 C C . TYR A 1 376 ? 8.922 -8.996 -27.724 1.00 91.88 376 TYR A C 1
ATOM 2986 O O . TYR A 1 376 ? 9.081 -9.460 -26.592 1.00 91.88 376 TYR A O 1
ATOM 2994 N N . PRO A 1 377 ? 9.902 -9.038 -28.644 1.00 90.44 377 PRO A N 1
ATOM 2995 C CA . PRO A 1 377 ? 11.275 -9.349 -28.280 1.00 90.44 377 PRO A CA 1
ATOM 2996 C C . PRO A 1 377 ? 11.900 -8.137 -27.577 1.00 90.44 377 PRO A C 1
ATOM 2998 O O . PRO A 1 377 ? 11.824 -7.015 -28.079 1.00 90.44 377 PRO A O 1
ATOM 3001 N N . VAL A 1 378 ? 12.520 -8.367 -26.424 1.00 91.00 378 VAL A N 1
ATOM 3002 C CA . VAL A 1 378 ? 13.268 -7.360 -25.668 1.00 91.00 378 VAL A CA 1
ATOM 3003 C C . VAL A 1 378 ? 14.653 -7.895 -25.342 1.00 91.00 378 VAL A C 1
ATOM 3005 O O . VAL A 1 378 ? 14.808 -9.046 -24.932 1.00 91.00 378 VAL A O 1
ATOM 3008 N N . ASP A 1 379 ? 15.666 -7.054 -25.515 1.00 90.12 379 ASP A N 1
ATOM 3009 C CA . ASP A 1 379 ? 17.015 -7.354 -25.052 1.00 90.12 379 ASP A CA 1
ATOM 3010 C C . ASP A 1 379 ? 17.237 -6.645 -23.714 1.00 90.12 379 ASP A C 1
ATOM 3012 O O . ASP A 1 379 ? 17.197 -5.416 -23.607 1.00 90.12 379 ASP A O 1
ATOM 3016 N N . LEU A 1 380 ? 17.390 -7.439 -22.656 1.00 92.50 380 LEU A N 1
ATOM 3017 C CA . LEU A 1 380 ? 17.611 -6.918 -21.310 1.00 92.50 380 LEU A CA 1
ATOM 3018 C C . LEU A 1 380 ? 19.092 -6.593 -21.062 1.00 92.50 380 LEU A C 1
ATOM 3020 O O . LEU A 1 380 ? 19.371 -5.759 -20.197 1.00 92.50 380 LEU A O 1
ATOM 3024 N N . SER A 1 381 ? 19.992 -7.207 -21.841 1.00 89.75 381 SER A N 1
ATOM 3025 C CA . SER A 1 381 ? 21.450 -7.051 -21.770 1.00 89.75 381 SER A CA 1
ATOM 3026 C C . SER A 1 381 ? 21.975 -5.869 -22.586 1.00 89.75 381 SER A C 1
ATOM 3028 O O . SER A 1 381 ? 23.079 -5.400 -22.332 1.00 89.75 381 SER A O 1
ATOM 3030 N N . ASP A 1 382 ? 21.186 -5.370 -23.539 1.00 86.12 382 ASP A N 1
A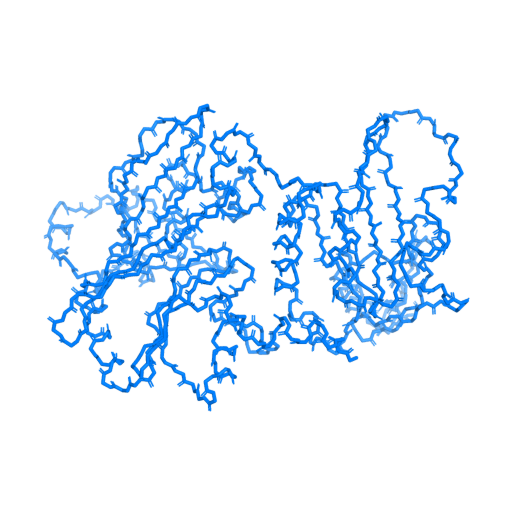TOM 3031 C CA . ASP A 1 382 ? 21.590 -4.262 -24.400 1.00 86.12 382 ASP A CA 1
ATOM 3032 C C . ASP A 1 382 ? 21.302 -2.897 -23.757 1.00 86.12 382 ASP A C 1
ATOM 3034 O O . ASP A 1 382 ? 20.154 -2.545 -23.461 1.00 86.12 382 ASP A O 1
ATOM 3038 N N . GLY A 1 383 ? 22.367 -2.129 -23.532 1.00 87.81 383 GLY A N 1
ATOM 3039 C CA . GLY A 1 383 ? 22.357 -0.719 -23.154 1.00 87.81 383 GLY A CA 1
ATOM 3040 C C . GLY A 1 383 ? 21.342 -0.276 -22.088 1.00 87.81 383 GLY A C 1
ATOM 3041 O O . GLY A 1 383 ? 20.863 -1.018 -21.227 1.00 87.81 383 GLY A O 1
ATOM 3042 N N . LEU A 1 384 ? 20.985 1.012 -22.124 1.00 87.38 384 LEU A N 1
ATOM 3043 C CA . LEU A 1 384 ? 20.108 1.642 -21.121 1.00 87.38 384 LEU A CA 1
ATOM 3044 C C . LEU A 1 384 ? 18.603 1.492 -21.399 1.00 87.38 384 LEU A C 1
ATOM 3046 O O . LEU A 1 384 ? 17.773 1.763 -20.520 1.00 87.38 384 LEU A O 1
ATOM 3050 N N . SER A 1 385 ? 18.239 1.083 -22.611 1.00 87.38 385 SER A N 1
ATOM 3051 C CA . SER A 1 385 ? 16.856 0.841 -23.029 1.00 87.38 385 SER A CA 1
ATOM 3052 C C . SER A 1 385 ? 16.620 -0.657 -23.152 1.00 87.38 385 SER A C 1
ATOM 3054 O O . SER A 1 385 ? 17.532 -1.387 -23.483 1.00 87.38 385 SER A O 1
ATOM 3056 N N . THR A 1 386 ? 15.424 -1.146 -22.852 1.00 87.19 386 THR A N 1
ATOM 3057 C CA . THR A 1 386 ? 15.044 -2.555 -23.087 1.00 87.19 386 THR A CA 1
ATOM 3058 C C . THR A 1 386 ? 14.295 -2.732 -24.410 1.00 87.19 386 THR A C 1
ATOM 3060 O O . THR A 1 386 ? 13.797 -3.811 -24.710 1.00 87.19 386 THR A O 1
ATOM 3063 N N . GLY A 1 387 ? 14.133 -1.652 -25.184 1.00 83.94 387 GLY A N 1
ATOM 3064 C CA . GLY A 1 387 ? 13.351 -1.638 -26.424 1.00 83.94 387 GLY A CA 1
ATOM 3065 C C . GLY A 1 387 ? 11.845 -1.414 -26.229 1.00 83.94 387 GLY A C 1
ATOM 3066 O O . GLY A 1 387 ? 11.145 -1.131 -27.202 1.00 83.94 387 GLY A O 1
ATOM 3067 N N . ILE A 1 388 ? 11.335 -1.450 -24.990 1.00 88.19 388 ILE A N 1
ATOM 3068 C CA . ILE A 1 388 ? 9.926 -1.166 -24.685 1.00 88.19 388 ILE A CA 1
ATOM 3069 C C . ILE A 1 388 ? 9.759 -0.344 -23.401 1.00 88.19 388 ILE A C 1
ATOM 3071 O O . ILE A 1 388 ? 10.323 -0.638 -22.352 1.00 88.19 388 ILE A O 1
ATOM 3075 N N . PHE A 1 389 ? 8.924 0.693 -23.473 1.00 88.88 389 PHE A N 1
ATOM 3076 C CA . PHE A 1 389 ? 8.549 1.510 -22.318 1.00 88.88 389 PHE A CA 1
ATOM 3077 C C . PHE A 1 389 ? 7.268 0.956 -21.689 1.00 88.88 389 PHE A C 1
ATOM 3079 O O . PHE A 1 389 ? 6.171 1.193 -22.203 1.00 88.88 389 PHE A O 1
ATOM 3086 N N . LEU A 1 390 ? 7.381 0.177 -20.610 1.00 91.00 390 LEU A N 1
ATOM 3087 C CA . LEU A 1 390 ? 6.248 -0.537 -19.995 1.00 91.00 390 LEU A CA 1
ATOM 3088 C C . LEU A 1 390 ? 5.161 0.388 -19.413 1.00 91.00 390 LEU A C 1
ATOM 3090 O O . LEU A 1 390 ? 4.000 0.001 -19.297 1.00 91.00 390 LEU A O 1
ATOM 3094 N N . ASP A 1 391 ? 5.498 1.634 -19.086 1.00 87.31 391 ASP A N 1
ATOM 3095 C CA . ASP A 1 391 ? 4.550 2.661 -18.641 1.00 87.31 391 ASP A CA 1
ATOM 3096 C C . ASP A 1 391 ? 3.642 3.185 -19.771 1.00 87.31 391 ASP A C 1
ATOM 3098 O O . ASP A 1 391 ? 2.570 3.726 -19.501 1.00 87.31 391 ASP A O 1
ATOM 3102 N N . GLN A 1 392 ? 4.012 2.950 -21.034 1.00 90.62 392 GLN A N 1
ATOM 3103 C CA . GLN A 1 392 ? 3.230 3.319 -22.220 1.00 90.62 392 GLN A CA 1
ATOM 3104 C C . GLN A 1 392 ? 2.226 2.239 -22.667 1.00 90.62 392 GLN A C 1
ATOM 3106 O O . GLN A 1 392 ? 1.627 2.366 -23.735 1.00 90.62 392 GLN A O 1
ATOM 3111 N N . ARG A 1 393 ? 1.990 1.196 -21.858 1.00 89.56 393 ARG A N 1
ATOM 3112 C CA . ARG A 1 393 ? 1.053 0.102 -22.177 1.00 89.56 393 ARG A CA 1
ATOM 3113 C C . ARG A 1 393 ? -0.336 0.597 -22.586 1.00 89.56 393 ARG A C 1
ATOM 3115 O O . ARG A 1 393 ? -0.876 0.182 -23.605 1.00 89.56 393 ARG A O 1
ATOM 3122 N N . HIS A 1 394 ? -0.921 1.501 -21.796 1.00 89.62 394 HIS A N 1
ATOM 3123 C CA . HIS A 1 394 ? -2.257 2.037 -22.084 1.00 89.62 394 HIS A CA 1
ATOM 3124 C C . HIS A 1 394 ? -2.267 2.828 -23.397 1.00 89.62 394 HIS A C 1
ATOM 3126 O O . HIS A 1 394 ? -3.205 2.705 -24.180 1.00 89.62 394 HIS A O 1
ATOM 3132 N N . SER A 1 395 ? -1.207 3.597 -23.661 1.00 91.81 395 SER A N 1
ATOM 3133 C CA . SER A 1 395 ? -1.036 4.332 -24.914 1.00 91.81 395 SER A CA 1
ATOM 3134 C C . SER A 1 395 ? -0.949 3.383 -26.107 1.00 91.81 395 SER A C 1
ATOM 3136 O O . SER A 1 395 ? -1.588 3.634 -27.124 1.00 91.81 395 SER A O 1
ATOM 3138 N N . ARG A 1 396 ? -0.206 2.273 -25.990 1.00 91.94 396 ARG A N 1
ATOM 3139 C CA . ARG A 1 396 ? -0.133 1.246 -27.041 1.00 91.94 396 ARG A CA 1
ATOM 3140 C C . ARG A 1 396 ? -1.482 0.577 -27.287 1.00 91.94 396 ARG A C 1
ATOM 3142 O O . ARG A 1 396 ? -1.874 0.443 -28.441 1.00 91.94 396 ARG A O 1
ATOM 3149 N N . GLY A 1 397 ? -2.221 0.239 -26.230 1.00 91.75 397 GLY A N 1
ATOM 3150 C CA . GLY A 1 397 ? -3.589 -0.276 -26.351 1.00 91.75 397 GLY A CA 1
ATOM 3151 C C . GLY A 1 397 ? -4.521 0.693 -27.088 1.00 91.75 397 GLY A C 1
ATOM 3152 O O . GLY A 1 397 ? -5.248 0.284 -27.989 1.00 91.75 397 GLY A O 1
ATOM 3153 N N . LEU A 1 398 ? -4.434 1.989 -26.774 1.00 92.38 398 LEU A N 1
ATOM 3154 C CA . LEU A 1 398 ? -5.191 3.027 -27.474 1.00 92.38 398 LEU A CA 1
ATOM 3155 C C . LEU A 1 398 ? -4.778 3.147 -28.949 1.00 92.38 398 LEU A C 1
ATOM 3157 O O . LEU A 1 398 ? -5.641 3.249 -29.814 1.00 92.38 398 LEU A O 1
ATOM 3161 N N . VAL A 1 399 ? -3.478 3.117 -29.255 1.00 91.69 399 VAL A N 1
ATOM 3162 C CA . VAL A 1 399 ? -2.988 3.143 -30.644 1.00 91.69 399 VAL A CA 1
ATOM 3163 C C . VAL A 1 399 ? -3.519 1.947 -31.429 1.00 91.69 399 VAL A C 1
ATOM 3165 O O . VAL A 1 399 ? -4.021 2.144 -32.535 1.00 91.69 399 VAL A O 1
ATOM 3168 N N . ARG A 1 400 ? -3.489 0.739 -30.854 1.00 92.12 400 ARG A N 1
ATOM 3169 C CA . ARG A 1 400 ? -4.070 -0.465 -31.465 1.00 92.12 400 ARG A CA 1
ATOM 3170 C C . ARG A 1 400 ? -5.543 -0.266 -31.820 1.00 92.12 400 ARG A C 1
ATOM 3172 O O . ARG A 1 400 ? -5.948 -0.549 -32.941 1.00 92.12 400 ARG A O 1
ATOM 3179 N N . GLU A 1 401 ? -6.338 0.248 -30.884 1.00 94.00 401 GLU A N 1
ATOM 3180 C CA . GLU A 1 401 ? -7.765 0.504 -31.105 1.00 94.00 401 GLU A CA 1
ATOM 3181 C C . GLU A 1 401 ? -7.999 1.566 -32.189 1.00 94.00 401 GLU A C 1
ATOM 3183 O O . GLU A 1 401 ? -8.804 1.372 -33.101 1.00 94.00 401 GLU A O 1
ATOM 3188 N N . LEU A 1 402 ? -7.270 2.682 -32.120 1.00 93.75 402 LEU A N 1
ATOM 3189 C CA . LEU A 1 402 ? -7.441 3.808 -33.036 1.00 93.75 402 LEU A CA 1
ATOM 3190 C C . LEU A 1 402 ? -6.964 3.517 -34.460 1.00 93.75 402 LEU A C 1
ATOM 3192 O O . LEU A 1 402 ? -7.420 4.202 -35.380 1.00 93.75 402 LEU A O 1
ATOM 3196 N N . SER A 1 403 ? -6.066 2.547 -34.638 1.00 93.31 403 SER A N 1
ATOM 3197 C CA . SER A 1 403 ? -5.449 2.213 -35.929 1.00 93.31 403 SER A CA 1
ATOM 3198 C C . SER A 1 403 ? -6.223 1.173 -36.738 1.00 93.31 403 SER A C 1
ATOM 3200 O O . SER A 1 403 ? -5.833 0.879 -37.864 1.00 93.31 403 SER A O 1
ATOM 3202 N N . ARG A 1 404 ? -7.322 0.638 -36.194 1.00 94.00 404 ARG A N 1
ATOM 3203 C CA . ARG A 1 404 ? -8.130 -0.394 -36.849 1.00 94.00 404 ARG A CA 1
ATOM 3204 C C . ARG A 1 404 ? -8.583 0.023 -38.249 1.00 94.00 404 ARG A C 1
ATOM 3206 O O . ARG A 1 404 ? -9.254 1.047 -38.390 1.00 94.00 404 ARG A O 1
ATOM 3213 N N . ASP A 1 405 ? -8.214 -0.795 -39.236 1.00 90.06 405 ASP A N 1
ATOM 3214 C CA . ASP A 1 405 ? -8.536 -0.663 -40.664 1.00 90.06 405 ASP A CA 1
ATOM 3215 C C . ASP A 1 405 ? -8.100 0.678 -41.284 1.00 90.06 405 ASP A C 1
ATOM 3217 O O . ASP A 1 405 ? -8.767 1.236 -42.161 1.00 90.06 405 ASP A O 1
ATOM 3221 N N . LYS A 1 406 ? -6.984 1.239 -40.802 1.00 93.56 406 LYS A N 1
ATOM 3222 C CA . LYS A 1 406 ? -6.441 2.519 -41.278 1.00 93.56 406 LYS A CA 1
ATOM 3223 C C . LYS A 1 406 ? -5.028 2.368 -41.810 1.00 93.56 406 LYS A C 1
ATOM 3225 O O . LYS A 1 406 ? -4.255 1.545 -41.343 1.00 93.56 406 LYS A O 1
ATOM 3230 N N . ARG A 1 407 ? -4.665 3.276 -42.712 1.00 93.31 407 ARG A N 1
ATOM 3231 C CA . ARG A 1 407 ? -3.275 3.495 -43.118 1.00 93.31 407 ARG A CA 1
ATOM 3232 C C . ARG A 1 407 ? -2.598 4.417 -42.114 1.00 93.31 407 ARG A C 1
ATOM 3234 O O . ARG A 1 407 ? -3.061 5.548 -41.927 1.00 93.31 407 ARG A O 1
ATOM 3241 N N . VAL A 1 408 ? -1.537 3.951 -41.459 1.00 90.06 408 VAL A N 1
ATOM 3242 C CA . VAL A 1 408 ? -0.875 4.701 -40.380 1.00 90.06 408 VAL A CA 1
ATOM 3243 C C . VAL A 1 408 ? 0.547 5.066 -40.781 1.00 90.06 408 VAL A C 1
ATOM 3245 O O . VAL A 1 408 ? 1.429 4.224 -40.898 1.00 90.06 408 VAL A O 1
ATOM 3248 N N . LEU A 1 409 ? 0.801 6.366 -40.934 1.00 88.25 409 LEU A N 1
ATOM 3249 C CA . LEU A 1 409 ? 2.152 6.870 -41.147 1.00 88.25 409 LEU A CA 1
ATOM 3250 C C . LEU A 1 409 ? 2.896 6.959 -39.809 1.00 88.25 409 LEU A C 1
ATOM 3252 O O . LEU A 1 409 ? 2.603 7.829 -38.986 1.00 88.25 409 LEU A O 1
ATOM 3256 N N . ASN A 1 410 ? 3.889 6.094 -39.605 1.00 84.50 410 ASN A N 1
ATOM 3257 C CA . ASN A 1 410 ? 4.774 6.201 -38.451 1.00 84.50 410 ASN A CA 1
ATOM 3258 C C . ASN A 1 410 ? 5.803 7.329 -38.650 1.00 84.50 410 ASN A C 1
ATOM 3260 O O . ASN A 1 410 ? 6.775 7.177 -39.387 1.00 84.50 410 ASN A O 1
ATOM 3264 N N . LEU A 1 411 ? 5.606 8.449 -37.952 1.00 83.88 411 LEU A N 1
ATOM 3265 C CA . LEU A 1 411 ? 6.527 9.593 -37.955 1.00 83.88 411 LEU A CA 1
ATOM 3266 C C . LEU A 1 411 ? 7.643 9.492 -36.896 1.00 83.88 411 LEU A C 1
ATOM 3268 O O . LEU A 1 411 ? 8.513 10.357 -36.845 1.00 83.88 411 LEU A O 1
ATOM 3272 N N . PHE A 1 412 ? 7.632 8.455 -36.052 1.00 68.31 412 PHE A N 1
ATOM 3273 C CA . PHE A 1 412 ? 8.610 8.217 -34.988 1.00 68.31 412 PHE A CA 1
ATOM 3274 C C . PHE A 1 412 ? 9.280 6.848 -35.186 1.00 68.31 412 PHE A C 1
ATOM 3276 O O . PHE A 1 412 ? 8.847 5.822 -34.661 1.00 68.31 412 PHE A O 1
ATOM 3283 N N . SER A 1 413 ? 10.389 6.819 -35.928 1.00 56.47 413 SER A N 1
ATOM 3284 C CA . SER A 1 413 ? 11.106 5.577 -36.266 1.00 56.47 413 SER A CA 1
ATOM 3285 C C . SER A 1 413 ? 11.879 4.935 -35.101 1.00 56.47 413 SER A C 1
ATOM 3287 O O . SER A 1 413 ? 12.502 3.897 -35.294 1.00 56.47 413 SER A O 1
ATOM 3289 N N . TYR A 1 414 ? 11.854 5.518 -33.895 1.00 57.06 414 TYR A N 1
ATOM 3290 C CA . TYR A 1 414 ? 12.715 5.093 -32.782 1.00 57.06 414 TYR A CA 1
ATOM 3291 C C . TYR A 1 414 ? 12.051 4.131 -31.774 1.00 57.06 414 TYR A C 1
ATOM 3293 O O . TYR A 1 414 ? 12.726 3.595 -30.903 1.00 57.06 414 TYR A O 1
ATOM 3301 N N . THR A 1 415 ? 10.746 3.841 -31.879 1.00 61.19 415 THR A N 1
ATOM 3302 C CA . THR A 1 415 ? 10.098 2.833 -31.008 1.00 61.19 415 THR A CA 1
ATOM 3303 C C . THR A 1 415 ? 9.162 1.925 -31.800 1.00 61.19 415 THR A C 1
ATOM 3305 O O . THR A 1 415 ? 8.002 2.252 -32.036 1.00 61.19 415 THR A O 1
ATOM 3308 N N . GLY A 1 416 ? 9.663 0.753 -32.200 1.00 82.62 416 GLY A N 1
ATOM 3309 C CA . GLY A 1 416 ? 8.891 -0.230 -32.969 1.00 82.62 416 GLY A CA 1
ATOM 3310 C C . GLY A 1 416 ? 7.640 -0.747 -32.247 1.00 82.62 416 GLY A C 1
ATOM 3311 O O . GLY A 1 416 ? 6.695 -1.169 -32.903 1.00 82.62 416 GLY A O 1
ATOM 3312 N N . ALA A 1 417 ? 7.578 -0.655 -30.914 1.00 89.06 417 ALA A N 1
ATOM 3313 C CA . ALA A 1 417 ? 6.470 -1.201 -30.131 1.00 89.06 417 ALA A CA 1
ATOM 3314 C C . ALA A 1 417 ? 5.100 -0.573 -30.464 1.00 89.06 417 ALA A C 1
ATOM 3316 O O . ALA A 1 417 ? 4.091 -1.272 -30.463 1.00 89.06 417 ALA A O 1
ATOM 3317 N N . PHE A 1 418 ? 5.043 0.727 -30.780 1.00 89.88 418 PHE A N 1
ATOM 3318 C CA . PHE A 1 418 ? 3.789 1.368 -31.203 1.00 89.88 418 PHE A CA 1
ATOM 3319 C C . PHE A 1 418 ? 3.369 0.954 -32.615 1.00 89.88 418 PHE A C 1
ATOM 3321 O O . PHE A 1 418 ? 2.180 0.771 -32.858 1.00 89.88 418 PHE A O 1
ATOM 3328 N N . THR A 1 419 ? 4.330 0.761 -33.521 1.00 89.88 419 THR A N 1
ATOM 3329 C CA . THR A 1 419 ? 4.076 0.234 -34.870 1.00 89.88 419 THR A CA 1
ATOM 3330 C C . THR A 1 419 ? 3.524 -1.182 -34.802 1.00 89.88 419 THR A C 1
ATOM 3332 O O . THR A 1 419 ? 2.513 -1.470 -35.430 1.00 89.88 419 THR A O 1
ATOM 3335 N N . VAL A 1 420 ? 4.141 -2.047 -33.992 1.00 90.69 420 VAL A N 1
ATOM 3336 C CA . VAL A 1 420 ? 3.653 -3.413 -33.763 1.00 90.69 420 VAL A CA 1
ATOM 3337 C C . VAL A 1 420 ? 2.227 -3.376 -33.205 1.00 90.69 420 VAL A C 1
ATOM 3339 O O . VAL A 1 420 ? 1.353 -4.039 -33.748 1.00 90.69 420 VAL A O 1
ATOM 3342 N N . ALA A 1 421 ? 1.949 -2.536 -32.200 1.00 91.44 421 ALA A N 1
ATOM 3343 C CA . ALA A 1 421 ? 0.594 -2.376 -31.670 1.00 91.44 421 ALA A CA 1
ATOM 3344 C C . ALA A 1 421 ? -0.419 -1.882 -32.723 1.00 91.44 421 ALA A C 1
ATOM 3346 O O . ALA A 1 421 ? -1.564 -2.328 -32.713 1.00 91.44 421 ALA A O 1
ATOM 3347 N N . ALA A 1 422 ? -0.021 -0.980 -33.626 1.00 92.00 422 ALA A N 1
ATOM 3348 C CA . ALA A 1 422 ? -0.875 -0.505 -34.714 1.00 92.00 422 ALA A CA 1
ATOM 3349 C C . ALA A 1 422 ? -1.171 -1.615 -35.740 1.00 92.00 422 ALA A C 1
ATOM 3351 O O . ALA A 1 422 ? -2.335 -1.820 -36.082 1.00 92.00 422 ALA A O 1
ATOM 3352 N N . ILE A 1 423 ? -0.151 -2.368 -36.170 1.00 91.81 423 ILE A N 1
ATOM 3353 C CA . ILE A 1 423 ? -0.294 -3.510 -37.093 1.00 91.81 423 ILE A CA 1
ATOM 3354 C C . ILE A 1 423 ? -1.208 -4.582 -36.482 1.00 91.81 423 ILE A C 1
ATOM 3356 O O . ILE A 1 423 ? -2.151 -5.027 -37.126 1.00 91.81 423 ILE A O 1
ATOM 3360 N N . GLU A 1 424 ? -1.025 -4.909 -35.200 1.00 92.62 424 GLU A N 1
ATOM 3361 C CA . GLU A 1 424 ? -1.907 -5.811 -34.431 1.00 92.62 424 GLU A CA 1
ATOM 3362 C C . GLU A 1 424 ? -3.334 -5.264 -34.230 1.00 92.62 424 GLU A C 1
ATOM 3364 O O . GLU A 1 424 ? -4.238 -5.963 -33.756 1.00 92.62 424 GLU A O 1
ATOM 3369 N N . GLY A 1 425 ? -3.542 -3.982 -34.531 1.00 90.81 425 GLY A N 1
ATOM 3370 C CA . GLY A 1 425 ? -4.847 -3.336 -34.607 1.00 90.81 425 GLY A CA 1
ATOM 3371 C C . GLY A 1 425 ? -5.512 -3.458 -35.978 1.00 90.81 425 GLY A C 1
ATOM 3372 O O . GLY A 1 425 ? -6.710 -3.199 -36.064 1.00 90.81 425 GLY A O 1
ATOM 3373 N N . GLY A 1 426 ? -4.774 -3.870 -37.015 1.00 92.88 426 GLY A N 1
ATOM 3374 C CA . GLY A 1 426 ? -5.215 -3.911 -38.414 1.00 92.88 426 GLY A CA 1
ATOM 3375 C C . GLY A 1 426 ? -4.742 -2.720 -39.252 1.00 92.88 426 GLY A C 1
ATOM 3376 O O . GLY A 1 426 ? -5.389 -2.391 -40.243 1.00 92.88 426 GLY A O 1
ATOM 3377 N N . ALA A 1 427 ? -3.675 -2.032 -38.837 1.00 92.19 427 ALA A N 1
ATOM 3378 C CA . ALA A 1 427 ? -3.103 -0.945 -39.624 1.00 92.19 427 ALA A CA 1
ATOM 3379 C C . ALA A 1 427 ? -2.330 -1.456 -40.850 1.00 92.19 427 ALA A C 1
ATOM 3381 O O . ALA A 1 427 ? -1.607 -2.449 -40.748 1.00 92.19 427 ALA A O 1
ATOM 3382 N N . GLU A 1 428 ? -2.438 -0.723 -41.961 1.00 85.81 428 GLU A N 1
ATOM 3383 C CA . GLU A 1 428 ? -1.548 -0.818 -43.135 1.00 85.81 428 GLU A CA 1
ATOM 3384 C C . GLU A 1 428 ? -0.426 0.227 -43.071 1.00 85.81 428 GLU A C 1
ATOM 3386 O O . GLU A 1 428 ? -0.717 1.410 -42.742 1.00 85.81 428 GLU A O 1
#

Radius of gyration: 24.71 Å; chains: 1; bounding box: 64×51×71 Å

Foldseek 3Di:
DQFPLLCCLQQADDPVQFQDDDQWKTKGFAAALAWCFDPDDDLDRHPQRNVCVVVVHRWDWPATDGNQATEITITTDDPQSVVQVNVFVQQLVKKWKKKFKWFADDWDPQKFKFWWADDPPLDIATDDCVVVVVVPPVVVVVPPLGQPDDADPVGNRTGIWMKGKGWDDAAPRMTMIMIITSDHDRCRVQRRCLVRVTHGAQPPRRDDHAALTRRMYRAKIWTDDPNDIDITGDDRDVSSVVVNVPDRADALVDLVSLLSLQSSLSSNCSSVSVDPQWQKAWSADASNSGHNQWTWIGFNQEIEIEGEEEPPGDRDCVSVVVSVVSSVGQFYWAAYDYDDPPDDDPDDQCVRTPLATPDHGHDPFFRWIGARNFTDGFRSSDGNDRLDDRVCSVVLQVLLQVLACEADDDPDPRRCSSVSSSVNSVYD

Sequence (428 aa):
MIPTSYSRLLRELDPSWIVHEDEALLVVDKPEGVAAHAEAEGLVDDLASRVHHYLGFTPSFHHRLDRETSGLVLITKTEGARREIARAFEAGEVRKHYVAGIHGASPPPSELRHFLTPRTRGKVRVIPARDARSWSKRAVRKAGDTSKGWKDPSDRRAKLAITRISPLDSRSGRSLVSLEPLTGRTHQLRVQLAEVGLPIAGDRLYGKDAAPRMLLHAEKLAFPLGGRVQEFRSALPLCFERFLGGEDRYRIEDRAEVRRALKAAIWRRGALFQDETTDAFRLFHRDRDGISEIAIDYYDGALVLHVYEDEGEPVELGALIEELRVYQPKAVFLKRRISRGHRPIAIETEELAPPDPLLGTRDESPTRILEGGIPYPVDLSDGLSTGIFLDQRHSRGLVRELSRDKRVLNLFSYTGAFTVAAIEGGAE

pLDDT: mean 86.4, std 14.14, range [34.88, 98.62]

Secondary structure (DSSP, 8-state):
---HHHHHHHHSPPGGGEEEE-SSEEEEEEPTT-BSS-SSSSS--BHHHHHHHHHTS--EE-----TT-EEEEEEE-SHHHHHHHHHHHHHT--EEEEEEEEE-SSPPPSEEEEEEEE-GGG-EEEPPTTTTTT--HHHHHH--S--SS-B-SS-TT-EEEEEEEEEEEEETTEEEEEEEESS--TTHHHHHHHHTT-PBTT-TTT-----SS--EEEEEEEEEETTEEEEEE-PPPHHHHHHHHT--S--TT-HHHHHHHHHHHHHHTHHHHT-TT-SEEEEEEGGGTT-TTEEEEEETTEEEEEEEEETTBPPP-HHHHHHHHTT--SEEEEEEEEE-SSPPP---HHHHS-SS-SEE---SSPEEEEETTEEEEE-SSSSS--S--GGGHHHHHHHHHHTTT-------TT-HHHHHHHHTTT--